Protein AF-A0AAQ5YU45-F1 (afdb_monomer)

Foldseek 3Di:
DVVVVVCCVQVVCVVLVDDAVPDDPPDPPRFAQAACVQWAFPAWDDADPQGTWTWTARNVPRAIKIWGKGDQPPDPPGGDPLVVQQVSLLSNDDDQQAKHFDGKYWNDNDPVVCVPDVTIIITITHDFPDFQLCVLVVVQFADDLLLLLLLLLSNLVRLVSCVVVQKAQQAQDRRQWGAHQQSGTHGHRSSVMDGHDPVDQDFADLPTYDLLQAAPLSLLPGRSDGSLRVLSSSLQVLVCSVVSDRQFDDPDSLSSLLSLCQAQWWDDCVQAVCSVVGNCSVPRGHPDGHDHCNCVVVVVPPPQSSVLSNLSSRNHSVSRDHSVVSCCTPSHVPRDSVPGGHGPRPPPVPDPPPPPDPPPPPPPDDPDDDDDDDDDDDDDDDDDD

Nearest PDB structures (foldseek):
  7nxj-assembly2_C  TM=9.822E-01  e=1.492E-53  Homo sapiens
  7nxk-assembly1_A  TM=9.829E-01  e=3.398E-53  Homo sapiens
  6b3e-assembly2_C  TM=9.779E-01  e=1.340E-51  Homo sapiens
  9fmr-assembly1_H  TM=9.654E-01  e=1.340E-51  Homo sapiens
  8bub-assembly2_E  TM=9.032E-01  e=1.767E-48  Homo sapiens

Sequence (385 aa):
MLLLLKYIFFFVICRICGPRYGEIKETEIDWGKRCVDKFEIIGITGEGTYGQVYKAKDKDTAEMVALKKVRLDNEKEGFPITAIREIKILRQLNHKSIINMKEIVTDKEDALDFKNDKGAFYLVFEYMDHDLMGLLESGLVHFNESHIKSFMRQLLEGLDYCHKKNFLHRDIKCSNILLNNKGQIKLADFGLARLYNSEESRPYTNKVITLWYRPPELLLGEERYTPAIDVWSCGCILGELFTKKPIFQANQELAQLELISRICGSPCPAVWPDVIKLPFFNTMKPKKQYRRRLREEFAFIPPSALDLFDHMLNLDPSKRCTAEQALGSEFLKDVDPDKMPPPEYVLVHVAPLELLWPAQEFSQHSPVCPVYEHKGQPGDITAAL

Solvent-accessible surface area (backbone atoms only — not comparable to full-atom values): 22507 Å² total; per-residue (Å²): 107,71,69,53,52,44,51,46,47,55,49,47,44,55,63,67,54,50,73,53,96,88,56,76,90,82,68,88,70,64,68,57,64,51,40,46,82,51,38,49,75,75,46,79,74,47,78,52,102,59,31,48,28,28,38,26,30,34,70,88,78,68,43,63,26,28,35,40,35,50,62,54,91,84,45,94,85,45,77,50,70,41,58,55,42,24,55,61,49,46,68,77,54,88,53,89,17,36,59,53,69,76,47,37,26,21,74,56,82,50,85,71,59,55,76,84,42,88,71,47,43,27,44,31,26,67,56,60,79,39,31,47,38,63,44,48,72,63,66,66,54,82,74,51,72,68,51,51,38,36,45,52,44,34,46,35,54,30,48,31,54,34,49,77,69,31,37,38,51,50,44,58,49,49,74,29,32,30,32,32,86,75,54,50,39,23,46,43,70,46,48,64,34,43,84,56,55,92,87,54,90,57,80,47,84,42,97,51,37,57,71,55,35,45,38,67,54,44,72,23,55,37,33,71,74,62,70,43,50,48,35,27,14,51,25,41,48,56,51,15,64,74,66,58,44,76,79,39,85,50,95,44,66,66,55,36,50,34,51,47,16,59,33,60,18,41,92,39,56,90,80,21,64,69,50,80,76,33,79,29,48,86,78,61,63,54,98,60,90,36,66,62,35,50,70,69,80,44,59,86,46,58,70,50,50,41,52,52,41,54,35,26,53,36,78,30,60,90,71,25,43,50,42,63,56,50,48,66,29,88,53,28,55,86,65,56,57,92,82,50,82,46,73,78,68,66,75,66,86,67,68,70,93,84,73,85,66,85,80,76,76,79,74,90,69,78,83,76,77,81,86,76,82,92,80,86,88,86,83,84,89,85,89,87,136

Mean predicted aligned error: 10.88 Å

Organism: Amphiprion ocellaris (NCBI:txid80972)

Structure (mmCIF, N/CA/C/O backbone):
data_AF-A0AAQ5YU45-F1
#
_entry.id   AF-A0AAQ5YU45-F1
#
loop_
_atom_site.group_PDB
_atom_site.id
_atom_site.type_symbol
_atom_site.label_atom_id
_atom_site.label_alt_id
_atom_site.label_comp_id
_atom_site.label_asym_id
_atom_site.label_entity_id
_atom_site.label_seq_id
_atom_site.pdbx_PDB_ins_code
_atom_site.Cartn_x
_atom_site.Cartn_y
_atom_site.Cartn_z
_atom_site.occupancy
_atom_site.B_iso_or_equiv
_atom_site.auth_seq_id
_atom_site.auth_comp_id
_atom_site.auth_asym_id
_atom_site.auth_atom_id
_atom_site.pdbx_PDB_model_num
ATOM 1 N N . MET A 1 1 ? 5.987 18.273 33.391 1.00 34.16 1 MET A N 1
ATOM 2 C CA . MET A 1 1 ? 6.199 17.527 32.129 1.00 34.16 1 MET A CA 1
ATOM 3 C C . MET A 1 1 ? 5.004 16.635 31.770 1.00 34.16 1 MET A C 1
ATOM 5 O O . MET A 1 1 ? 4.449 16.844 30.704 1.00 34.16 1 MET A O 1
ATOM 9 N N . LEU A 1 2 ? 4.506 15.757 32.658 1.00 34.09 2 LEU A N 1
ATOM 10 C CA . LEU A 1 2 ? 3.275 14.968 32.409 1.00 34.09 2 LEU A CA 1
ATOM 11 C C . LEU A 1 2 ? 1.988 1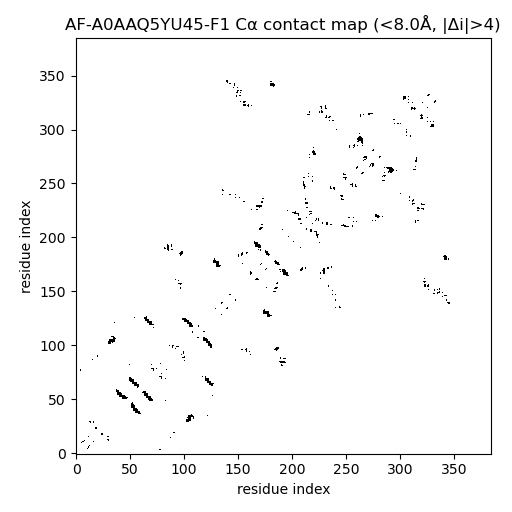5.807 32.248 1.00 34.09 2 LEU A C 1
ATOM 13 O O . LEU A 1 2 ? 1.175 15.517 31.379 1.00 34.09 2 LEU A O 1
ATOM 17 N N . LEU A 1 3 ? 1.828 16.909 32.993 1.00 35.81 3 LEU A N 1
ATOM 18 C CA . LEU A 1 3 ? 0.741 17.871 32.734 1.00 35.81 3 LEU A CA 1
ATOM 19 C C . LEU A 1 3 ? 0.869 18.564 31.367 1.00 35.81 3 LEU A C 1
ATOM 21 O O . LEU A 1 3 ? -0.143 18.918 30.777 1.00 35.81 3 LEU A O 1
ATOM 25 N N . LEU A 1 4 ? 2.090 18.729 30.847 1.00 37.28 4 LEU A N 1
ATOM 26 C CA . LEU A 1 4 ? 2.332 19.303 29.520 1.00 37.28 4 LEU A CA 1
ATOM 27 C C . LEU A 1 4 ? 1.990 18.292 28.420 1.00 37.28 4 LEU A C 1
ATOM 29 O O . LEU A 1 4 ? 1.425 18.674 27.408 1.00 37.28 4 LEU A O 1
ATOM 33 N N . LEU A 1 5 ? 2.262 17.004 28.656 1.00 41.25 5 LEU A N 1
ATOM 34 C CA . LEU A 1 5 ? 1.799 15.905 27.809 1.00 41.25 5 LEU A CA 1
ATOM 35 C C . LEU A 1 5 ? 0.278 15.800 27.816 1.00 41.25 5 LEU A C 1
ATOM 37 O O . LEU A 1 5 ? -0.268 15.560 26.761 1.00 41.25 5 LEU A O 1
ATOM 41 N N . LYS A 1 6 ? -0.420 16.077 28.927 1.00 48.41 6 LYS A N 1
ATOM 42 C CA . LYS A 1 6 ? -1.888 16.214 28.940 1.00 48.41 6 LYS A CA 1
ATOM 43 C C . LYS A 1 6 ? -2.365 17.468 28.207 1.00 48.41 6 LYS A C 1
ATOM 45 O O . LYS A 1 6 ? -3.309 17.381 27.442 1.00 48.41 6 LYS A O 1
ATOM 50 N N . TYR A 1 7 ? -1.735 18.625 28.400 1.00 43.00 7 TYR A N 1
ATOM 51 C CA . TYR A 1 7 ? -2.108 19.831 27.653 1.00 43.00 7 TYR A CA 1
ATOM 52 C C . TYR A 1 7 ? -1.836 19.666 26.162 1.00 43.00 7 TYR A C 1
ATOM 54 O O . TYR A 1 7 ? -2.634 20.099 25.360 1.00 43.00 7 TYR A O 1
ATOM 62 N N . ILE A 1 8 ? -0.776 18.983 25.752 1.00 44.81 8 ILE A N 1
ATOM 63 C CA . ILE A 1 8 ? -0.576 18.655 24.345 1.00 44.81 8 ILE A CA 1
ATOM 64 C C . ILE A 1 8 ? -1.570 17.560 23.951 1.00 44.81 8 ILE A C 1
ATOM 66 O O . ILE A 1 8 ? -2.298 17.757 23.011 1.00 44.81 8 ILE A O 1
ATOM 70 N N . PHE A 1 9 ? -1.740 16.469 24.685 1.00 48.97 9 PHE A N 1
ATOM 71 C CA . PHE A 1 9 ? -2.628 15.363 24.312 1.00 48.97 9 PHE A CA 1
ATOM 72 C C . PHE A 1 9 ? -4.113 15.750 24.285 1.00 48.97 9 PHE A C 1
ATOM 74 O O . PHE A 1 9 ? -4.730 15.600 23.250 1.00 48.97 9 PHE A O 1
ATOM 81 N N . PHE A 1 10 ? -4.684 16.335 25.339 1.00 47.88 10 PHE A N 1
ATOM 82 C CA . PHE A 1 10 ? -6.079 16.800 25.365 1.00 47.88 10 PHE A CA 1
ATOM 83 C C . PHE A 1 10 ? -6.305 18.035 24.488 1.00 47.88 10 PHE A C 1
ATOM 85 O O . PHE A 1 10 ? -7.342 18.133 23.854 1.00 47.88 10 PHE A O 1
ATOM 92 N N . PHE A 1 11 ? -5.364 18.981 24.397 1.00 41.75 11 PHE A N 1
ATOM 93 C CA . PHE A 1 11 ? -5.569 20.186 23.578 1.00 41.75 11 PHE A CA 1
ATOM 94 C C . PHE A 1 11 ? -5.223 19.950 22.103 1.00 41.75 11 PHE A C 1
ATOM 96 O O . PHE A 1 11 ? -5.828 20.579 21.247 1.00 41.75 11 PHE A O 1
ATOM 103 N N . VAL A 1 12 ? -4.297 19.040 21.775 1.00 46.06 12 VAL A N 1
ATOM 104 C CA . VAL A 1 12 ? -4.003 18.585 20.403 1.00 46.06 12 VAL A CA 1
ATOM 105 C C . VAL A 1 12 ? -5.038 17.564 19.963 1.00 46.06 12 VAL A C 1
ATOM 107 O O . VAL A 1 12 ? -5.508 17.695 18.847 1.00 46.06 12 VAL A O 1
ATOM 110 N N . ILE A 1 13 ? -5.488 16.628 20.805 1.00 47.03 13 ILE A N 1
ATOM 111 C CA . ILE A 1 13 ? -6.652 15.795 20.478 1.00 47.03 13 ILE A CA 1
ATOM 112 C C . ILE A 1 13 ? -7.887 16.684 20.388 1.00 47.03 13 ILE A C 1
ATOM 114 O O . ILE A 1 13 ? -8.363 16.766 19.285 1.00 47.03 13 ILE A O 1
ATOM 118 N N . CYS A 1 14 ? -8.342 17.483 21.361 1.00 41.44 14 CYS A N 1
ATOM 119 C CA . CYS A 1 14 ? -9.523 18.353 21.161 1.00 41.44 14 CYS A CA 1
ATOM 120 C C . CYS A 1 14 ? -9.385 19.375 20.005 1.00 41.44 14 CYS A C 1
ATOM 122 O O . CYS A 1 14 ? -10.370 19.612 19.311 1.00 41.44 14 CYS A O 1
ATOM 124 N N . ARG A 1 15 ? -8.207 19.975 19.727 1.00 41.66 15 ARG A N 1
ATOM 125 C CA . ARG A 1 15 ? -8.048 20.887 18.562 1.00 41.66 15 ARG A CA 1
ATOM 126 C C . ARG A 1 15 ? -7.958 20.162 17.231 1.00 41.66 15 ARG A C 1
ATOM 128 O O . ARG A 1 15 ? -8.451 20.689 16.239 1.00 41.66 15 ARG A O 1
ATOM 135 N N . ILE A 1 16 ? -7.308 19.001 17.170 1.00 42.22 16 ILE A N 1
ATOM 136 C CA . ILE A 1 16 ? -7.353 18.180 15.962 1.00 42.22 16 ILE A CA 1
ATOM 137 C C . ILE A 1 16 ? -8.785 17.624 15.859 1.00 42.22 16 ILE A C 1
ATOM 139 O O . ILE A 1 16 ? -9.297 17.523 14.755 1.00 42.22 16 ILE A O 1
ATOM 143 N N . CYS A 1 17 ? -9.438 17.221 16.966 1.00 44.56 17 CYS A N 1
ATOM 144 C CA . CYS A 1 17 ? -10.748 16.531 17.169 1.00 44.56 17 CYS A CA 1
ATOM 145 C C . CYS A 1 17 ? -11.973 17.419 17.053 1.00 44.56 17 CYS A C 1
ATOM 147 O O . CYS A 1 17 ? -13.072 16.976 17.365 1.00 44.56 17 CYS A O 1
ATOM 149 N N . GLY A 1 18 ? -11.811 18.610 16.477 1.00 43.25 18 GLY A N 1
ATOM 150 C CA . GLY A 1 18 ? -12.944 19.287 15.867 1.00 43.25 18 GLY A CA 1
ATOM 151 C C . GLY A 1 18 ? -13.611 18.407 14.791 1.00 43.25 18 GLY A C 1
ATOM 152 O O . GLY A 1 18 ? -12.947 17.524 14.226 1.00 43.25 18 GLY A O 1
ATOM 153 N N . PRO A 1 19 ? -14.907 18.638 14.512 1.00 40.41 19 PRO A N 1
ATOM 154 C CA . PRO A 1 19 ? -15.654 17.918 13.481 1.00 40.41 19 PRO A CA 1
ATOM 155 C C . PRO A 1 19 ? -14.922 17.969 12.135 1.00 40.41 19 PRO A C 1
ATOM 157 O O . PRO A 1 19 ? -14.233 18.950 11.826 1.00 40.41 19 PRO A O 1
ATOM 160 N N . ARG A 1 20 ? -15.047 16.907 11.327 1.00 50.72 20 ARG A N 1
ATOM 161 C CA . ARG A 1 20 ? -14.489 16.904 9.966 1.00 50.72 20 ARG A CA 1
ATOM 162 C C . ARG A 1 20 ? -15.096 18.067 9.172 1.00 50.72 20 ARG A C 1
ATOM 164 O O . ARG A 1 20 ? -16.221 18.495 9.428 1.00 50.72 20 ARG A O 1
ATOM 171 N N . TYR A 1 21 ? -14.366 18.588 8.184 1.00 39.16 21 TYR A N 1
ATOM 172 C CA . TYR A 1 21 ? -14.905 19.618 7.291 1.00 39.16 21 TYR A CA 1
ATOM 173 C C . TYR A 1 21 ? -16.180 19.089 6.607 1.00 39.16 21 TYR A C 1
ATOM 175 O O . TYR A 1 21 ? -16.097 18.163 5.801 1.00 39.16 21 TYR A O 1
ATOM 183 N N . GLY A 1 22 ? -17.343 19.644 6.970 1.00 39.00 22 GLY A N 1
ATOM 184 C CA . GLY A 1 22 ? -18.665 19.220 6.488 1.00 39.00 22 GLY A CA 1
ATOM 185 C C . GLY A 1 22 ? -19.522 18.409 7.476 1.00 39.00 22 GLY A C 1
ATOM 186 O O . GLY A 1 22 ? -20.681 18.152 7.165 1.00 39.00 22 GLY A O 1
ATOM 187 N N . GLU A 1 23 ? -19.016 18.034 8.657 1.00 39.38 23 GLU A N 1
ATOM 188 C CA . GLU A 1 23 ? -19.838 17.422 9.715 1.00 39.38 23 GLU A CA 1
ATOM 189 C C . GLU A 1 23 ? -20.626 18.498 10.484 1.00 39.38 23 GLU A C 1
ATOM 191 O O . GLU A 1 23 ? -20.059 19.458 11.016 1.00 39.38 23 GLU A O 1
ATOM 196 N N . ILE A 1 24 ? -21.954 18.344 10.530 1.00 37.28 24 ILE A N 1
ATOM 197 C CA . ILE A 1 24 ? -22.854 19.173 11.339 1.00 37.28 24 ILE A CA 1
ATOM 198 C C . ILE A 1 24 ? -22.600 18.867 12.824 1.00 37.28 24 ILE A C 1
ATOM 200 O O . ILE A 1 24 ? -22.391 17.724 13.218 1.00 37.28 24 ILE A O 1
ATOM 204 N N . LYS A 1 25 ? -22.624 19.924 13.639 1.00 38.97 25 LYS A N 1
ATOM 205 C CA . LYS A 1 25 ? -22.315 20.022 15.078 1.00 38.97 25 LYS A CA 1
ATOM 206 C C . LYS A 1 25 ? -23.188 19.183 16.044 1.00 38.97 25 LYS A C 1
ATOM 208 O O . LYS A 1 25 ? -23.357 19.593 17.186 1.00 38.97 25 LYS A O 1
ATOM 213 N N . GLU A 1 26 ? -23.763 18.052 15.643 1.00 35.50 26 GLU A N 1
ATOM 214 C CA . GLU A 1 26 ? -24.778 17.371 16.472 1.00 35.50 26 GLU A CA 1
ATOM 215 C C . GLU A 1 26 ? -24.274 16.310 17.454 1.00 35.50 26 GLU A C 1
ATOM 217 O O . GLU A 1 26 ? -25.041 15.873 18.304 1.00 35.50 26 GLU A O 1
ATOM 222 N N . THR A 1 27 ? -22.982 15.985 17.478 1.00 37.72 27 THR A N 1
ATOM 223 C CA . THR A 1 27 ? -22.403 15.238 18.606 1.00 37.72 27 THR A CA 1
ATOM 224 C C . THR A 1 27 ? -20.983 15.719 18.869 1.00 37.72 27 THR A C 1
ATOM 226 O O . THR A 1 27 ? -20.096 15.512 18.041 1.00 37.72 27 THR A O 1
ATOM 229 N N . GLU A 1 28 ? -20.740 16.353 20.018 1.00 41.41 28 GLU A N 1
ATOM 230 C CA . GLU A 1 28 ? -19.390 16.487 20.577 1.00 41.41 28 GLU A CA 1
ATOM 231 C C . GLU A 1 28 ? -18.866 15.078 20.907 1.00 41.41 28 GLU A C 1
ATOM 233 O O . GLU A 1 28 ? -18.992 14.597 22.031 1.00 41.41 28 GLU A O 1
ATOM 238 N N . ILE A 1 29 ? -18.328 14.363 19.913 1.00 50.84 29 ILE A N 1
ATOM 239 C CA . ILE A 1 29 ? -17.645 13.088 20.146 1.00 50.84 29 ILE A CA 1
ATOM 240 C C . ILE A 1 29 ? -16.281 13.437 20.737 1.00 50.84 29 ILE A C 1
ATOM 242 O O . ILE A 1 29 ? -15.320 13.721 20.022 1.00 50.84 29 ILE A O 1
ATOM 246 N N . ASP A 1 30 ? -16.213 13.476 22.060 1.00 59.25 30 ASP A N 1
ATOM 247 C CA . ASP A 1 30 ? -15.002 13.839 22.783 1.00 59.25 30 ASP A CA 1
ATOM 248 C C . ASP A 1 30 ? -14.076 12.616 22.897 1.00 59.25 30 ASP A C 1
ATOM 250 O O . ASP A 1 30 ? -14.161 11.799 23.820 1.00 59.25 30 ASP A O 1
ATOM 254 N N . TRP A 1 31 ? -13.234 12.437 21.876 1.00 64.88 31 TRP A N 1
ATOM 255 C CA . TRP A 1 31 ? -12.285 11.325 21.786 1.00 64.88 31 TRP A CA 1
ATOM 256 C C . TRP A 1 31 ? -11.340 11.326 22.994 1.00 64.88 31 TRP A C 1
ATOM 258 O O . TRP A 1 31 ? -10.782 12.360 23.356 1.00 64.88 31 TRP A O 1
ATOM 268 N N . GLY A 1 32 ? -11.110 10.154 23.585 1.00 59.69 32 GLY A N 1
ATOM 269 C CA . GLY A 1 32 ? -10.247 9.989 24.757 1.00 59.69 32 GLY A CA 1
ATOM 270 C C . GLY A 1 32 ? -10.964 10.086 26.106 1.00 59.69 32 GLY A C 1
ATOM 271 O O . GLY A 1 32 ? -10.295 9.950 27.127 1.00 59.69 32 GLY A O 1
ATOM 272 N N . LYS A 1 33 ? -12.291 10.296 26.132 1.00 67.19 33 LYS A N 1
ATOM 273 C CA . LYS A 1 33 ? -13.103 10.218 27.363 1.00 67.19 33 LYS A CA 1
ATOM 274 C C . LYS A 1 33 ? -13.713 8.840 27.628 1.00 67.19 33 LYS A C 1
ATOM 276 O O . LYS A 1 33 ? -13.956 8.513 28.784 1.00 67.19 33 LYS A O 1
ATOM 281 N N . ARG A 1 34 ? -13.987 8.042 26.587 1.00 77.75 34 ARG A N 1
ATOM 282 C CA . ARG A 1 34 ? -14.461 6.659 26.765 1.00 77.75 34 ARG A CA 1
ATOM 283 C C . ARG A 1 34 ? -13.328 5.791 27.309 1.00 77.75 34 ARG A C 1
ATOM 285 O O . ARG A 1 34 ? -12.190 5.866 26.838 1.00 77.75 34 ARG A O 1
ATOM 292 N N . CYS A 1 35 ? -13.670 4.968 28.292 1.00 82.81 35 CYS A N 1
ATOM 293 C CA . CYS A 1 35 ? -12.766 3.988 28.866 1.00 82.81 35 CYS A CA 1
ATOM 294 C C . CYS A 1 35 ? -12.791 2.693 28.037 1.00 82.81 35 CYS A C 1
ATOM 296 O O . CYS A 1 35 ? -13.784 2.359 27.383 1.00 82.81 35 CYS A O 1
ATOM 298 N N . VAL A 1 36 ? -11.666 1.977 28.017 1.00 86.31 36 VAL A N 1
ATOM 299 C CA . VAL A 1 36 ? -11.518 0.705 27.290 1.00 86.31 36 VAL A CA 1
ATOM 300 C C . VAL A 1 36 ? -12.424 -0.398 27.856 1.00 86.31 36 VAL A C 1
ATOM 302 O O . VAL A 1 36 ? -12.716 -1.367 27.163 1.00 86.31 36 VAL A O 1
ATOM 305 N N . ASP A 1 37 ? -12.918 -0.243 29.087 1.00 87.38 37 ASP A N 1
ATOM 306 C CA . ASP A 1 37 ? -13.865 -1.150 29.745 1.00 87.38 37 ASP A CA 1
ATOM 307 C C . ASP A 1 37 ? -15.204 -1.286 28.990 1.00 87.38 37 ASP A C 1
ATOM 309 O O . ASP A 1 37 ? -15.896 -2.300 29.128 1.00 87.38 37 ASP A O 1
ATOM 313 N N . LYS A 1 38 ? -15.540 -0.308 28.139 1.00 91.12 38 LYS A N 1
ATOM 314 C CA . LYS A 1 38 ? -16.666 -0.337 27.196 1.00 91.12 38 LYS A CA 1
ATOM 315 C C . LYS A 1 38 ? -16.497 -1.362 26.083 1.00 91.12 38 LYS A C 1
ATOM 317 O O . LYS A 1 38 ? -17.459 -1.642 25.374 1.00 91.12 38 LYS A O 1
ATOM 322 N N . PHE A 1 39 ? -15.319 -1.961 25.952 1.00 94.31 39 PHE A N 1
ATOM 323 C CA . PHE A 1 39 ? -15.034 -2.979 24.957 1.00 94.31 39 PHE A CA 1
ATOM 324 C C . PHE A 1 39 ? -14.794 -4.328 25.632 1.00 94.31 39 PHE A C 1
ATOM 326 O O . PHE A 1 39 ? -13.980 -4.476 26.542 1.00 94.31 39 PHE A O 1
ATOM 333 N N . GLU A 1 40 ? -15.518 -5.341 25.179 1.00 95.81 40 GLU A N 1
ATOM 334 C CA . GLU A 1 40 ? -15.243 -6.733 25.506 1.00 95.81 40 GLU A CA 1
ATOM 335 C C . GLU A 1 40 ? -14.115 -7.235 24.599 1.00 95.81 40 GLU A C 1
ATOM 337 O O . GLU A 1 40 ? -14.315 -7.439 23.401 1.00 95.81 40 GLU A O 1
ATOM 342 N N . ILE A 1 41 ? -12.909 -7.392 25.149 1.00 95.12 41 ILE A N 1
ATOM 343 C CA . ILE A 1 41 ? -11.757 -7.920 24.409 1.00 95.12 41 ILE A CA 1
ATOM 344 C C . ILE A 1 41 ? -11.955 -9.421 24.189 1.00 95.12 41 ILE A C 1
ATOM 346 O O . ILE A 1 41 ? -12.025 -10.189 25.142 1.00 95.12 41 ILE A O 1
ATOM 350 N N . ILE A 1 42 ? -12.003 -9.829 22.923 1.00 95.62 42 ILE A N 1
ATOM 351 C CA . ILE A 1 42 ? -12.223 -11.221 22.512 1.00 95.62 42 ILE A CA 1
ATOM 352 C C . ILE A 1 42 ? -10.892 -11.959 22.367 1.00 95.62 42 ILE A C 1
ATOM 354 O O . ILE A 1 42 ? -10.783 -13.126 22.728 1.00 95.62 42 ILE A O 1
ATOM 358 N N . GLY A 1 43 ? -9.865 -11.295 21.835 1.00 92.31 43 GLY A N 1
ATOM 359 C CA . GLY A 1 43 ? -8.557 -11.916 21.651 1.00 92.31 43 GLY A CA 1
ATOM 360 C C . GLY A 1 43 ? -7.558 -11.027 20.925 1.00 92.31 43 GLY A C 1
ATOM 361 O O . GLY A 1 43 ? -7.898 -9.961 20.408 1.00 92.31 43 GLY A O 1
ATOM 362 N N . ILE A 1 44 ? -6.306 -11.477 20.886 1.00 89.19 44 ILE A N 1
ATOM 363 C CA . ILE A 1 44 ? -5.230 -10.820 20.140 1.00 89.19 44 ILE A CA 1
ATOM 364 C C . ILE A 1 44 ? -5.316 -11.270 18.680 1.00 89.19 44 ILE A C 1
ATOM 366 O O . ILE A 1 44 ? -5.408 -12.460 18.400 1.00 89.19 44 ILE A O 1
ATOM 370 N N . THR A 1 45 ? -5.289 -10.311 17.758 1.00 81.38 45 THR A N 1
ATOM 371 C CA . THR A 1 45 ? -5.344 -10.557 16.302 1.00 81.38 45 THR A CA 1
ATOM 372 C C . THR A 1 45 ? -4.013 -10.351 15.602 1.00 81.38 45 THR A C 1
ATOM 374 O O . THR A 1 45 ? -3.787 -10.924 14.546 1.00 81.38 45 THR A O 1
ATOM 377 N N . GLY A 1 46 ? -3.114 -9.565 16.191 1.00 74.19 46 GLY A N 1
ATOM 378 C CA . GLY A 1 46 ? -1.787 -9.360 15.635 1.00 74.19 46 GLY A CA 1
ATOM 379 C C . GLY A 1 46 ? -0.887 -8.563 16.565 1.00 74.19 46 GLY A C 1
ATOM 380 O O . GLY A 1 46 ? -1.346 -7.861 17.471 1.00 74.19 46 GLY A O 1
ATOM 381 N N . GLU A 1 47 ? 0.412 -8.663 16.318 1.00 72.75 47 GLU A N 1
ATOM 382 C CA . GLU A 1 47 ? 1.428 -7.822 16.934 1.00 72.75 47 GLU A CA 1
ATOM 383 C C . GLU A 1 47 ? 2.067 -6.964 15.841 1.00 72.75 47 GLU A C 1
ATOM 385 O O . GLU A 1 47 ? 2.743 -7.468 14.949 1.00 72.75 47 GLU A O 1
ATOM 390 N N . GLY A 1 48 ? 1.807 -5.657 15.878 1.00 63.41 48 GLY A N 1
ATOM 391 C CA . GLY A 1 48 ? 2.411 -4.700 14.959 1.00 63.41 48 GLY A CA 1
ATOM 392 C C . GLY A 1 48 ? 3.620 -3.999 15.576 1.00 63.41 48 GLY A C 1
ATOM 393 O O . GLY A 1 48 ? 3.829 -4.016 16.790 1.00 63.41 48 GLY A O 1
ATOM 394 N N . THR A 1 49 ? 4.362 -3.268 14.742 1.00 58.88 49 THR A N 1
ATOM 395 C CA . THR A 1 49 ? 5.522 -2.440 15.132 1.00 58.88 49 THR A CA 1
ATOM 396 C C . THR A 1 49 ? 5.228 -1.486 16.298 1.00 58.88 49 THR A C 1
ATOM 398 O O . THR A 1 49 ? 6.121 -1.143 17.069 1.00 58.88 49 THR A O 1
ATOM 401 N N . TYR A 1 50 ? 3.971 -1.056 16.440 1.00 62.22 50 TYR A N 1
ATOM 402 C CA . TYR A 1 50 ? 3.545 -0.035 17.402 1.00 62.22 50 TYR A CA 1
ATOM 403 C C . TYR A 1 50 ? 2.712 -0.579 18.569 1.00 62.22 50 TYR A C 1
ATOM 405 O O . TYR A 1 50 ? 2.335 0.195 19.450 1.00 62.22 50 TYR A O 1
ATOM 413 N N . GLY A 1 51 ? 2.447 -1.889 18.599 1.00 74.19 51 GLY A N 1
ATOM 414 C CA . GLY A 1 51 ? 1.692 -2.519 19.674 1.00 74.19 51 GLY A CA 1
ATOM 415 C C . GLY A 1 51 ? 0.822 -3.694 19.257 1.00 74.19 51 GLY A C 1
ATOM 416 O O . GLY A 1 51 ? 0.742 -4.065 18.087 1.00 74.19 51 GLY A O 1
ATOM 417 N N . GLN A 1 52 ? 0.185 -4.293 20.261 1.00 87.44 52 GLN A N 1
ATOM 418 C CA . GLN A 1 52 ? -0.760 -5.390 20.078 1.00 87.44 52 GLN A CA 1
ATOM 419 C C . GLN A 1 52 ? -2.087 -4.855 19.525 1.00 87.44 52 GLN A C 1
ATOM 421 O O . GLN A 1 52 ? -2.561 -3.793 19.944 1.00 87.44 52 GLN A O 1
ATOM 426 N N . VAL A 1 53 ? -2.674 -5.601 18.590 1.00 91.31 53 VAL A N 1
ATOM 427 C CA . VAL A 1 53 ? -4.000 -5.341 18.026 1.00 91.31 53 VAL A CA 1
ATOM 428 C C . VAL A 1 53 ? -4.969 -6.392 18.552 1.00 91.31 53 VAL A C 1
ATOM 430 O O . VAL A 1 53 ? -4.765 -7.594 18.354 1.00 91.31 53 VAL A O 1
ATOM 433 N N . TYR A 1 54 ? -6.034 -5.944 19.206 1.00 93.56 54 TYR A N 1
ATOM 434 C CA . TYR A 1 54 ? -7.057 -6.804 19.792 1.00 93.56 54 TYR A CA 1
ATOM 435 C C . TYR A 1 54 ? -8.344 -6.738 18.978 1.00 93.56 54 TYR A C 1
ATOM 437 O O . TYR A 1 54 ? -8.783 -5.655 18.595 1.00 93.56 54 TYR A O 1
ATOM 445 N N . LYS A 1 55 ? -8.990 -7.886 18.788 1.00 95.50 55 LYS A N 1
ATOM 446 C CA . LYS A 1 55 ? -10.400 -7.950 18.405 1.00 95.50 55 LYS A CA 1
ATOM 447 C C . LYS A 1 55 ? -11.235 -7.717 19.650 1.00 95.50 55 LYS A C 1
ATOM 449 O O . LYS A 1 55 ? -11.030 -8.387 20.663 1.00 95.50 55 LYS A O 1
ATOM 454 N N . ALA A 1 56 ? -12.179 -6.795 19.569 1.00 96.75 56 ALA A N 1
ATOM 455 C CA . ALA A 1 56 ? -13.087 -6.511 20.663 1.00 96.75 56 ALA A CA 1
ATOM 456 C C . ALA A 1 56 ? -14.499 -6.232 20.150 1.00 96.75 56 ALA A C 1
ATOM 458 O O . ALA A 1 56 ? -14.705 -5.977 18.963 1.00 96.75 56 ALA A O 1
ATOM 459 N N . LYS A 1 57 ? -15.469 -6.288 21.055 1.00 97.50 57 LYS A N 1
ATOM 460 C CA . LYS A 1 57 ? -16.860 -5.927 20.801 1.00 97.50 57 LYS A CA 1
ATOM 461 C C . LYS A 1 57 ? -17.229 -4.728 21.663 1.00 97.50 57 LYS A C 1
ATOM 463 O O . LYS A 1 57 ? -17.022 -4.755 22.873 1.00 97.50 57 LYS A O 1
ATOM 468 N N . ASP A 1 58 ? -17.747 -3.675 21.048 1.00 96.12 58 ASP A N 1
ATOM 469 C CA . ASP A 1 58 ? -18.298 -2.533 21.775 1.00 96.12 58 ASP A CA 1
ATOM 470 C C . ASP A 1 58 ? -19.560 -2.985 22.532 1.00 96.12 58 ASP A C 1
ATOM 472 O O . ASP A 1 58 ? -20.485 -3.536 21.932 1.00 96.12 58 ASP A O 1
ATOM 476 N N . LYS A 1 59 ? -19.590 -2.805 23.856 1.00 95.12 59 LYS A N 1
ATOM 477 C CA . LYS A 1 59 ? -20.696 -3.256 24.716 1.00 95.12 59 LYS A CA 1
ATOM 478 C C . LYS A 1 59 ? -21.974 -2.443 24.515 1.00 95.12 59 LYS A C 1
ATOM 480 O O . LYS A 1 59 ? -23.054 -2.973 24.761 1.00 95.12 59 LYS A O 1
ATOM 485 N N . ASP A 1 60 ? -21.859 -1.194 24.067 1.00 93.31 60 ASP A N 1
ATOM 486 C CA . ASP A 1 60 ? -22.996 -0.290 23.890 1.00 93.31 60 ASP A CA 1
ATOM 487 C C . ASP A 1 60 ? -23.677 -0.530 22.531 1.00 93.31 60 ASP A C 1
ATOM 489 O O . ASP A 1 60 ? -24.903 -0.565 22.436 1.00 93.31 60 ASP A O 1
ATOM 493 N N . THR A 1 61 ? -22.886 -0.735 21.471 1.00 94.31 61 THR A N 1
ATOM 494 C CA . THR A 1 61 ? -23.390 -0.888 20.089 1.00 94.31 61 THR A CA 1
ATOM 495 C C . THR A 1 61 ? -23.429 -2.334 19.593 1.00 94.31 61 THR A C 1
ATOM 497 O O . THR A 1 61 ? -23.992 -2.608 18.533 1.00 94.31 61 THR A O 1
ATOM 500 N N . ALA A 1 62 ? -22.824 -3.264 20.337 1.00 94.62 62 ALA A N 1
ATOM 501 C CA . ALA A 1 62 ? -22.559 -4.644 19.933 1.00 94.62 62 ALA A CA 1
ATOM 502 C C . ALA A 1 62 ? -21.690 -4.789 18.663 1.00 94.62 62 ALA A C 1
ATOM 504 O O . ALA A 1 62 ? -21.575 -5.897 18.129 1.00 94.62 62 ALA A O 1
ATOM 505 N N . GLU A 1 63 ? -21.067 -3.708 18.185 1.00 95.06 63 GLU A N 1
ATOM 506 C CA . GLU A 1 63 ? -20.258 -3.705 16.970 1.00 95.06 63 GLU A CA 1
ATOM 507 C C . GLU A 1 63 ? -18.861 -4.297 17.213 1.00 95.06 63 GLU A C 1
ATOM 509 O O . GLU A 1 63 ? -18.230 -4.072 18.247 1.00 95.06 63 GLU A O 1
ATOM 514 N N . MET A 1 64 ? -18.348 -5.035 16.229 1.00 96.50 64 MET A N 1
ATOM 515 C CA . MET A 1 64 ? -16.974 -5.531 16.238 1.00 96.50 64 MET A CA 1
ATOM 516 C C . MET A 1 64 ? -15.983 -4.413 15.895 1.00 96.50 64 MET A C 1
ATOM 518 O O . MET A 1 64 ? -16.155 -3.685 14.913 1.00 96.50 64 MET A O 1
ATOM 522 N N . VAL A 1 65 ? -14.908 -4.310 16.674 1.00 96.88 65 VAL A N 1
ATOM 523 C CA . VAL A 1 65 ? -13.844 -3.313 16.503 1.00 96.88 65 VAL A CA 1
ATOM 524 C C . VAL A 1 65 ? -12.457 -3.941 16.620 1.00 96.88 65 VAL A C 1
ATOM 526 O O . VAL A 1 65 ? -12.278 -5.010 17.211 1.00 96.88 65 VAL A O 1
ATOM 529 N N . ALA A 1 66 ? -11.463 -3.251 16.065 1.00 96.06 66 ALA A N 1
ATOM 530 C CA . ALA A 1 66 ? -10.056 -3.529 16.314 1.00 96.06 66 ALA A CA 1
ATOM 531 C C . ALA A 1 66 ? -9.468 -2.445 17.229 1.00 96.06 66 ALA A C 1
ATOM 533 O O . ALA A 1 66 ? -9.591 -1.254 16.948 1.00 96.06 66 ALA A O 1
ATOM 534 N N . LEU A 1 67 ? -8.821 -2.855 18.320 1.00 94.00 67 LEU A N 1
ATOM 535 C CA . LEU A 1 67 ? -8.149 -1.971 19.272 1.00 94.00 67 LEU A CA 1
ATOM 536 C C . LEU A 1 67 ? -6.637 -2.081 19.079 1.00 94.00 67 LEU A C 1
ATOM 538 O O .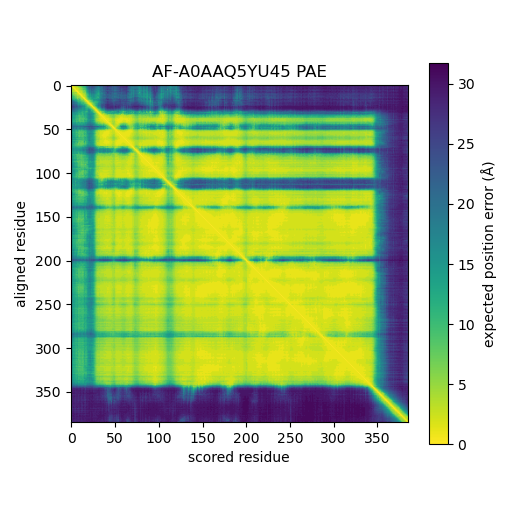 LEU A 1 67 ? -6.045 -3.104 19.417 1.00 94.00 67 LEU A O 1
ATOM 542 N N . LYS A 1 68 ? -5.989 -1.034 18.568 1.00 91.50 68 LYS A N 1
ATOM 543 C CA . LYS A 1 68 ? -4.521 -0.961 18.469 1.00 91.50 68 LYS A CA 1
ATOM 544 C C . LYS A 1 68 ? -3.982 -0.281 19.721 1.00 91.50 68 LYS A C 1
ATOM 546 O O . LYS A 1 68 ? -4.115 0.935 19.867 1.00 91.50 68 LYS A O 1
ATOM 551 N N . LYS A 1 69 ? -3.389 -1.057 20.630 1.00 89.12 69 LYS A N 1
ATOM 552 C CA . LYS A 1 69 ? -2.772 -0.522 21.851 1.00 89.12 69 LYS A CA 1
ATOM 553 C C . LYS A 1 69 ? -1.498 0.230 21.496 1.00 89.12 69 LYS A C 1
ATOM 555 O O . LYS A 1 69 ? -0.604 -0.328 20.871 1.00 89.12 69 LYS A O 1
ATOM 560 N N . VAL A 1 70 ? -1.401 1.483 21.916 1.00 83.88 70 VAL A N 1
ATOM 561 C CA . VAL A 1 70 ? -0.223 2.325 21.709 1.00 83.88 70 VAL A CA 1
ATOM 562 C C . VAL A 1 70 ? 0.791 2.018 22.809 1.00 83.88 70 VAL A C 1
ATOM 564 O O . VAL A 1 70 ? 0.513 2.232 23.988 1.00 83.88 70 VAL A O 1
ATOM 567 N N . ARG A 1 71 ? 1.972 1.507 22.441 1.00 72.69 71 ARG A N 1
ATOM 568 C CA . ARG A 1 71 ? 3.063 1.269 23.403 1.00 72.69 71 ARG A CA 1
ATOM 569 C C . ARG A 1 71 ? 3.653 2.598 23.886 1.00 72.69 71 ARG A C 1
ATOM 571 O O . ARG A 1 71 ? 4.095 3.396 23.065 1.00 72.69 71 ARG A O 1
ATOM 578 N N . LEU A 1 72 ? 3.707 2.811 25.203 1.00 69.69 72 LEU A N 1
ATOM 579 C CA . LEU A 1 72 ? 4.316 4.002 25.828 1.00 69.69 72 LEU A CA 1
ATOM 580 C C . LEU A 1 72 ? 5.649 3.692 26.537 1.00 69.69 72 LEU A C 1
ATOM 582 O O . 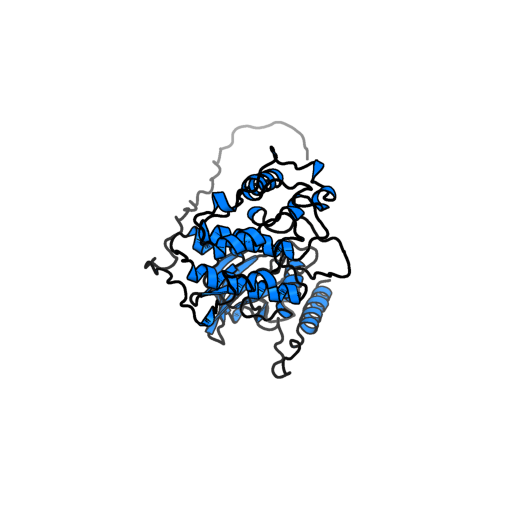LEU A 1 72 ? 6.338 4.597 27.008 1.00 69.69 72 LEU A O 1
ATOM 586 N N . ASP A 1 73 ? 6.014 2.412 26.622 1.00 58.28 73 ASP A N 1
ATOM 587 C CA . ASP A 1 73 ? 6.928 1.897 27.651 1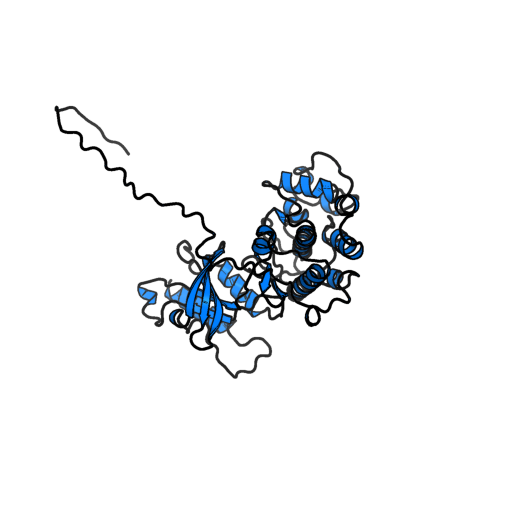.00 58.28 73 ASP A CA 1
ATOM 588 C C . ASP A 1 73 ? 8.402 2.283 27.421 1.00 58.28 73 ASP A C 1
ATOM 590 O O . ASP A 1 73 ? 9.176 2.350 28.373 1.00 58.28 73 ASP A O 1
ATOM 594 N N . ASN A 1 74 ? 8.775 2.634 26.183 1.00 53.88 74 ASN A N 1
ATOM 595 C CA . ASN A 1 74 ? 10.154 2.960 25.787 1.00 53.88 74 ASN A CA 1
ATOM 596 C C . ASN A 1 74 ? 10.354 4.404 25.286 1.00 53.88 74 ASN A C 1
ATOM 598 O O . ASN A 1 74 ? 11.454 4.770 24.868 1.00 53.88 74 ASN A O 1
ATOM 602 N N . GLU A 1 75 ? 9.320 5.245 25.322 1.00 55.16 75 GLU A N 1
ATOM 603 C CA . GLU A 1 75 ? 9.393 6.616 24.815 1.00 55.16 75 GLU A CA 1
ATOM 604 C C . GLU A 1 75 ? 9.786 7.594 25.932 1.00 55.16 75 GLU A C 1
ATOM 606 O O . GLU A 1 75 ? 9.001 7.921 26.826 1.00 55.16 75 GLU A O 1
ATOM 611 N N . LYS A 1 76 ? 11.022 8.111 25.865 1.00 56.97 76 LYS A N 1
ATOM 612 C CA . LYS A 1 76 ? 11.471 9.233 26.713 1.00 56.97 76 LYS A CA 1
ATOM 613 C C . LYS A 1 76 ? 10.691 10.524 26.418 1.00 56.97 76 LYS A C 1
ATOM 615 O O . LYS A 1 76 ? 10.624 11.398 27.280 1.00 56.97 76 LYS A O 1
ATOM 620 N N . GLU A 1 77 ? 10.101 10.623 25.225 1.00 57.88 77 GLU A N 1
ATOM 621 C CA . GLU A 1 77 ? 9.392 11.800 24.706 1.00 57.88 77 GLU A CA 1
ATOM 622 C C . GLU A 1 77 ? 7.860 11.728 24.875 1.00 57.88 77 GLU A C 1
ATOM 624 O O . GLU A 1 77 ? 7.151 12.674 24.530 1.00 57.88 77 GLU A O 1
ATOM 629 N N . GLY A 1 78 ? 7.338 10.664 25.497 1.00 66.81 78 GLY A N 1
ATOM 630 C CA . GLY A 1 78 ? 5.915 10.522 25.805 1.00 66.81 78 GLY A CA 1
ATOM 631 C C . GLY A 1 78 ? 5.144 9.713 24.761 1.00 66.81 78 GLY A C 1
ATOM 632 O O . GLY A 1 78 ? 5.381 8.522 24.611 1.00 66.81 78 GLY A O 1
ATOM 633 N N . PHE A 1 79 ? 4.137 10.317 24.126 1.00 72.00 79 PHE A N 1
ATOM 634 C CA . PHE A 1 79 ? 3.246 9.604 23.205 1.00 72.00 79 PHE A CA 1
ATOM 635 C C . PHE A 1 79 ? 3.911 9.423 21.822 1.00 72.00 79 PHE A C 1
ATOM 637 O O . PHE A 1 79 ? 4.358 10.425 21.258 1.00 72.00 79 PHE A O 1
ATOM 644 N N . PRO A 1 80 ? 3.929 8.209 21.232 1.00 76.31 80 PRO A N 1
ATOM 645 C CA . PRO A 1 80 ? 4.689 7.930 20.017 1.00 76.31 80 PRO A CA 1
ATOM 646 C C . PRO A 1 80 ? 4.344 8.840 18.840 1.00 76.31 80 PRO A C 1
ATOM 648 O O . PRO A 1 80 ? 3.185 8.946 18.424 1.00 76.31 80 PRO A O 1
ATOM 651 N N . ILE A 1 81 ? 5.367 9.437 18.220 1.00 79.88 81 ILE A N 1
ATOM 652 C CA . ILE A 1 81 ? 5.190 10.338 17.068 1.00 79.88 81 ILE A CA 1
ATOM 653 C C . ILE A 1 81 ? 4.492 9.655 15.883 1.00 79.88 81 ILE A C 1
ATOM 655 O O . ILE A 1 81 ? 3.791 10.306 15.105 1.00 79.88 81 ILE A O 1
ATOM 659 N N . THR A 1 82 ? 4.674 8.342 15.732 1.00 79.94 82 THR A N 1
ATOM 660 C CA . THR A 1 82 ? 4.016 7.535 14.697 1.00 79.94 82 THR A CA 1
ATOM 661 C C . THR A 1 82 ? 2.514 7.440 14.935 1.00 79.94 82 THR A C 1
ATOM 663 O O . THR A 1 82 ? 1.755 7.644 13.992 1.00 79.94 82 THR A O 1
ATOM 666 N N . ALA A 1 83 ? 2.075 7.264 16.185 1.00 82.12 83 ALA A N 1
ATOM 667 C CA . ALA A 1 83 ? 0.660 7.261 16.545 1.00 82.12 83 ALA A CA 1
ATOM 668 C C . ALA A 1 83 ? 0.023 8.650 16.356 1.00 82.12 83 ALA A C 1
ATOM 670 O O . ALA A 1 83 ? -1.053 8.753 15.774 1.00 82.12 83 ALA A O 1
ATOM 671 N N . ILE A 1 84 ? 0.704 9.742 16.742 1.00 83.44 84 ILE A N 1
ATOM 672 C CA . ILE A 1 84 ? 0.219 11.119 16.477 1.00 83.44 84 ILE A CA 1
ATOM 673 C C . ILE A 1 84 ? 0.010 11.337 14.977 1.00 83.44 84 ILE A C 1
ATOM 675 O O . ILE A 1 84 ? -0.976 11.942 14.549 1.00 83.44 84 ILE A O 1
ATOM 679 N N . ARG A 1 85 ? 0.959 10.863 14.167 1.00 83.62 85 ARG A N 1
ATOM 680 C CA . ARG A 1 85 ? 0.907 10.996 12.713 1.00 83.62 85 ARG A CA 1
ATOM 681 C C . ARG A 1 85 ? -0.258 10.213 12.123 1.00 83.62 85 ARG A C 1
ATOM 683 O O . ARG A 1 85 ? -1.009 10.785 11.337 1.00 83.62 85 ARG A O 1
ATOM 690 N N . GLU A 1 86 ? -0.418 8.961 12.535 1.00 88.69 86 GLU A N 1
ATOM 691 C CA . GLU A 1 86 ? -1.520 8.091 12.125 1.00 88.69 86 GLU A CA 1
ATOM 692 C C . GLU A 1 86 ? -2.874 8.736 12.458 1.00 88.69 86 GLU A C 1
ATOM 694 O O . GLU A 1 86 ? -3.697 8.911 11.561 1.00 88.69 86 GLU A O 1
ATOM 699 N N . ILE A 1 87 ? -3.052 9.231 13.691 1.00 88.56 87 ILE A N 1
ATOM 700 C CA . ILE A 1 87 ? -4.258 9.959 14.121 1.00 88.56 87 ILE A CA 1
ATOM 701 C C . ILE A 1 87 ? -4.510 11.180 13.228 1.00 88.56 87 ILE A C 1
ATOM 703 O O . ILE A 1 87 ? -5.609 11.366 12.707 1.00 88.56 87 ILE A O 1
ATOM 707 N N . LYS A 1 88 ? -3.498 12.035 13.035 1.00 87.44 88 LYS A N 1
ATOM 708 C CA . LYS A 1 88 ? -3.646 13.281 12.270 1.00 87.44 88 LYS A CA 1
ATOM 709 C C . LYS A 1 88 ? -4.014 13.021 10.808 1.00 87.44 88 LYS A C 1
ATOM 711 O O . LYS A 1 88 ? -4.786 13.791 10.236 1.00 87.44 88 LYS A O 1
ATOM 716 N N . ILE A 1 89 ? -3.442 11.986 10.196 1.00 91.06 89 ILE A N 1
ATOM 717 C CA . ILE A 1 89 ? -3.692 11.638 8.795 1.00 91.06 89 ILE A CA 1
ATOM 718 C C . ILE A 1 89 ? -5.062 10.982 8.650 1.00 91.06 89 ILE A C 1
ATOM 720 O O . ILE A 1 89 ? -5.889 11.492 7.900 1.00 91.06 89 ILE A O 1
ATOM 724 N N . LEU A 1 90 ? -5.353 9.927 9.415 1.00 92.00 90 LEU A N 1
ATOM 725 C CA . LEU A 1 90 ? -6.615 9.188 9.298 1.00 92.00 90 LEU A CA 1
ATOM 726 C C . LEU A 1 90 ? -7.848 10.038 9.596 1.00 92.00 90 LEU A C 1
ATOM 728 O O . LEU A 1 90 ? -8.928 9.762 9.092 1.00 92.00 90 LEU A O 1
ATOM 732 N N . ARG A 1 91 ? -7.711 11.126 10.352 1.00 87.50 91 ARG A N 1
ATOM 733 C CA . ARG A 1 91 ? -8.828 12.053 10.570 1.00 87.50 91 ARG A CA 1
ATOM 734 C C . ARG A 1 91 ? -9.119 12.980 9.400 1.00 87.50 91 ARG A C 1
ATOM 736 O O . ARG A 1 91 ? -10.236 13.478 9.289 1.00 87.50 91 ARG A O 1
ATOM 743 N N . GLN A 1 92 ? -8.151 13.165 8.510 1.00 90.88 92 GLN A N 1
ATOM 744 C CA . GLN A 1 92 ? -8.321 13.881 7.247 1.00 90.88 92 GLN A CA 1
ATOM 745 C C . GLN A 1 92 ? -8.744 12.951 6.103 1.00 90.88 92 GLN A C 1
ATOM 747 O O . GLN A 1 92 ? -9.116 13.445 5.035 1.00 90.88 92 GLN A O 1
ATOM 752 N N . LEU A 1 93 ? -8.705 11.631 6.306 1.00 93.69 93 LEU A N 1
ATOM 753 C CA . LEU A 1 93 ? -9.073 10.630 5.312 1.00 93.69 93 LEU A CA 1
ATOM 754 C C . LEU A 1 93 ? -10.439 10.023 5.650 1.00 93.69 93 LEU A C 1
ATOM 756 O O . LEU A 1 93 ? -10.667 9.535 6.749 1.00 93.69 93 LEU A O 1
ATOM 760 N N . ASN A 1 94 ? -11.359 10.064 4.691 1.00 94.81 94 ASN A N 1
ATOM 761 C CA . ASN A 1 94 ? -12.658 9.409 4.790 1.00 94.81 94 ASN A CA 1
ATOM 762 C C . ASN A 1 94 ? -12.997 8.821 3.419 1.00 94.81 94 ASN A C 1
ATOM 764 O O . ASN A 1 94 ? -13.362 9.561 2.503 1.00 94.81 94 ASN A O 1
ATOM 768 N N . HIS A 1 95 ? -12.786 7.516 3.267 1.00 98.12 95 HIS A N 1
ATOM 769 C CA . HIS A 1 95 ? -12.954 6.803 2.006 1.00 98.12 95 HIS A CA 1
ATOM 770 C C . HIS A 1 95 ? -13.297 5.333 2.274 1.00 98.12 95 HIS A C 1
ATOM 772 O O . HIS A 1 95 ? -12.753 4.742 3.205 1.00 98.12 95 HIS A O 1
ATOM 778 N N . LYS A 1 96 ? -14.156 4.723 1.441 1.00 97.69 96 LYS A N 1
ATOM 779 C CA . LYS A 1 96 ? -14.625 3.336 1.637 1.00 97.69 96 LYS A CA 1
ATOM 780 C C . LYS A 1 96 ? -13.479 2.320 1.723 1.00 97.69 96 LYS A C 1
ATOM 782 O O . LYS A 1 96 ? -13.540 1.411 2.547 1.00 97.69 96 LYS A O 1
ATOM 787 N N . SER A 1 97 ? -12.415 2.549 0.952 1.00 98.50 97 SER A N 1
ATOM 788 C CA . SER A 1 97 ? -11.237 1.676 0.855 1.00 98.50 97 SER A CA 1
ATOM 789 C C . SER A 1 97 ? -10.041 2.099 1.718 1.00 98.50 97 SER A C 1
ATOM 791 O O . SER A 1 97 ? -8.914 1.681 1.465 1.00 98.50 97 SER A O 1
ATOM 793 N N . ILE A 1 98 ? -10.262 2.938 2.731 1.00 98.44 98 ILE A N 1
ATOM 794 C CA . ILE A 1 98 ? -9.269 3.290 3.757 1.00 98.44 98 ILE A CA 1
ATOM 795 C C . ILE A 1 98 ? -9.842 2.889 5.116 1.00 98.44 98 ILE A C 1
ATOM 797 O O . ILE A 1 98 ? -11.042 3.046 5.348 1.00 98.44 98 ILE A O 1
ATOM 801 N N . ILE A 1 99 ? -9.001 2.361 6.006 1.00 97.06 99 ILE A N 1
ATOM 802 C CA . ILE A 1 99 ? -9.432 1.992 7.355 1.00 97.06 99 ILE A CA 1
ATOM 803 C C . ILE A 1 99 ? -9.923 3.221 8.131 1.00 97.06 99 ILE A C 1
ATOM 805 O O . ILE A 1 99 ? -9.221 4.229 8.242 1.00 97.06 99 ILE A O 1
ATOM 809 N N . ASN A 1 100 ? -11.137 3.153 8.675 1.00 92.94 100 ASN A N 1
ATOM 810 C CA . ASN A 1 100 ? -11.695 4.240 9.464 1.00 92.94 100 ASN A CA 1
ATOM 811 C C . ASN A 1 100 ? -11.327 4.077 10.942 1.00 92.94 100 ASN A C 1
ATOM 813 O O . ASN A 1 100 ? -11.696 3.098 11.597 1.00 92.94 100 ASN A O 1
ATOM 817 N N . MET A 1 101 ? -10.629 5.079 11.475 1.00 93.31 101 MET A N 1
ATOM 818 C CA . MET A 1 101 ? -10.430 5.238 12.912 1.00 93.31 101 MET A CA 1
ATOM 819 C C . MET A 1 101 ? -11.680 5.889 13.509 1.00 93.31 101 MET A C 1
ATOM 821 O O . MET A 1 101 ? -12.037 7.007 13.134 1.00 93.31 101 MET A O 1
ATOM 825 N N . LYS A 1 102 ? -12.341 5.178 14.420 1.00 91.00 102 LYS A N 1
ATOM 826 C CA . LYS A 1 102 ? -13.615 5.570 15.031 1.00 91.00 102 LYS A CA 1
ATOM 827 C C . LYS A 1 102 ? -13.427 6.518 16.201 1.00 91.00 102 LYS A C 1
ATOM 829 O O . LYS A 1 102 ? -14.145 7.506 16.299 1.00 91.00 102 LYS A O 1
ATOM 834 N N . GLU A 1 103 ? -12.475 6.200 17.072 1.00 88.50 103 GLU A N 1
ATOM 835 C CA . GLU A 1 103 ? -12.180 6.972 18.275 1.00 88.50 103 GLU A CA 1
ATOM 836 C C . GLU A 1 103 ? -10.830 6.573 18.890 1.00 88.50 103 GLU A C 1
ATOM 838 O O . GLU A 1 103 ? -10.117 5.700 18.387 1.00 88.50 103 GLU A O 1
ATOM 843 N N . ILE A 1 104 ? -10.484 7.230 19.996 1.00 88.44 104 ILE A N 1
ATOM 844 C CA . ILE A 1 104 ? -9.353 6.884 20.860 1.00 88.44 104 ILE A CA 1
ATOM 845 C C . ILE A 1 104 ? -9.913 6.664 22.261 1.00 88.44 104 ILE A C 1
ATOM 847 O O . ILE A 1 104 ? -10.670 7.504 22.746 1.00 88.44 104 ILE A O 1
ATOM 851 N N . VAL A 1 105 ? -9.515 5.574 22.914 1.00 88.31 105 VAL A N 1
ATOM 852 C CA . VAL A 1 105 ? -9.924 5.249 24.289 1.00 88.31 105 VAL A CA 1
ATOM 853 C C . VAL A 1 105 ? -8.718 4.978 25.173 1.00 88.31 105 VAL A C 1
ATOM 855 O O . VAL A 1 105 ? -7.602 4.784 24.685 1.00 88.31 105 VAL A O 1
ATOM 858 N N . THR A 1 106 ? -8.930 4.999 26.483 1.00 84.00 106 THR A N 1
ATOM 859 C CA . THR A 1 106 ? -7.872 4.796 27.478 1.00 84.00 106 THR A CA 1
ATOM 860 C C . THR A 1 106 ? -8.331 3.848 28.580 1.00 84.00 106 THR A C 1
ATOM 862 O O . THR A 1 106 ? -9.522 3.689 28.811 1.00 84.00 106 THR A O 1
ATOM 865 N N . ASP A 1 107 ? -7.397 3.210 29.275 1.00 77.06 107 ASP A N 1
ATOM 866 C CA . ASP A 1 107 ? -7.667 2.301 30.401 1.00 77.06 107 ASP A CA 1
ATOM 867 C C . ASP A 1 107 ? -7.881 2.993 31.761 1.00 77.06 107 ASP A C 1
ATOM 869 O O . ASP A 1 107 ? -7.903 2.325 32.794 1.00 77.06 107 ASP A O 1
ATOM 873 N N . LYS A 1 108 ? -8.037 4.321 31.776 1.00 70.12 108 LYS A N 1
ATOM 874 C CA . LYS A 1 108 ? -8.260 5.127 32.981 1.00 70.12 108 LYS A CA 1
ATOM 875 C C . LYS A 1 108 ? -9.487 6.006 32.782 1.00 70.12 108 LYS A C 1
ATOM 877 O O . LYS A 1 108 ? -9.549 6.749 31.806 1.00 70.12 108 LYS A O 1
ATOM 882 N N . GLU A 1 109 ? -10.430 5.948 33.714 1.00 61.78 109 GLU A N 1
ATOM 883 C CA . GLU A 1 109 ? -11.637 6.781 33.680 1.00 61.78 109 GLU A CA 1
ATOM 884 C C . GLU A 1 109 ? -11.334 8.223 34.103 1.00 61.78 109 GLU A C 1
ATOM 886 O O . GLU A 1 109 ? -11.823 9.168 33.482 1.00 61.78 109 GLU A O 1
ATOM 891 N N . ASP A 1 110 ? -10.456 8.398 35.100 1.00 59.03 110 ASP A N 1
ATOM 892 C CA . ASP A 1 110 ? -10.220 9.690 35.730 1.00 59.03 110 ASP A CA 1
ATOM 893 C C . ASP A 1 110 ? -8.816 10.263 35.511 1.00 59.03 110 ASP A C 1
ATOM 895 O O . ASP A 1 110 ? -7.770 9.617 35.582 1.00 59.03 110 ASP A O 1
ATOM 899 N N . ALA A 1 111 ? -8.785 11.585 35.345 1.00 53.47 111 ALA A N 1
ATOM 900 C CA . ALA A 1 111 ? -7.567 12.375 35.191 1.00 53.47 111 ALA A CA 1
ATOM 901 C C . ALA A 1 111 ? -6.592 12.300 36.384 1.00 53.47 111 ALA A C 1
ATOM 903 O O . ALA A 1 111 ? -5.427 12.678 36.231 1.00 53.47 111 ALA A O 1
ATOM 904 N 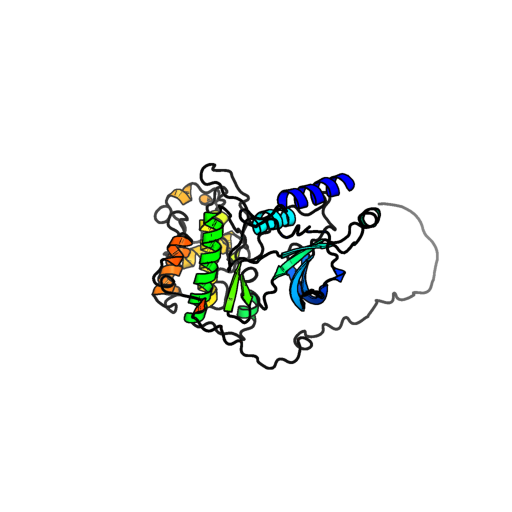N . LEU A 1 112 ? -7.073 11.908 37.568 1.00 52.31 112 LEU A N 1
ATOM 905 C CA . LEU A 1 112 ? -6.262 11.754 38.777 1.00 52.31 112 LEU A CA 1
ATOM 906 C C . LEU A 1 112 ? -5.446 10.456 38.762 1.00 52.31 112 LEU A C 1
ATOM 908 O O . LEU A 1 112 ? -4.329 10.461 39.282 1.00 52.31 112 LEU A O 1
ATOM 912 N N . ASP A 1 113 ? -5.928 9.410 38.088 1.00 56.09 113 ASP A N 1
ATOM 913 C CA . ASP A 1 113 ? -5.266 8.101 38.035 1.00 56.09 113 ASP A CA 1
ATOM 914 C C . ASP A 1 113 ? -3.983 8.128 37.192 1.00 56.09 113 ASP A C 1
ATOM 916 O O . ASP A 1 113 ? -3.020 7.413 37.476 1.00 56.09 113 ASP A O 1
ATOM 920 N N . PHE A 1 114 ? -3.904 9.059 36.234 1.00 56.31 114 PHE A N 1
ATOM 921 C CA . PHE A 1 114 ? -2.707 9.314 35.423 1.00 56.31 114 PHE A CA 1
ATOM 922 C C . PHE A 1 114 ? -1.517 9.905 36.198 1.00 56.31 114 PHE A C 1
ATOM 924 O O . PHE A 1 114 ? -0.420 10.033 35.651 1.00 56.31 114 PHE A O 1
ATOM 931 N N . LYS A 1 115 ? -1.704 10.331 37.458 1.00 53.31 115 LYS A N 1
ATOM 932 C CA . LYS A 1 115 ? -0.586 10.817 38.287 1.00 53.31 115 LYS A CA 1
ATOM 933 C C . LYS A 1 115 ? 0.315 9.685 38.782 1.00 53.31 115 LYS A C 1
ATOM 935 O O . LYS A 1 115 ? 1.484 9.952 39.049 1.00 53.31 115 LYS A O 1
ATOM 940 N N . ASN A 1 116 ? -0.218 8.467 38.891 1.00 54.34 116 ASN A N 1
ATOM 941 C CA . ASN A 1 116 ? 0.466 7.327 39.506 1.00 54.34 116 ASN A CA 1
ATOM 942 C C . ASN A 1 116 ? 0.823 6.225 38.496 1.00 54.34 116 ASN A C 1
ATOM 944 O O . ASN A 1 116 ? 1.759 5.468 38.732 1.00 54.34 116 ASN A O 1
ATOM 948 N N . ASP A 1 117 ? 0.113 6.160 37.369 1.00 60.66 117 ASP A N 1
ATOM 949 C CA . ASP A 1 117 ? 0.297 5.178 36.302 1.00 60.66 117 ASP A CA 1
ATOM 950 C C . ASP A 1 117 ? 0.137 5.876 34.943 1.00 60.66 117 ASP A C 1
ATOM 952 O O . ASP A 1 117 ? -0.713 6.750 34.785 1.00 60.66 117 ASP A O 1
ATOM 956 N N . LYS A 1 118 ? 0.971 5.533 33.957 1.00 62.06 118 LYS A N 1
ATOM 957 C CA . LYS A 1 118 ? 0.951 6.191 32.641 1.00 62.06 118 LYS A CA 1
ATOM 958 C C . LYS A 1 118 ? -0.292 5.827 31.818 1.00 62.06 118 LYS A C 1
ATOM 960 O O . LYS A 1 118 ? -0.622 6.590 30.911 1.00 62.06 118 LYS A O 1
ATOM 965 N N . GLY A 1 119 ? -0.971 4.724 32.154 1.00 69.88 119 GLY A N 1
ATOM 966 C CA . GLY A 1 119 ? -2.108 4.197 31.394 1.00 69.88 119 GLY A CA 1
ATOM 967 C C . GLY A 1 119 ? -1.720 3.756 29.979 1.00 69.88 119 GLY A C 1
ATOM 968 O O . GLY A 1 119 ? -0.585 3.934 29.536 1.00 69.88 119 GLY A O 1
ATOM 969 N N . ALA A 1 120 ? -2.664 3.175 29.250 1.00 78.50 120 ALA A N 1
ATOM 970 C CA . ALA A 1 120 ? -2.517 2.776 27.860 1.00 78.50 120 ALA A CA 1
ATOM 971 C C . ALA A 1 120 ? -3.629 3.379 27.000 1.00 78.50 120 ALA A C 1
ATOM 973 O O . ALA A 1 120 ? -4.811 3.314 27.337 1.00 78.50 120 ALA A O 1
ATOM 974 N N . PHE A 1 121 ? -3.236 3.909 25.842 1.00 83.94 121 PHE A N 1
ATOM 975 C CA . PHE A 1 121 ? -4.170 4.387 24.829 1.00 83.94 121 PHE A CA 1
ATOM 976 C C . PHE A 1 121 ? -4.431 3.310 23.785 1.00 83.94 121 PHE A C 1
ATOM 978 O O . PHE A 1 121 ? -3.528 2.566 23.399 1.00 83.94 121 PHE A O 1
ATOM 985 N N . TYR A 1 122 ? -5.657 3.282 23.281 1.00 89.19 122 TYR A N 1
ATOM 986 C CA . TYR A 1 122 ? -6.094 2.376 22.234 1.00 89.19 122 TYR A CA 1
ATOM 987 C C . TYR A 1 122 ? -6.711 3.193 21.106 1.00 89.19 122 TYR A C 1
ATOM 989 O O . TYR A 1 122 ? -7.618 3.995 21.328 1.00 89.19 122 TYR A O 1
ATOM 997 N N . LEU A 1 123 ? -6.213 2.990 19.889 1.00 90.94 123 LEU A N 1
ATOM 998 C CA . LEU A 1 123 ? -6.860 3.499 18.685 1.00 90.94 123 LEU A CA 1
ATOM 999 C C . LEU A 1 123 ? -7.940 2.493 18.279 1.00 90.94 123 LEU A C 1
ATOM 1001 O O . LEU A 1 123 ? -7.634 1.311 18.102 1.00 90.94 123 LEU A O 1
ATOM 1005 N N . VAL A 1 124 ? -9.185 2.952 18.162 1.00 94.12 124 VAL A N 1
ATOM 1006 C CA . VAL A 1 124 ? -10.337 2.110 17.823 1.00 94.12 124 VAL A CA 1
ATOM 1007 C C . VAL A 1 124 ? -10.607 2.214 16.328 1.00 94.12 124 VAL A C 1
ATOM 1009 O O . VAL A 1 124 ? -10.842 3.304 15.805 1.00 94.12 124 VAL A O 1
ATOM 1012 N N . PHE A 1 125 ? -10.609 1.079 15.638 1.00 95.44 125 PHE A N 1
ATOM 1013 C CA . PHE A 1 125 ? -10.901 0.972 14.211 1.00 95.44 125 PHE A CA 1
ATOM 1014 C C . PHE A 1 125 ? -12.126 0.094 13.970 1.00 95.44 125 PHE A C 1
ATOM 1016 O O . PHE A 1 125 ? -12.510 -0.723 14.811 1.00 95.44 125 PHE A O 1
ATOM 1023 N N . GLU A 1 126 ? -12.730 0.229 12.791 1.00 94.62 126 GLU A N 1
ATOM 1024 C CA . GLU A 1 126 ? -13.596 -0.836 12.278 1.00 94.62 126 GLU A CA 1
ATOM 1025 C C . GLU A 1 126 ? -12.833 -2.168 12.188 1.00 94.62 126 GLU A C 1
ATOM 1027 O O . GLU A 1 126 ? -11.632 -2.198 11.910 1.00 94.62 126 GLU A O 1
ATOM 1032 N N . TYR A 1 127 ? -13.524 -3.273 12.468 1.00 95.62 127 TYR A N 1
ATOM 1033 C CA . TYR A 1 127 ? -12.927 -4.601 12.400 1.00 95.62 127 TYR A CA 1
ATOM 1034 C C . TYR A 1 127 ? -12.941 -5.140 10.966 1.00 95.62 127 TYR A C 1
ATOM 1036 O O . TYR A 1 127 ? -13.960 -5.069 10.279 1.00 95.62 127 TYR A O 1
ATOM 1044 N N . MET A 1 128 ? -11.819 -5.727 10.552 1.00 95.12 128 MET A N 1
ATOM 1045 C CA . MET A 1 128 ? -11.670 -6.457 9.295 1.00 95.12 128 MET A CA 1
ATOM 1046 C C . MET A 1 128 ? -11.293 -7.900 9.619 1.00 95.12 128 MET A C 1
ATOM 1048 O O . MET A 1 128 ? -10.475 -8.137 10.507 1.00 95.12 128 MET A O 1
ATOM 1052 N N . ASP A 1 129 ? -11.919 -8.853 8.932 1.00 91.25 129 ASP A N 1
ATOM 1053 C CA . ASP A 1 129 ? -11.786 -10.277 9.255 1.00 91.25 129 ASP A CA 1
ATOM 1054 C C . ASP A 1 129 ? -10.385 -10.820 8.947 1.00 91.25 129 ASP A C 1
ATOM 1056 O O . ASP A 1 129 ? -9.876 -11.653 9.695 1.00 91.25 129 ASP A O 1
ATOM 1060 N N . HIS A 1 130 ? -9.772 -10.320 7.870 1.00 92.38 130 HIS A N 1
ATOM 1061 C CA . HIS A 1 130 ? -8.526 -10.837 7.317 1.00 92.38 130 HIS A CA 1
ATOM 1062 C C . HIS A 1 130 ? -7.599 -9.717 6.838 1.00 92.38 130 HIS A C 1
ATOM 1064 O O . HIS A 1 130 ? -8.027 -8.592 6.571 1.00 92.38 130 HIS A O 1
ATOM 1070 N N . ASP A 1 131 ? -6.338 -10.070 6.616 1.00 93.75 131 ASP A N 1
ATOM 1071 C CA . ASP A 1 131 ? -5.402 -9.334 5.769 1.00 93.75 131 ASP A CA 1
ATOM 1072 C C . ASP A 1 131 ? -4.959 -10.205 4.579 1.00 93.75 131 ASP A C 1
ATOM 1074 O O . ASP A 1 131 ? -5.087 -11.435 4.601 1.00 93.75 131 ASP A O 1
ATOM 1078 N N . LEU A 1 132 ? -4.475 -9.578 3.501 1.00 94.06 132 LEU A N 1
ATOM 1079 C CA . LEU A 1 132 ? -4.091 -10.321 2.296 1.00 94.06 132 LEU A CA 1
ATOM 1080 C C . LEU A 1 132 ? -2.909 -11.268 2.530 1.00 94.06 132 LEU A C 1
ATOM 1082 O O . LEU A 1 132 ? -2.846 -12.297 1.862 1.00 94.06 132 LEU A O 1
ATOM 1086 N N . MET A 1 133 ? -1.990 -10.955 3.450 1.00 92.56 133 MET A N 1
ATOM 1087 C CA . MET A 1 133 ? -0.839 -11.820 3.725 1.00 92.56 133 MET A CA 1
ATOM 1088 C C . MET A 1 133 ? -1.311 -13.138 4.342 1.00 92.56 133 MET A C 1
ATOM 1090 O O . MET A 1 133 ? -1.025 -14.197 3.787 1.00 92.56 133 MET A O 1
ATOM 1094 N N . GLY A 1 134 ? -2.124 -13.077 5.401 1.00 90.81 134 GLY A N 1
ATOM 1095 C CA . GLY A 1 134 ? -2.689 -14.264 6.044 1.00 90.81 134 GLY A CA 1
ATOM 1096 C C . GLY A 1 134 ? -3.523 -15.122 5.086 1.00 90.81 134 GLY A C 1
ATOM 1097 O O . GLY A 1 134 ? -3.403 -16.349 5.081 1.00 90.81 134 GLY A O 1
ATOM 1098 N N . LEU A 1 135 ? -4.321 -14.499 4.209 1.00 91.31 135 LEU A N 1
ATOM 1099 C CA . LEU A 1 135 ? -5.112 -15.236 3.216 1.00 91.31 135 LEU A CA 1
ATOM 1100 C C . LEU A 1 135 ? -4.242 -15.941 2.171 1.00 91.31 135 LEU A C 1
ATOM 1102 O O . LEU A 1 135 ? -4.497 -17.108 1.864 1.00 91.31 135 LEU A O 1
ATOM 1106 N N . LEU A 1 136 ? -3.219 -15.266 1.642 1.00 90.62 136 LEU A N 1
ATOM 1107 C CA . LEU A 1 136 ? -2.311 -15.844 0.649 1.00 90.62 136 LEU A CA 1
ATOM 1108 C C . LEU A 1 136 ? -1.453 -16.970 1.242 1.00 90.62 136 LEU A C 1
ATOM 1110 O O . LEU A 1 136 ? -1.275 -18.001 0.591 1.00 90.62 136 LEU A O 1
ATOM 1114 N N . GLU A 1 137 ? -0.979 -16.815 2.481 1.00 89.12 137 GLU A N 1
ATOM 1115 C CA . GLU A 1 137 ? -0.178 -17.826 3.183 1.00 89.12 137 GLU A CA 1
ATOM 1116 C C . GLU A 1 137 ? -0.992 -19.055 3.598 1.00 89.12 137 GLU A C 1
ATOM 1118 O O . GLU A 1 137 ? -0.467 -20.168 3.580 1.00 89.12 137 GLU A O 1
ATOM 1123 N N . SER A 1 138 ? -2.282 -18.885 3.913 1.00 87.56 138 SER A N 1
ATOM 1124 C CA . SER A 1 138 ? -3.146 -20.001 4.321 1.00 87.56 138 SER A CA 1
ATOM 1125 C C . SER A 1 138 ? -3.289 -21.082 3.243 1.00 87.56 138 SER A C 1
ATOM 1127 O O . SER A 1 138 ? -3.541 -22.244 3.552 1.00 87.56 138 SER A O 1
ATOM 1129 N N . GLY A 1 139 ? -3.192 -20.704 1.963 1.00 81.12 139 GLY A N 1
ATOM 1130 C CA . GLY A 1 139 ? -3.498 -21.578 0.828 1.00 81.12 139 GLY A CA 1
ATOM 1131 C C . GLY A 1 139 ? -4.975 -21.990 0.712 1.00 81.12 139 GLY A C 1
ATOM 1132 O O . GLY A 1 139 ? -5.327 -22.684 -0.242 1.00 81.12 139 GLY A O 1
ATOM 1133 N N . LEU A 1 140 ? -5.840 -21.546 1.633 1.00 78.31 140 LEU A N 1
ATOM 1134 C CA . LEU A 1 140 ? -7.253 -21.932 1.725 1.00 78.31 140 LEU A CA 1
ATOM 1135 C C . LEU A 1 140 ? -8.152 -21.168 0.748 1.00 78.31 140 LEU A C 1
ATOM 1137 O O . LEU A 1 140 ? -9.283 -21.579 0.496 1.00 78.31 140 LEU A O 1
ATOM 1141 N N . VAL A 1 141 ? -7.660 -20.056 0.197 1.00 81.06 141 VAL A N 1
ATOM 1142 C CA . VAL A 1 141 ? -8.423 -19.193 -0.706 1.00 81.06 141 VAL A CA 1
ATOM 1143 C C . VAL A 1 141 ? -7.738 -19.117 -2.060 1.00 81.06 141 VAL A C 1
ATOM 1145 O O . VAL A 1 141 ? -6.513 -19.033 -2.172 1.00 81.06 141 VAL A O 1
ATOM 1148 N N . HIS A 1 142 ? -8.533 -19.176 -3.124 1.00 83.50 142 HIS A N 1
ATOM 1149 C CA . HIS A 1 142 ? -8.069 -18.948 -4.486 1.00 83.50 142 HIS A CA 1
ATOM 1150 C C . HIS A 1 142 ? -8.803 -17.744 -5.068 1.00 83.50 142 HIS A C 1
ATOM 1152 O O . HIS A 1 142 ? -10.011 -17.772 -5.300 1.00 83.50 142 HIS A O 1
ATOM 1158 N N . PHE A 1 143 ? -8.059 -16.667 -5.305 1.00 91.44 143 PHE A N 1
ATOM 1159 C CA . PHE A 1 143 ? -8.588 -15.489 -5.974 1.00 91.44 143 PHE A CA 1
ATOM 1160 C C . PHE A 1 143 ? -8.578 -15.722 -7.484 1.00 91.44 143 PHE A C 1
ATOM 1162 O O . PHE A 1 143 ? -7.524 -15.911 -8.087 1.00 91.44 143 PHE A O 1
ATOM 1169 N N . ASN A 1 144 ? -9.764 -15.743 -8.092 1.00 93.44 144 ASN A N 1
ATOM 1170 C CA . ASN A 1 144 ? -9.889 -15.707 -9.543 1.00 93.44 144 ASN A CA 1
ATOM 1171 C C . ASN A 1 144 ? -9.656 -14.268 -10.050 1.00 93.44 144 ASN A C 1
ATOM 1173 O O . ASN A 1 144 ? -9.562 -13.320 -9.267 1.00 93.44 144 ASN A O 1
ATOM 1177 N N . GLU A 1 145 ? -9.596 -14.090 -11.370 1.00 96.00 145 GLU A N 1
ATOM 1178 C CA . GLU A 1 145 ? -9.379 -12.773 -11.985 1.00 96.00 145 GLU A CA 1
ATOM 1179 C C . GLU A 1 145 ? -10.418 -11.728 -11.542 1.00 96.00 145 GLU A C 1
ATOM 1181 O O . GLU A 1 145 ? -10.066 -10.572 -11.318 1.00 96.00 145 GLU A O 1
ATOM 1186 N N . SER A 1 146 ? -11.682 -12.128 -11.367 1.00 96.62 146 SER A N 1
ATOM 1187 C CA . SER A 1 146 ? -12.764 -11.247 -10.910 1.00 96.62 146 SER A CA 1
ATOM 1188 C C . SER A 1 146 ? -12.490 -10.706 -9.500 1.00 96.62 146 SER A C 1
ATOM 1190 O O . SER A 1 146 ? -12.588 -9.501 -9.264 1.00 96.62 146 SER A O 1
ATOM 1192 N N . HIS A 1 147 ? -12.050 -11.562 -8.573 1.00 96.44 147 HIS A N 1
ATOM 1193 C CA . HIS A 1 147 ? -11.654 -11.136 -7.227 1.00 96.44 147 HIS A CA 1
ATOM 1194 C C . HIS A 1 147 ? -10.471 -10.159 -7.282 1.00 96.44 147 HIS A C 1
ATOM 1196 O O . HIS A 1 147 ? -10.523 -9.100 -6.662 1.00 96.44 147 HIS A O 1
ATOM 1202 N N . ILE A 1 148 ? -9.441 -10.461 -8.083 1.00 98.06 148 ILE A N 1
ATOM 1203 C CA . ILE A 1 148 ? -8.258 -9.596 -8.234 1.00 98.06 148 ILE A CA 1
ATOM 1204 C C . ILE A 1 148 ? -8.646 -8.228 -8.814 1.00 98.06 148 ILE A C 1
ATOM 1206 O O . ILE A 1 148 ? -8.188 -7.205 -8.307 1.00 98.06 148 ILE A O 1
ATOM 1210 N N . LYS A 1 149 ? -9.531 -8.185 -9.820 1.00 98.50 149 LYS A N 1
ATOM 1211 C CA . LYS A 1 149 ? -10.096 -6.936 -10.360 1.00 98.50 149 LYS A CA 1
ATOM 1212 C C . LYS A 1 149 ? -10.774 -6.111 -9.272 1.00 98.50 149 LYS A C 1
ATOM 1214 O O . LYS A 1 149 ? -10.443 -4.937 -9.116 1.00 98.50 149 LYS A O 1
ATOM 1219 N N . SER A 1 150 ? -11.675 -6.725 -8.503 1.00 98.50 150 SER A N 1
ATOM 1220 C CA . SER A 1 150 ? -12.380 -6.051 -7.406 1.00 98.50 150 SER A CA 1
ATOM 1221 C C . SER A 1 150 ? -11.402 -5.496 -6.366 1.00 98.50 150 SER A C 1
ATOM 1223 O O . SER A 1 150 ? -11.493 -4.327 -5.988 1.00 98.50 150 SER A O 1
ATOM 1225 N N . PHE A 1 151 ? -10.416 -6.293 -5.949 1.00 98.56 151 PHE A N 1
ATOM 1226 C CA . PHE A 1 151 ? -9.457 -5.877 -4.929 1.00 98.56 151 PHE A CA 1
ATOM 1227 C C . PHE A 1 151 ? -8.562 -4.737 -5.397 1.00 98.56 151 PHE A C 1
ATOM 1229 O O . PHE A 1 151 ? -8.402 -3.748 -4.683 1.00 98.56 151 PHE A O 1
ATOM 1236 N N . MET A 1 152 ? -8.006 -4.848 -6.605 1.00 98.81 152 MET A N 1
ATOM 1237 C CA . MET A 1 152 ? -7.135 -3.819 -7.165 1.00 98.81 152 MET A CA 1
ATOM 1238 C C . MET A 1 152 ? -7.889 -2.524 -7.435 1.00 98.81 152 MET A C 1
ATOM 1240 O O . MET A 1 152 ? -7.346 -1.453 -7.170 1.00 98.81 152 MET A O 1
ATOM 1244 N N . ARG A 1 153 ? -9.144 -2.605 -7.896 1.00 98.81 153 ARG A N 1
ATOM 1245 C CA . ARG A 1 153 ? -10.009 -1.435 -8.064 1.00 98.81 153 ARG A CA 1
ATOM 1246 C C . ARG A 1 153 ? -10.187 -0.696 -6.738 1.00 98.81 153 ARG A C 1
ATOM 1248 O O . ARG A 1 153 ? -9.879 0.487 -6.666 1.00 98.81 153 ARG A O 1
ATOM 1255 N N . GLN A 1 154 ? -10.601 -1.396 -5.682 1.00 98.81 154 GLN A N 1
ATOM 1256 C CA . GLN A 1 154 ? -10.803 -0.798 -4.357 1.00 98.81 154 GLN A CA 1
ATOM 1257 C C . GLN A 1 154 ? -9.498 -0.243 -3.757 1.00 98.81 154 GLN A C 1
ATOM 1259 O O . GLN A 1 154 ? -9.471 0.875 -3.244 1.00 98.81 154 GLN A O 1
ATOM 1264 N N . LEU A 1 155 ? -8.394 -0.994 -3.846 1.00 98.88 155 LEU A N 1
ATOM 1265 C CA . LEU A 1 155 ? -7.083 -0.558 -3.356 1.00 98.88 155 LEU A CA 1
ATOM 1266 C C . LEU A 1 155 ? -6.623 0.732 -4.044 1.00 98.88 155 LEU A C 1
ATOM 1268 O O . LEU A 1 155 ? -6.185 1.667 -3.373 1.00 98.88 155 LEU A O 1
ATOM 1272 N N . LEU A 1 156 ? -6.729 0.789 -5.373 1.00 98.88 156 LEU A N 1
ATOM 1273 C CA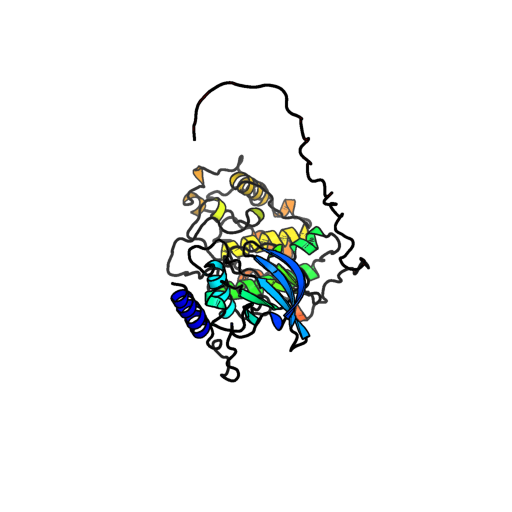 . LEU A 1 156 ? -6.291 1.941 -6.155 1.00 98.88 156 LEU A CA 1
ATOM 1274 C C . LEU A 1 156 ? -7.233 3.140 -6.007 1.00 98.88 156 LEU A C 1
ATOM 1276 O O . LEU A 1 156 ? -6.739 4.259 -6.019 1.00 98.88 156 LEU A O 1
ATOM 1280 N N . GLU A 1 157 ? -8.537 2.943 -5.779 1.00 98.88 157 GLU A N 1
ATOM 1281 C CA . GLU A 1 157 ? -9.457 4.028 -5.395 1.00 98.88 157 GLU A CA 1
ATOM 1282 C C . GLU A 1 157 ? -9.045 4.651 -4.052 1.00 98.88 157 GLU A C 1
ATOM 1284 O O . GLU A 1 157 ? -8.959 5.874 -3.923 1.00 98.88 157 GLU A O 1
ATOM 1289 N N . GLY A 1 158 ? -8.719 3.819 -3.054 1.00 98.81 158 GLY A N 1
ATOM 1290 C CA . GLY A 1 158 ? -8.192 4.291 -1.771 1.00 98.81 158 GLY A CA 1
ATOM 1291 C C . GLY A 1 158 ? -6.852 5.017 -1.906 1.00 98.81 158 GLY A C 1
ATOM 1292 O O . GLY A 1 158 ? -6.649 6.061 -1.282 1.00 98.81 158 GLY A O 1
ATOM 1293 N N . LEU A 1 159 ? -5.946 4.501 -2.739 1.00 98.88 159 LEU A N 1
ATOM 1294 C CA . LEU A 1 159 ? -4.639 5.113 -2.961 1.00 98.88 159 LEU A CA 1
ATOM 1295 C C . LEU A 1 159 ? -4.731 6.431 -3.741 1.00 98.88 159 LEU A C 1
ATOM 1297 O O . LEU A 1 159 ? -4.098 7.408 -3.346 1.00 98.88 159 LEU A O 1
ATOM 1301 N N . ASP A 1 160 ? -5.543 6.484 -4.799 1.00 98.88 160 ASP A N 1
ATOM 1302 C CA . ASP A 1 160 ? -5.797 7.703 -5.572 1.00 98.88 160 ASP A CA 1
ATOM 1303 C C . ASP A 1 160 ? -6.369 8.806 -4.678 1.00 98.88 160 ASP A C 1
ATOM 1305 O O . ASP A 1 160 ? -5.893 9.941 -4.694 1.00 98.88 160 ASP A O 1
ATOM 1309 N N . TYR A 1 161 ? -7.314 8.459 -3.799 1.00 98.75 161 TYR A N 1
ATOM 1310 C CA . TYR A 1 161 ? -7.835 9.388 -2.801 1.00 98.75 161 TYR A CA 1
ATOM 1311 C C . TYR A 1 161 ? -6.740 9.930 -1.866 1.00 98.75 161 TYR A C 1
ATOM 1313 O O . TYR A 1 161 ? -6.680 11.140 -1.620 1.00 98.75 161 TYR A O 1
ATOM 1321 N N . CYS A 1 162 ? -5.851 9.068 -1.356 1.00 98.38 162 CYS A N 1
ATOM 1322 C CA . CYS A 1 162 ? -4.702 9.493 -0.550 1.00 98.38 162 CYS A CA 1
ATOM 1323 C C . CYS A 1 162 ? -3.794 10.453 -1.326 1.00 98.38 162 CYS A C 1
ATOM 1325 O O . CYS A 1 162 ? -3.438 11.515 -0.810 1.00 98.38 162 CYS A O 1
ATOM 1327 N N . HIS A 1 163 ? -3.450 10.108 -2.569 1.00 98.19 163 HIS A N 1
ATOM 1328 C CA . HIS A 1 163 ? -2.557 10.893 -3.422 1.00 98.19 163 HIS A CA 1
ATOM 1329 C C . HIS A 1 163 ? -3.164 12.251 -3.791 1.00 98.19 163 HIS A C 1
ATOM 1331 O O . HIS A 1 163 ? -2.472 13.259 -3.680 1.00 98.19 163 HIS A O 1
ATOM 1337 N N . LYS A 1 164 ? -4.466 12.320 -4.101 1.00 97.44 164 LYS A N 1
ATOM 1338 C CA . LYS A 1 164 ? -5.211 13.577 -4.328 1.00 97.44 164 LYS A CA 1
ATOM 1339 C C . LYS A 1 164 ? -5.285 14.464 -3.084 1.00 97.44 164 LYS A C 1
ATOM 1341 O O . LYS A 1 164 ? -5.376 15.684 -3.196 1.00 97.44 164 LYS A O 1
ATOM 1346 N N . LYS A 1 165 ? -5.202 13.871 -1.890 1.00 96.50 165 LYS A N 1
ATOM 1347 C CA . LYS A 1 165 ? -5.041 14.584 -0.611 1.00 96.50 165 LYS A CA 1
ATOM 1348 C C . LYS A 1 165 ? -3.582 14.827 -0.219 1.00 96.50 165 LYS A C 1
ATOM 1350 O O . LYS A 1 165 ? -3.319 15.251 0.905 1.00 96.50 165 LYS A O 1
ATOM 1355 N N . ASN A 1 166 ? -2.649 14.602 -1.141 1.00 96.00 166 ASN A N 1
ATOM 1356 C CA . ASN A 1 166 ? -1.217 14.780 -0.952 1.00 96.00 166 ASN A CA 1
ATOM 1357 C C . ASN A 1 166 ? -0.631 13.917 0.176 1.00 96.00 166 ASN A C 1
ATOM 1359 O O . ASN A 1 166 ? 0.290 14.347 0.859 1.00 96.00 166 ASN A O 1
ATOM 1363 N N . PHE A 1 167 ? -1.130 12.703 0.405 1.00 96.88 167 PHE A N 1
ATOM 1364 C CA . PHE A 1 167 ? -0.532 11.766 1.359 1.00 96.88 167 PHE A CA 1
ATOM 1365 C C . PHE A 1 167 ? 0.174 10.617 0.644 1.00 96.88 167 PHE A C 1
ATOM 1367 O O . PHE A 1 167 ? -0.440 9.913 -0.148 1.00 96.88 167 PHE A O 1
ATOM 1374 N N . LEU A 1 168 ? 1.445 10.391 0.983 1.00 97.69 168 LEU A N 1
ATOM 1375 C CA . LEU A 1 168 ? 2.168 9.157 0.655 1.00 97.69 168 LEU A CA 1
ATOM 1376 C C . LEU A 1 168 ? 1.914 8.133 1.752 1.00 97.69 168 LEU A C 1
ATOM 1378 O O . LEU A 1 168 ? 2.041 8.489 2.928 1.00 97.69 168 LEU A O 1
ATOM 1382 N N . HIS A 1 169 ? 1.638 6.881 1.394 1.00 98.19 169 HIS A N 1
ATOM 1383 C CA . HIS A 1 169 ? 1.443 5.808 2.368 1.00 98.19 169 HIS A CA 1
ATOM 1384 C C . HIS A 1 169 ? 2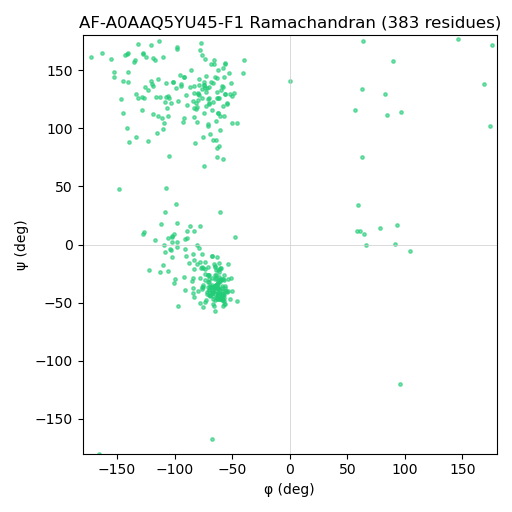.782 5.295 2.917 1.00 98.19 169 HIS A C 1
ATOM 1386 O O . HIS A 1 169 ? 2.997 5.270 4.128 1.00 98.19 169 HIS A O 1
ATOM 1392 N N . ARG A 1 170 ? 3.731 4.968 2.027 1.00 97.88 170 ARG A N 1
ATOM 1393 C CA . ARG A 1 170 ? 5.122 4.574 2.337 1.00 97.88 170 ARG A CA 1
ATOM 1394 C C . ARG A 1 170 ? 5.310 3.271 3.126 1.00 97.88 170 ARG A C 1
ATOM 1396 O O . ARG A 1 170 ? 6.435 2.976 3.528 1.00 97.88 170 ARG A O 1
ATOM 1403 N N . ASP A 1 171 ? 4.255 2.487 3.328 1.00 97.19 171 ASP A N 1
ATOM 1404 C CA . ASP A 1 171 ? 4.344 1.101 3.824 1.00 97.19 171 ASP A CA 1
ATOM 1405 C C . ASP A 1 171 ? 3.224 0.201 3.274 1.00 97.19 171 ASP A C 1
ATOM 1407 O O . ASP A 1 171 ? 2.520 -0.479 4.016 1.00 97.19 171 ASP A O 1
ATOM 1411 N N . ILE A 1 172 ? 2.990 0.243 1.959 1.00 98.69 172 ILE A N 1
ATOM 1412 C CA . ILE A 1 172 ? 2.036 -0.668 1.308 1.00 98.69 172 ILE A CA 1
ATOM 1413 C C . ILE A 1 172 ? 2.672 -2.061 1.175 1.00 98.69 172 ILE A C 1
ATOM 1415 O O . ILE A 1 172 ? 3.766 -2.204 0.631 1.00 98.69 172 ILE A O 1
ATOM 1419 N N . LYS A 1 173 ? 1.968 -3.079 1.679 1.00 97.50 173 LYS A N 1
ATOM 1420 C CA . LYS A 1 173 ? 2.310 -4.514 1.650 1.00 97.50 173 LYS A CA 1
ATOM 1421 C C . LYS A 1 173 ? 1.055 -5.340 1.946 1.00 97.50 173 LYS A C 1
ATOM 1423 O O . LYS A 1 173 ? 0.095 -4.788 2.481 1.00 97.50 173 LYS A O 1
ATOM 1428 N N . CYS A 1 174 ? 1.068 -6.644 1.666 1.00 96.62 174 CYS A N 1
ATOM 1429 C CA . CYS A 1 174 ? -0.106 -7.510 1.844 1.00 96.62 174 CYS A CA 1
ATOM 1430 C C . CYS A 1 174 ? -0.696 -7.478 3.268 1.00 96.62 174 CYS A C 1
ATOM 1432 O O . CYS A 1 174 ? -1.910 -7.383 3.407 1.00 96.62 174 CYS A O 1
ATOM 1434 N N . SER A 1 175 ? 0.136 -7.449 4.317 1.00 94.25 175 SER A N 1
ATOM 1435 C CA . SER A 1 175 ? -0.336 -7.385 5.715 1.00 94.25 175 SER A CA 1
ATOM 1436 C C . SER A 1 175 ? -1.057 -6.076 6.074 1.00 94.25 175 SER A C 1
ATOM 1438 O O . SER A 1 175 ? -1.734 -6.001 7.093 1.00 94.25 175 SER A O 1
ATOM 1440 N N . ASN A 1 176 ? -0.887 -5.027 5.262 1.00 96.94 176 ASN A N 1
ATOM 1441 C CA . ASN A 1 176 ? -1.501 -3.711 5.458 1.00 96.94 176 ASN A CA 1
ATOM 1442 C C . ASN A 1 176 ? -2.716 -3.499 4.535 1.00 96.94 176 ASN A C 1
ATOM 1444 O O . ASN A 1 176 ? -3.269 -2.399 4.476 1.00 96.94 176 ASN A O 1
ATOM 1448 N N . ILE A 1 177 ? -3.139 -4.538 3.808 1.00 98.06 177 ILE A N 1
ATOM 1449 C CA . ILE A 1 177 ? -4.372 -4.543 3.025 1.00 98.06 177 ILE A CA 1
ATOM 1450 C C . ILE A 1 177 ? -5.347 -5.500 3.688 1.00 98.06 177 ILE A C 1
ATOM 1452 O O . ILE A 1 177 ? -5.177 -6.718 3.648 1.00 98.06 177 ILE A O 1
ATOM 1456 N N . LEU A 1 178 ? -6.373 -4.922 4.295 1.00 97.31 178 LEU A N 1
ATOM 1457 C CA . LEU A 1 178 ? -7.378 -5.647 5.050 1.00 97.31 178 LEU A CA 1
ATOM 1458 C C . LEU A 1 178 ? -8.556 -6.011 4.149 1.00 97.31 178 LEU A C 1
ATOM 1460 O O . LEU A 1 178 ? -8.953 -5.219 3.293 1.00 97.31 178 LEU A O 1
ATOM 1464 N N . LEU A 1 179 ? -9.134 -7.187 4.375 1.00 95.81 179 LEU A N 1
ATOM 1465 C CA . LEU A 1 179 ? -10.264 -7.730 3.632 1.00 95.81 179 LEU A CA 1
ATOM 1466 C C . LEU A 1 179 ? -11.298 -8.286 4.612 1.00 95.81 179 LEU A C 1
ATOM 1468 O O . LEU A 1 179 ? -10.967 -9.074 5.494 1.00 95.81 179 LEU A O 1
ATOM 1472 N N . ASN A 1 180 ? -12.559 -7.895 4.456 1.00 93.38 180 ASN A N 1
ATOM 1473 C CA . ASN A 1 180 ? -13.652 -8.484 5.228 1.00 93.38 180 ASN A CA 1
ATOM 1474 C C . ASN A 1 180 ? -14.388 -9.568 4.434 1.00 93.38 180 ASN A C 1
ATOM 1476 O O . ASN A 1 180 ? -14.251 -9.673 3.214 1.00 93.38 180 ASN A O 1
ATOM 1480 N N . ASN A 1 181 ? -15.239 -10.330 5.120 1.00 91.31 181 ASN A N 1
ATOM 1481 C CA . ASN A 1 181 ? -16.019 -11.415 4.518 1.00 91.31 181 ASN A CA 1
ATOM 1482 C C . ASN A 1 181 ? -17.022 -10.948 3.440 1.00 91.31 181 ASN A C 1
ATOM 1484 O O . ASN A 1 181 ? -17.592 -11.770 2.727 1.00 91.31 181 ASN A O 1
ATOM 1488 N N . LYS A 1 182 ? -17.246 -9.633 3.306 1.00 92.06 182 LYS A N 1
ATOM 1489 C CA . LYS A 1 182 ? -18.077 -9.024 2.256 1.00 92.06 182 LYS A CA 1
ATOM 1490 C C . LYS A 1 182 ? -17.276 -8.656 1.002 1.00 92.06 182 LYS A C 1
ATOM 1492 O O . LYS A 1 182 ? -17.833 -8.038 0.102 1.00 92.06 182 LYS A O 1
ATOM 1497 N N . GLY A 1 183 ? -15.987 -8.996 0.930 1.00 93.94 183 GLY A N 1
ATOM 1498 C CA . GLY A 1 183 ? -15.143 -8.683 -0.225 1.00 93.94 183 GLY A CA 1
ATOM 1499 C C . GLY A 1 183 ? -14.643 -7.232 -0.268 1.00 93.94 183 GLY A C 1
ATOM 1500 O O . GLY A 1 183 ? -14.165 -6.785 -1.312 1.00 93.94 183 GLY A O 1
ATOM 1501 N N . GLN A 1 184 ? -14.759 -6.482 0.834 1.00 97.00 184 GLN A N 1
ATOM 1502 C CA . GLN A 1 184 ? -14.365 -5.073 0.885 1.00 97.00 184 GLN A CA 1
ATOM 1503 C C . GLN A 1 184 ? -12.905 -4.930 1.314 1.00 97.00 184 GLN A C 1
ATOM 1505 O O . GLN A 1 184 ? -12.506 -5.459 2.352 1.00 97.00 184 GLN A O 1
ATOM 1510 N N . ILE A 1 185 ? -12.131 -4.178 0.534 1.00 98.31 185 ILE A N 1
ATOM 1511 C CA . ILE A 1 185 ? -10.718 -3.892 0.789 1.00 98.31 185 ILE A CA 1
ATOM 1512 C C . ILE A 1 185 ? -10.570 -2.569 1.528 1.00 98.31 185 ILE A C 1
ATOM 1514 O O . ILE A 1 185 ? -11.167 -1.567 1.132 1.00 98.31 185 ILE A O 1
ATOM 1518 N N . LYS A 1 186 ? -9.701 -2.541 2.542 1.00 98.56 186 LYS A N 1
ATOM 1519 C CA . LYS A 1 186 ? -9.263 -1.310 3.206 1.00 98.56 186 LYS A CA 1
ATOM 1520 C C . LYS A 1 186 ? -7.751 -1.262 3.345 1.00 98.56 186 LYS A C 1
ATOM 1522 O O . LYS A 1 186 ? -7.140 -2.165 3.909 1.00 98.56 186 LYS A O 1
ATOM 1527 N N . LEU A 1 187 ? -7.162 -0.173 2.862 1.00 98.56 187 LEU A N 1
ATOM 1528 C CA . LEU A 1 187 ? -5.767 0.157 3.119 1.00 98.56 187 LEU A CA 1
ATOM 1529 C C . LEU A 1 187 ? -5.605 0.615 4.575 1.00 98.56 187 LEU A C 1
ATOM 1531 O O . LEU A 1 187 ? -6.370 1.466 5.044 1.00 98.56 187 LEU A O 1
ATOM 1535 N N . ALA A 1 188 ? -4.620 0.057 5.274 1.00 96.12 188 ALA A N 1
ATOM 1536 C CA . ALA A 1 188 ? -4.379 0.279 6.694 1.00 96.12 188 ALA A CA 1
ATOM 1537 C C . ALA A 1 188 ? -2.910 0.613 7.011 1.00 96.12 188 ALA A C 1
ATOM 1539 O O . ALA A 1 188 ? -2.036 0.513 6.160 1.00 96.12 188 ALA A O 1
ATOM 1540 N N . ASP A 1 189 ? -2.669 0.977 8.276 1.00 91.88 189 ASP A N 1
ATOM 1541 C CA . ASP A 1 189 ? -1.369 1.336 8.865 1.00 91.88 189 ASP A CA 1
ATOM 1542 C C . ASP A 1 189 ? -0.694 2.583 8.264 1.00 91.88 189 ASP A C 1
ATOM 1544 O O . ASP A 1 189 ? 0.322 2.544 7.570 1.00 91.88 189 ASP A O 1
ATOM 1548 N N . PHE A 1 190 ? -1.230 3.746 8.635 1.00 93.94 190 PHE A N 1
ATOM 1549 C CA . PHE A 1 190 ? -0.724 5.054 8.209 1.00 93.94 190 PHE A CA 1
ATOM 1550 C C . PHE A 1 190 ? 0.397 5.593 9.123 1.00 93.94 190 PHE A C 1
ATOM 1552 O O . PHE A 1 190 ? 0.734 6.779 9.061 1.00 93.94 190 PHE A O 1
ATOM 1559 N N . GLY A 1 191 ? 1.016 4.755 9.967 1.00 89.31 191 GLY A N 1
ATOM 1560 C CA . GLY A 1 191 ? 2.080 5.174 10.894 1.00 89.31 191 GLY A CA 1
ATOM 1561 C C . GLY A 1 191 ? 3.318 5.759 10.195 1.00 89.31 191 GLY A C 1
ATOM 1562 O O . GLY A 1 191 ? 3.972 6.684 10.704 1.00 89.31 191 GLY A O 1
ATOM 1563 N N . LEU A 1 192 ? 3.611 5.280 8.980 1.00 91.75 192 LEU A N 1
ATOM 1564 C CA . LEU A 1 192 ? 4.671 5.804 8.115 1.00 91.75 192 LEU A CA 1
ATOM 1565 C C . LEU A 1 192 ? 4.171 6.790 7.054 1.00 91.75 192 LEU A C 1
ATOM 1567 O O . LEU A 1 192 ? 5.009 7.371 6.363 1.00 91.75 192 LEU A O 1
ATOM 1571 N N . ALA A 1 193 ? 2.874 7.074 6.955 1.00 94.19 193 ALA A N 1
ATOM 1572 C CA . ALA A 1 193 ? 2.355 7.993 5.946 1.00 94.19 193 ALA A CA 1
ATOM 1573 C C . ALA A 1 193 ? 2.849 9.434 6.164 1.00 94.19 193 ALA A C 1
ATOM 1575 O O . ALA A 1 193 ? 3.239 9.809 7.271 1.00 94.19 193 ALA A O 1
ATOM 1576 N N . ARG A 1 194 ? 2.890 10.270 5.120 1.00 93.06 194 ARG A N 1
ATOM 1577 C CA . ARG A 1 194 ? 3.335 11.673 5.243 1.00 93.06 194 ARG A CA 1
ATOM 1578 C C . ARG A 1 194 ? 2.705 12.577 4.195 1.00 93.06 194 ARG A C 1
ATOM 1580 O O . ARG A 1 194 ? 2.461 12.140 3.077 1.00 93.06 194 ARG A O 1
ATOM 1587 N N . LEU A 1 195 ? 2.501 13.844 4.563 1.00 92.38 195 LEU A N 1
ATOM 1588 C CA . LEU A 1 195 ? 2.129 14.886 3.612 1.00 92.38 195 LEU A CA 1
ATOM 1589 C C . LEU A 1 195 ? 3.260 15.081 2.589 1.00 92.38 195 LEU A C 1
ATOM 1591 O O . LEU A 1 195 ? 4.418 15.306 2.955 1.00 92.38 195 LEU A O 1
ATOM 1595 N N . TYR A 1 196 ? 2.893 14.979 1.326 1.00 89.12 196 TYR A N 1
ATOM 1596 C CA . TYR A 1 196 ? 3.674 15.297 0.151 1.00 89.12 196 TYR A CA 1
ATOM 1597 C C . TYR A 1 196 ? 3.415 16.746 -0.251 1.00 89.12 196 TYR A C 1
ATOM 1599 O O . TYR A 1 196 ? 2.305 17.246 -0.101 1.00 89.12 196 TYR A O 1
ATOM 1607 N N . ASN A 1 197 ? 4.436 17.431 -0.748 1.00 83.38 197 ASN A N 1
ATOM 1608 C CA . ASN A 1 197 ? 4.261 18.737 -1.363 1.00 83.38 197 ASN A CA 1
ATOM 1609 C C . ASN A 1 197 ? 4.929 18.690 -2.736 1.00 83.38 197 ASN A C 1
ATOM 1611 O O . ASN A 1 197 ? 6.140 18.497 -2.817 1.00 83.38 197 ASN A O 1
ATOM 1615 N N . SER A 1 198 ? 4.145 18.836 -3.803 1.00 75.50 198 SER A N 1
ATOM 1616 C CA . SER A 1 198 ? 4.664 18.870 -5.171 1.00 75.50 198 SER A CA 1
ATOM 1617 C C . SER A 1 198 ? 5.428 20.160 -5.479 1.00 75.50 198 SER A C 1
ATOM 1619 O O . SER A 1 198 ? 6.294 20.154 -6.348 1.00 75.50 198 SER A O 1
ATOM 1621 N N . GLU A 1 199 ? 5.119 21.259 -4.784 1.00 73.94 199 GLU A N 1
ATOM 1622 C CA . GLU A 1 199 ? 5.708 22.583 -5.029 1.00 73.94 199 GLU A CA 1
ATOM 1623 C C . GLU A 1 199 ? 7.046 22.767 -4.306 1.00 73.94 199 GLU A C 1
ATOM 1625 O O . GLU A 1 199 ? 7.953 23.434 -4.800 1.00 73.94 199 GLU A O 1
ATOM 1630 N N . GLU A 1 200 ? 7.200 22.134 -3.143 1.00 67.06 200 GLU A N 1
ATOM 1631 C CA . GLU A 1 200 ? 8.436 22.166 -2.374 1.00 67.06 200 GLU A CA 1
ATOM 1632 C C . GLU A 1 200 ? 9.116 20.802 -2.429 1.00 67.06 200 GLU A C 1
ATOM 1634 O O . GLU A 1 200 ? 8.751 19.871 -1.710 1.00 67.06 200 GLU A O 1
ATOM 1639 N N . SER A 1 201 ? 10.179 20.698 -3.226 1.00 65.81 201 SER A N 1
ATOM 1640 C CA . SER A 1 201 ? 11.080 19.552 -3.149 1.00 65.81 201 SER A CA 1
ATOM 1641 C C . SER A 1 201 ? 11.800 19.593 -1.793 1.00 65.81 201 SER A C 1
ATOM 1643 O O . SER A 1 201 ? 12.848 20.223 -1.639 1.00 65.81 201 SER A O 1
ATOM 1645 N N . ARG A 1 202 ? 11.220 18.969 -0.766 1.00 81.06 202 ARG A N 1
ATOM 1646 C CA . ARG A 1 202 ? 11.875 18.716 0.524 1.00 81.06 202 ARG A CA 1
ATOM 1647 C C . ARG A 1 202 ? 12.341 17.260 0.557 1.00 81.06 202 ARG A C 1
ATOM 1649 O O . ARG A 1 202 ? 11.602 16.393 0.096 1.00 81.06 202 ARG A O 1
ATOM 1656 N N . PRO A 1 203 ? 13.539 16.967 1.091 1.00 87.31 203 PRO A N 1
ATOM 1657 C CA . PRO A 1 203 ? 13.967 15.589 1.266 1.00 87.31 203 PRO A CA 1
ATOM 1658 C C . PRO A 1 203 ? 13.084 14.887 2.306 1.00 87.31 203 PRO A C 1
ATOM 1660 O O . PRO A 1 203 ? 12.733 15.444 3.352 1.00 87.31 203 PRO A O 1
ATOM 1663 N N . TYR A 1 204 ? 12.744 13.641 2.017 1.00 90.31 204 TYR A N 1
ATOM 1664 C CA . TYR A 1 204 ? 12.050 12.718 2.894 1.00 90.31 204 TYR A CA 1
ATOM 1665 C C . TYR A 1 204 ? 12.996 11.598 3.334 1.00 90.31 204 TYR A C 1
ATOM 1667 O O . TYR A 1 204 ? 14.003 11.305 2.698 1.00 90.31 204 TYR A O 1
ATOM 1675 N N . THR A 1 205 ? 12.640 10.906 4.417 1.00 92.00 205 THR A N 1
ATOM 1676 C CA . THR A 1 205 ? 13.343 9.689 4.845 1.00 92.00 205 THR A CA 1
ATOM 1677 C C . THR A 1 205 ? 13.319 8.641 3.726 1.00 92.00 205 THR A C 1
ATOM 1679 O O . THR A 1 205 ? 12.233 8.203 3.350 1.00 92.00 205 THR A O 1
ATOM 1682 N N . ASN A 1 206 ? 14.485 8.228 3.223 1.00 95.62 206 ASN A N 1
ATOM 1683 C CA . ASN A 1 206 ? 14.614 7.248 2.135 1.00 95.62 206 ASN A CA 1
ATOM 1684 C C . ASN A 1 206 ? 14.271 5.803 2.558 1.00 95.62 206 ASN A C 1
ATOM 1686 O O . ASN A 1 206 ? 13.559 5.111 1.835 1.00 95.62 206 ASN A O 1
ATOM 1690 N N . LYS A 1 207 ? 14.730 5.353 3.738 1.00 94.81 207 LYS A N 1
ATOM 1691 C CA . LYS A 1 207 ? 14.512 3.984 4.251 1.00 94.81 207 LYS A CA 1
ATOM 1692 C C . LYS A 1 207 ? 13.080 3.765 4.752 1.00 94.81 207 LYS A C 1
ATOM 1694 O O . LYS A 1 207 ? 12.836 3.607 5.945 1.00 94.81 207 LYS A O 1
ATOM 1699 N N . VAL A 1 208 ? 12.140 3.785 3.820 1.00 95.44 208 VAL A N 1
ATOM 1700 C CA . VAL A 1 208 ? 10.716 3.480 3.996 1.00 95.44 208 VAL A CA 1
ATOM 1701 C C . VAL A 1 208 ? 10.328 2.306 3.098 1.00 95.44 208 VAL A C 1
ATOM 1703 O O . VAL A 1 208 ? 11.129 1.879 2.263 1.00 95.44 208 VAL A O 1
ATOM 1706 N N . ILE A 1 209 ? 9.106 1.797 3.270 1.00 96.69 209 ILE A N 1
ATOM 1707 C CA . ILE A 1 209 ? 8.573 0.605 2.604 1.00 96.69 209 ILE A CA 1
ATOM 1708 C C . ILE A 1 209 ? 9.358 -0.664 2.975 1.00 96.69 209 ILE A C 1
ATOM 1710 O O . ILE A 1 209 ? 10.593 -0.715 2.970 1.00 96.69 209 ILE A O 1
ATOM 1714 N N . THR A 1 210 ? 8.631 -1.727 3.302 1.00 95.56 210 THR A N 1
ATOM 1715 C CA . THR A 1 210 ? 9.216 -3.054 3.536 1.00 95.56 210 THR A CA 1
ATOM 1716 C C . THR A 1 210 ? 9.974 -3.537 2.286 1.00 95.56 210 THR A C 1
ATOM 1718 O O . THR A 1 210 ? 9.484 -3.386 1.171 1.00 95.56 210 THR A O 1
ATOM 1721 N N . LEU A 1 211 ? 11.176 -4.111 2.453 1.00 98.25 211 LEU A N 1
ATOM 1722 C CA . LEU A 1 211 ? 12.155 -4.316 1.367 1.00 98.25 211 LEU A CA 1
ATOM 1723 C C . LEU A 1 211 ? 11.580 -4.995 0.108 1.00 98.25 211 LEU A C 1
ATOM 1725 O O . LEU A 1 211 ? 11.894 -4.570 -1.001 1.00 98.25 211 LEU A O 1
ATOM 1729 N N . TRP A 1 212 ? 10.711 -5.995 0.271 1.00 98.50 212 TRP A N 1
ATOM 1730 C CA . TRP A 1 212 ? 10.122 -6.752 -0.844 1.00 98.50 212 TRP A CA 1
ATOM 1731 C C . TRP A 1 212 ? 9.208 -5.922 -1.756 1.00 98.50 212 TRP A C 1
ATOM 1733 O O . TRP A 1 212 ? 9.083 -6.208 -2.945 1.00 98.50 212 TRP A O 1
ATOM 1743 N N . TYR A 1 213 ? 8.624 -4.852 -1.217 1.00 98.75 213 TYR A N 1
ATOM 1744 C CA . TYR A 1 213 ? 7.722 -3.935 -1.918 1.00 98.75 213 TYR A CA 1
ATOM 1745 C C . TYR A 1 213 ? 8.396 -2.598 -2.246 1.00 98.75 213 TYR A C 1
ATOM 1747 O O . TYR A 1 213 ? 7.725 -1.675 -2.709 1.00 98.75 213 TYR A O 1
ATOM 1755 N N . ARG A 1 214 ? 9.705 -2.464 -1.979 1.00 98.75 214 ARG A N 1
ATOM 1756 C CA . ARG A 1 214 ? 10.435 -1.203 -2.127 1.00 98.75 214 ARG A CA 1
ATOM 1757 C C . ARG A 1 214 ? 10.804 -0.945 -3.598 1.00 98.75 214 ARG A C 1
ATOM 1759 O O . ARG A 1 214 ? 11.395 -1.825 -4.228 1.00 98.75 214 ARG A O 1
ATOM 1766 N N . PRO A 1 215 ? 10.505 0.249 -4.138 1.00 98.81 215 PRO A N 1
ATOM 1767 C CA . PRO A 1 215 ? 10.819 0.613 -5.516 1.00 98.81 215 PRO A CA 1
ATOM 1768 C C . PRO A 1 215 ? 12.314 0.887 -5.754 1.00 98.81 215 PRO A C 1
ATOM 1770 O O . PRO A 1 215 ? 13.053 1.197 -4.808 1.00 98.81 215 PRO A O 1
ATOM 1773 N N . PRO A 1 216 ? 12.776 0.814 -7.019 1.00 98.62 216 PRO A N 1
ATOM 1774 C CA . PRO A 1 216 ? 14.188 0.950 -7.365 1.00 98.62 216 PRO A CA 1
ATOM 1775 C C . PRO A 1 216 ? 14.774 2.328 -7.030 1.00 98.62 216 PRO A C 1
ATOM 1777 O O . PRO A 1 216 ? 15.927 2.396 -6.619 1.00 98.62 216 PRO A O 1
ATOM 1780 N N . GLU A 1 217 ? 14.010 3.419 -7.127 1.00 98.69 217 GLU A N 1
ATOM 1781 C CA . GLU A 1 217 ? 14.478 4.762 -6.752 1.00 98.69 217 GLU A CA 1
ATOM 1782 C C . GLU A 1 217 ? 14.837 4.875 -5.272 1.00 98.69 217 GLU A C 1
ATOM 1784 O O . GLU A 1 217 ? 15.851 5.484 -4.935 1.00 98.69 217 GLU A O 1
ATOM 1789 N N . LEU A 1 218 ? 14.082 4.217 -4.385 1.00 98.62 218 LEU A N 1
ATOM 1790 C CA . LEU A 1 218 ? 14.414 4.199 -2.964 1.00 98.62 218 LEU A CA 1
ATOM 1791 C C . LEU A 1 218 ? 15.642 3.329 -2.695 1.00 98.62 218 LEU A C 1
ATOM 1793 O O . LEU A 1 218 ? 16.512 3.744 -1.935 1.00 98.62 218 LEU A O 1
ATOM 1797 N N . LEU A 1 219 ? 15.758 2.168 -3.352 1.00 98.62 219 LEU A N 1
ATOM 1798 C CA . LEU A 1 219 ? 16.957 1.321 -3.263 1.00 98.62 219 LEU A CA 1
ATOM 1799 C C . LEU A 1 219 ? 18.219 2.046 -3.751 1.00 98.62 219 LEU A C 1
ATOM 1801 O O . LEU A 1 219 ? 19.307 1.790 -3.248 1.00 98.62 219 LEU A O 1
ATOM 1805 N N . LEU A 1 220 ? 18.069 2.958 -4.711 1.00 98.50 220 LEU A N 1
ATOM 1806 C CA . LEU A 1 220 ? 19.155 3.761 -5.267 1.00 98.50 220 LEU A CA 1
ATOM 1807 C C . LEU A 1 220 ? 19.393 5.089 -4.523 1.00 98.50 220 LEU A C 1
ATOM 1809 O O . LEU A 1 220 ? 20.263 5.863 -4.928 1.00 98.50 220 LEU A O 1
ATOM 1813 N N . GLY A 1 221 ? 18.687 5.325 -3.413 1.00 97.81 221 GLY A N 1
ATOM 1814 C CA . GLY A 1 221 ? 18.962 6.422 -2.483 1.00 97.81 221 GLY A CA 1
ATOM 1815 C C . GLY A 1 221 ? 18.176 7.712 -2.723 1.00 97.81 221 GLY A C 1
ATOM 1816 O O . GLY A 1 221 ? 18.577 8.748 -2.208 1.00 97.81 221 GLY A O 1
ATOM 1817 N N . GLU A 1 222 ? 17.081 7.690 -3.488 1.00 97.44 222 GLU A N 1
ATOM 1818 C CA . GLU A 1 222 ? 16.249 8.882 -3.697 1.00 97.44 222 GLU A CA 1
ATOM 1819 C C . GLU A 1 222 ? 15.624 9.375 -2.380 1.00 97.44 222 GLU A C 1
ATOM 1821 O O . GLU A 1 222 ? 15.009 8.607 -1.636 1.00 97.44 222 GLU A O 1
ATOM 1826 N N . GLU A 1 223 ? 15.732 10.674 -2.107 1.00 96.00 223 GLU A N 1
ATOM 1827 C CA . GLU A 1 223 ? 15.121 11.327 -0.941 1.00 96.00 223 GLU A CA 1
ATOM 1828 C C . GLU A 1 223 ? 13.965 12.250 -1.341 1.00 96.00 223 GLU A C 1
ATOM 1830 O O . GLU A 1 223 ? 13.130 12.592 -0.510 1.00 96.00 223 GLU A O 1
ATOM 1835 N N . ARG A 1 224 ? 13.867 12.638 -2.615 1.00 94.50 224 ARG A N 1
ATOM 1836 C CA . ARG A 1 224 ? 12.831 13.523 -3.169 1.00 94.50 224 ARG A CA 1
ATOM 1837 C C . ARG A 1 224 ? 11.865 12.719 -4.034 1.00 94.50 224 ARG A C 1
ATOM 1839 O O . ARG A 1 224 ? 11.574 13.064 -5.175 1.00 94.50 224 ARG A O 1
ATOM 1846 N N . TYR A 1 225 ? 11.400 11.610 -3.476 1.00 95.38 225 TYR A N 1
ATOM 1847 C CA . TYR A 1 225 ? 10.515 10.673 -4.154 1.00 95.38 225 TYR A CA 1
ATOM 1848 C C . TYR A 1 225 ? 9.068 11.179 -4.239 1.00 95.38 225 TYR A C 1
ATOM 1850 O O . TYR A 1 225 ? 8.645 12.090 -3.524 1.00 95.38 225 TYR A O 1
ATOM 1858 N N . THR A 1 226 ? 8.302 10.561 -5.134 1.00 96.94 226 THR A N 1
ATOM 1859 C CA . THR A 1 226 ? 6.943 10.964 -5.520 1.00 96.94 226 THR A CA 1
ATOM 1860 C C . THR A 1 226 ? 5.910 9.914 -5.084 1.00 96.94 226 THR A C 1
ATOM 1862 O O . THR A 1 226 ? 6.295 8.833 -4.631 1.00 96.94 226 THR A O 1
ATOM 1865 N N . PRO A 1 227 ? 4.596 10.162 -5.264 1.00 98.12 227 PRO A N 1
ATOM 1866 C CA . PRO A 1 227 ? 3.550 9.148 -5.068 1.00 98.12 227 PRO A CA 1
ATOM 1867 C C . PRO A 1 227 ? 3.739 7.833 -5.846 1.00 98.12 227 PRO A C 1
ATOM 1869 O O . PRO A 1 227 ? 3.165 6.809 -5.475 1.00 98.12 227 PRO A O 1
ATOM 1872 N N . ALA A 1 228 ? 4.599 7.813 -6.871 1.00 98.69 228 ALA A N 1
ATOM 1873 C CA . ALA A 1 228 ? 4.912 6.617 -7.652 1.00 98.69 228 ALA A CA 1
ATOM 1874 C C . ALA A 1 228 ? 5.514 5.467 -6.818 1.00 98.69 228 ALA A C 1
ATOM 1876 O O . ALA A 1 228 ? 5.449 4.314 -7.255 1.00 98.69 228 ALA A O 1
ATOM 1877 N N . ILE A 1 229 ? 6.077 5.742 -5.631 1.00 98.81 229 ILE A N 1
ATOM 1878 C CA . ILE A 1 229 ? 6.605 4.693 -4.741 1.00 98.81 229 ILE A CA 1
ATOM 1879 C C . ILE A 1 229 ? 5.506 3.747 -4.247 1.00 98.81 229 ILE A C 1
ATOM 1881 O O . ILE A 1 229 ? 5.729 2.543 -4.157 1.00 98.81 229 ILE A O 1
ATOM 1885 N N . ASP A 1 230 ? 4.311 4.280 -3.982 1.00 98.88 230 ASP A N 1
ATOM 1886 C CA . ASP A 1 230 ? 3.180 3.499 -3.486 1.00 98.88 230 ASP A CA 1
ATOM 1887 C C . ASP A 1 230 ? 2.565 2.671 -4.624 1.00 98.88 230 ASP A C 1
ATOM 1889 O O . ASP A 1 230 ? 2.169 1.523 -4.423 1.00 98.88 230 ASP A O 1
ATOM 1893 N N . VAL A 1 231 ? 2.552 3.216 -5.849 1.00 98.94 231 VAL A N 1
ATOM 1894 C CA . VAL A 1 231 ? 2.075 2.488 -7.035 1.00 98.94 231 VAL A CA 1
ATOM 1895 C C . VAL A 1 231 ? 2.965 1.283 -7.336 1.00 98.94 231 VAL A C 1
ATOM 1897 O O . VAL A 1 231 ? 2.451 0.220 -7.676 1.00 98.94 231 VAL A O 1
ATOM 1900 N N . TRP A 1 232 ? 4.283 1.400 -7.151 1.00 98.94 232 TRP A N 1
ATOM 1901 C CA . TRP A 1 232 ? 5.181 0.248 -7.264 1.00 98.94 232 TRP A CA 1
ATOM 1902 C C . TRP A 1 232 ? 4.818 -0.853 -6.263 1.00 98.94 232 TRP A C 1
ATOM 1904 O O . TRP A 1 232 ? 4.693 -2.013 -6.651 1.00 98.94 232 TRP A O 1
ATOM 1914 N N . SER A 1 233 ? 4.592 -0.499 -4.993 1.00 98.94 233 SER A N 1
ATOM 1915 C CA . SER A 1 233 ? 4.153 -1.457 -3.973 1.00 98.94 233 SER A CA 1
ATOM 1916 C C . SER A 1 233 ? 2.838 -2.144 -4.356 1.00 98.94 233 SER A C 1
ATOM 1918 O O . SER A 1 233 ? 2.747 -3.366 -4.260 1.00 98.94 233 SER A O 1
ATOM 1920 N N . CYS A 1 234 ? 1.847 -1.403 -4.865 1.00 98.94 234 CYS A N 1
ATOM 1921 C CA . CYS A 1 234 ? 0.612 -1.991 -5.396 1.00 98.94 234 CYS A CA 1
ATOM 1922 C C . CYS A 1 234 ? 0.863 -2.898 -6.613 1.00 98.94 234 CYS A C 1
ATOM 1924 O O . CYS A 1 234 ? 0.192 -3.915 -6.754 1.00 98.94 234 CYS A O 1
ATOM 1926 N N . GLY A 1 235 ? 1.837 -2.573 -7.468 1.00 98.88 235 GLY A N 1
ATOM 1927 C CA . GLY A 1 235 ? 2.258 -3.422 -8.583 1.00 98.88 235 GLY A CA 1
ATOM 1928 C C . GLY A 1 235 ? 2.830 -4.752 -8.095 1.00 98.88 235 GLY A C 1
ATOM 1929 O O . GLY A 1 235 ? 2.435 -5.806 -8.587 1.00 98.88 235 GLY A O 1
ATOM 1930 N N . CYS A 1 236 ? 3.685 -4.726 -7.069 1.00 98.88 236 CYS A N 1
ATOM 1931 C CA . CYS A 1 236 ? 4.177 -5.944 -6.423 1.00 98.88 236 CYS A CA 1
ATOM 1932 C C . CYS A 1 236 ? 3.034 -6.807 -5.873 1.00 98.88 236 CYS A C 1
ATOM 1934 O O . CYS A 1 236 ? 3.049 -8.019 -6.075 1.00 98.88 236 CYS A O 1
ATOM 1936 N N . ILE A 1 237 ? 2.031 -6.185 -5.243 1.00 98.81 237 ILE A N 1
ATOM 1937 C CA . ILE A 1 237 ? 0.842 -6.878 -4.721 1.00 98.81 237 ILE A CA 1
ATOM 1938 C C . ILE A 1 237 ? -0.000 -7.472 -5.855 1.00 98.81 237 ILE A C 1
ATOM 1940 O O . ILE A 1 237 ? -0.454 -8.605 -5.738 1.00 98.81 237 ILE A O 1
ATOM 1944 N N . LEU A 1 238 ? -0.170 -6.764 -6.976 1.00 98.81 238 LEU A N 1
ATOM 1945 C CA . LEU A 1 238 ? -0.876 -7.294 -8.145 1.00 98.81 238 LEU A CA 1
ATOM 1946 C C . LEU A 1 238 ? -0.213 -8.572 -8.671 1.00 98.81 238 LEU A C 1
ATOM 1948 O O . LEU A 1 238 ? -0.898 -9.566 -8.905 1.00 98.81 238 LEU A O 1
ATOM 1952 N N . GLY A 1 239 ? 1.115 -8.564 -8.816 1.00 98.38 239 GLY A N 1
ATOM 1953 C CA . GLY A 1 239 ? 1.869 -9.761 -9.191 1.00 98.38 239 GLY A CA 1
ATOM 1954 C C . GLY A 1 239 ? 1.714 -10.884 -8.162 1.00 98.38 239 GLY A C 1
ATOM 1955 O O . GLY A 1 239 ? 1.459 -12.027 -8.532 1.00 98.38 239 GLY A O 1
ATOM 1956 N N . GLU A 1 240 ? 1.795 -10.545 -6.875 1.00 98.00 240 GLU A N 1
ATOM 1957 C CA . GLU A 1 240 ? 1.661 -11.483 -5.759 1.00 98.00 240 GLU A CA 1
ATOM 1958 C C . GLU A 1 240 ? 0.274 -12.137 -5.668 1.00 98.00 240 GLU A C 1
ATOM 1960 O O . GLU A 1 240 ? 0.183 -13.323 -5.359 1.00 98.00 240 GLU A O 1
ATOM 1965 N N . LEU A 1 241 ? -0.801 -11.423 -6.010 1.00 97.50 241 LEU A N 1
ATOM 1966 C CA . LEU A 1 241 ? -2.149 -11.993 -6.090 1.00 97.50 241 LEU A CA 1
ATOM 1967 C C . LEU A 1 241 ? -2.253 -13.091 -7.163 1.00 97.50 241 LEU A C 1
ATOM 1969 O O . LEU A 1 241 ? -2.987 -14.060 -6.975 1.00 97.50 241 LEU A O 1
ATOM 1973 N N . PHE A 1 242 ? -1.502 -12.972 -8.265 1.00 97.12 242 PHE A N 1
ATOM 1974 C CA . PHE A 1 242 ? -1.462 -13.982 -9.326 1.00 97.12 242 PHE A CA 1
ATOM 1975 C C . PHE A 1 242 ? -0.480 -15.127 -9.034 1.00 97.12 242 PHE A C 1
ATOM 1977 O O . PHE A 1 242 ? -0.772 -16.279 -9.356 1.00 97.12 242 PHE A O 1
ATOM 1984 N N . THR A 1 243 ? 0.676 -14.848 -8.426 1.00 95.56 243 THR A N 1
ATOM 1985 C CA . THR A 1 243 ? 1.703 -15.864 -8.111 1.00 95.56 243 THR A CA 1
ATOM 1986 C C . THR A 1 243 ? 1.502 -16.554 -6.765 1.00 95.56 243 THR A C 1
ATOM 1988 O O . THR A 1 243 ? 2.136 -17.579 -6.509 1.00 95.56 243 THR A O 1
ATOM 1991 N N . LYS A 1 244 ? 0.665 -15.984 -5.890 1.00 93.94 244 LYS A N 1
ATOM 1992 C CA . LYS A 1 244 ? 0.476 -16.361 -4.479 1.00 93.94 244 LYS A CA 1
ATOM 1993 C C . LYS A 1 244 ? 1.733 -16.224 -3.609 1.00 93.94 244 LYS A C 1
ATOM 1995 O O . LYS A 1 244 ? 1.774 -16.751 -2.502 1.00 93.94 244 LYS A O 1
ATOM 2000 N N . LYS A 1 245 ? 2.784 -15.572 -4.115 1.00 94.00 245 LYS A N 1
ATOM 2001 C CA . LYS A 1 245 ? 4.061 -15.364 -3.416 1.00 94.00 245 LYS A CA 1
ATOM 2002 C C . LYS A 1 245 ? 4.646 -14.000 -3.779 1.00 94.00 245 LYS A C 1
ATOM 2004 O O . LYS A 1 245 ? 4.610 -13.654 -4.964 1.00 94.00 245 LYS A O 1
ATOM 2009 N N . PRO A 1 246 ? 5.242 -13.259 -2.826 1.00 97.19 246 PRO A N 1
ATOM 2010 C CA . PRO A 1 246 ? 5.888 -11.987 -3.128 1.00 97.19 246 PRO A CA 1
ATOM 2011 C C . PRO A 1 246 ? 6.896 -12.117 -4.278 1.00 97.19 246 PRO A C 1
ATOM 2013 O O . PRO A 1 246 ? 7.755 -13.000 -4.273 1.00 97.19 246 PRO A O 1
ATOM 2016 N N . ILE A 1 247 ? 6.794 -11.232 -5.272 1.00 98.12 247 ILE A N 1
ATOM 2017 C CA . ILE A 1 247 ? 7.535 -11.360 -6.541 1.00 98.12 247 ILE A CA 1
ATOM 2018 C C . ILE A 1 247 ? 9.022 -10.976 -6.443 1.00 98.12 247 ILE A C 1
ATOM 2020 O O . ILE A 1 247 ? 9.821 -11.382 -7.285 1.00 98.12 247 ILE A O 1
ATOM 2024 N N . PHE A 1 248 ? 9.414 -10.216 -5.414 1.00 98.50 248 PHE A N 1
ATOM 2025 C CA . PHE A 1 248 ? 10.798 -9.795 -5.183 1.00 98.50 248 PHE A CA 1
ATOM 2026 C C . PHE A 1 248 ? 11.199 -10.011 -3.719 1.00 98.50 248 PHE A C 1
ATOM 2028 O O . PHE A 1 248 ? 11.007 -9.132 -2.881 1.00 98.50 248 PHE A O 1
ATOM 2035 N N . GLN A 1 249 ? 11.780 -11.171 -3.410 1.00 97.88 249 GLN A N 1
ATOM 2036 C CA . GLN A 1 249 ? 12.174 -11.543 -2.048 1.00 97.88 249 GLN A CA 1
ATOM 2037 C C . GLN A 1 249 ? 13.693 -11.574 -1.877 1.00 97.88 249 GLN A C 1
ATOM 2039 O O . GLN A 1 249 ? 14.349 -12.563 -2.204 1.00 97.88 249 GLN A O 1
ATOM 2044 N N . ALA A 1 250 ? 14.260 -10.511 -1.315 1.00 97.81 250 ALA A N 1
ATOM 2045 C CA . ALA A 1 250 ? 15.638 -10.501 -0.838 1.00 97.81 250 ALA A CA 1
ATOM 2046 C C . ALA A 1 250 ? 15.729 -10.030 0.618 1.00 97.81 250 ALA A C 1
ATOM 2048 O O . ALA A 1 250 ? 14.799 -9.449 1.173 1.00 97.81 250 ALA A O 1
ATOM 2049 N N . ASN A 1 251 ? 16.880 -10.280 1.239 1.00 96.50 251 ASN A N 1
ATOM 2050 C CA . ASN A 1 251 ? 17.207 -9.866 2.607 1.00 96.50 251 ASN A CA 1
ATOM 2051 C C . ASN A 1 251 ? 18.156 -8.652 2.667 1.00 96.50 251 ASN A C 1
ATOM 2053 O O . ASN A 1 251 ? 18.445 -8.154 3.751 1.00 96.50 251 ASN A O 1
ATOM 2057 N N . GLN A 1 252 ? 18.653 -8.178 1.520 1.00 97.25 252 GLN A N 1
ATOM 2058 C CA . GLN A 1 252 ? 19.564 -7.037 1.406 1.00 97.25 252 GLN A CA 1
ATOM 2059 C C . GLN A 1 252 ? 19.208 -6.175 0.192 1.00 97.25 252 GLN A C 1
ATOM 2061 O O . GLN A 1 252 ? 18.775 -6.696 -0.835 1.00 97.25 252 GLN A O 1
ATOM 2066 N N . GLU A 1 253 ? 19.441 -4.864 0.282 1.00 97.81 253 GLU A N 1
ATOM 2067 C CA . GLU A 1 253 ? 19.046 -3.885 -0.746 1.00 97.81 253 GLU A CA 1
ATOM 2068 C C . GLU A 1 253 ? 19.702 -4.150 -2.112 1.00 97.81 253 GLU A C 1
ATOM 2070 O O . GLU A 1 253 ? 19.032 -4.074 -3.140 1.00 97.81 253 GLU A O 1
ATOM 2075 N N . LEU A 1 254 ? 20.979 -4.552 -2.141 1.00 97.19 254 LEU A N 1
ATOM 2076 C CA . LEU A 1 254 ? 21.668 -4.897 -3.392 1.00 97.19 254 LEU A CA 1
ATOM 2077 C C . LEU A 1 254 ? 21.078 -6.153 -4.049 1.00 97.19 254 LEU A C 1
ATOM 2079 O O . LEU A 1 254 ? 20.884 -6.190 -5.263 1.00 97.19 254 LEU A O 1
ATOM 2083 N N . ALA A 1 255 ? 20.767 -7.175 -3.249 1.00 98.12 255 ALA A N 1
ATOM 2084 C CA . ALA A 1 255 ? 20.129 -8.392 -3.739 1.00 98.12 255 ALA A CA 1
ATOM 2085 C C . ALA A 1 255 ? 18.691 -8.118 -4.215 1.00 98.12 255 ALA A C 1
ATOM 2087 O O . ALA A 1 255 ? 18.273 -8.663 -5.234 1.00 98.12 255 ALA A O 1
ATOM 2088 N N . GLN A 1 256 ? 17.966 -7.222 -3.538 1.00 98.56 256 GLN A N 1
ATOM 2089 C CA . GLN A 1 256 ? 16.637 -6.774 -3.954 1.00 98.56 256 GLN A CA 1
ATOM 2090 C C . GLN A 1 256 ? 16.693 -6.079 -5.322 1.00 98.56 256 GLN A C 1
ATOM 2092 O O . GLN A 1 256 ? 15.922 -6.417 -6.219 1.00 98.56 256 GLN A O 1
ATOM 2097 N N . LEU A 1 257 ? 17.643 -5.158 -5.512 1.00 98.50 257 LEU A N 1
ATOM 2098 C CA . LEU A 1 257 ? 17.842 -4.465 -6.786 1.00 98.50 257 LEU A CA 1
ATOM 2099 C C . LEU A 1 257 ? 18.216 -5.433 -7.920 1.00 98.50 257 LEU A C 1
ATOM 2101 O O . LEU A 1 257 ? 17.752 -5.274 -9.049 1.00 98.50 257 LEU A O 1
ATOM 2105 N N . GLU A 1 258 ? 19.023 -6.455 -7.628 1.00 98.25 258 GLU A N 1
ATOM 2106 C CA . GLU A 1 258 ? 19.362 -7.526 -8.573 1.00 98.25 258 GLU A CA 1
ATOM 2107 C C . GLU A 1 258 ? 18.119 -8.332 -8.991 1.00 98.25 258 GLU A C 1
ATOM 2109 O O . GLU A 1 258 ? 17.944 -8.583 -10.184 1.00 98.25 258 GLU A O 1
ATOM 2114 N N . LEU A 1 259 ? 17.234 -8.705 -8.056 1.00 98.38 259 LEU A N 1
ATOM 2115 C CA . LEU A 1 259 ? 15.979 -9.404 -8.376 1.00 98.38 259 LEU A CA 1
ATOM 2116 C C . LEU A 1 259 ? 15.054 -8.551 -9.245 1.00 98.38 259 LEU A C 1
ATOM 2118 O O . LEU A 1 259 ? 14.564 -9.032 -10.267 1.00 98.38 259 LEU A O 1
ATOM 2122 N N . ILE A 1 260 ? 14.878 -7.276 -8.885 1.00 98.69 260 ILE A N 1
ATOM 2123 C CA . ILE A 1 260 ? 14.111 -6.322 -9.693 1.00 98.69 260 ILE A CA 1
ATOM 2124 C C . ILE A 1 260 ? 14.705 -6.240 -11.099 1.00 98.69 260 ILE A C 1
ATOM 2126 O O . ILE A 1 260 ? 13.978 -6.337 -12.085 1.00 98.69 260 ILE A O 1
ATOM 2130 N N . SER A 1 261 ? 16.030 -6.132 -11.209 1.00 98.56 261 SER A N 1
ATOM 2131 C CA . SER A 1 261 ? 16.703 -5.970 -12.499 1.00 98.56 261 SER A CA 1
ATOM 2132 C C . SER A 1 261 ? 16.530 -7.176 -13.422 1.00 98.56 261 SER A C 1
ATOM 2134 O O . SER A 1 261 ? 16.390 -7.004 -14.631 1.00 98.56 261 SER A O 1
ATOM 2136 N N . ARG A 1 262 ? 16.488 -8.397 -12.876 1.00 98.31 262 ARG A N 1
ATOM 2137 C CA . ARG A 1 262 ? 16.281 -9.626 -13.665 1.00 98.31 262 ARG A CA 1
ATOM 2138 C C . ARG A 1 262 ? 14.929 -9.667 -14.374 1.00 98.31 262 ARG A C 1
ATOM 2140 O O . ARG A 1 262 ? 14.850 -10.211 -15.470 1.00 98.31 262 ARG A O 1
ATOM 2147 N N . ILE A 1 263 ? 13.893 -9.091 -13.765 1.00 98.44 263 ILE A N 1
ATOM 2148 C CA . ILE A 1 263 ? 12.519 -9.107 -14.286 1.00 98.44 263 ILE A CA 1
ATOM 2149 C C . ILE A 1 263 ? 12.219 -7.809 -15.044 1.00 98.44 263 ILE A C 1
ATOM 2151 O O . ILE A 1 263 ? 11.822 -7.821 -16.213 1.00 98.44 263 ILE A O 1
ATOM 2155 N N . CYS A 1 264 ? 12.449 -6.669 -14.398 1.00 98.69 264 CYS A N 1
ATOM 2156 C CA . CYS A 1 264 ? 12.090 -5.348 -14.904 1.00 98.69 264 CYS A CA 1
ATOM 2157 C C . CYS A 1 264 ? 13.130 -4.751 -15.866 1.00 98.69 264 CYS A C 1
ATOM 2159 O O . CYS A 1 264 ? 12.834 -3.740 -16.508 1.00 98.69 264 CYS A O 1
ATOM 2161 N N . GLY A 1 265 ? 14.297 -5.390 -16.010 1.00 98.38 265 GLY A N 1
ATOM 2162 C CA . GLY A 1 265 ? 15.470 -4.871 -16.715 1.00 98.38 265 GLY A CA 1
ATOM 2163 C C . GLY A 1 265 ? 16.390 -4.074 -15.785 1.00 98.38 265 GLY A C 1
ATOM 2164 O O . GLY A 1 265 ? 15.961 -3.590 -14.740 1.00 98.38 265 GLY A O 1
ATOM 2165 N N . SER A 1 266 ? 17.667 -3.927 -16.143 1.00 98.25 266 SER A N 1
ATOM 2166 C CA . SER A 1 266 ? 18.598 -3.143 -15.318 1.00 98.25 266 SER A CA 1
ATOM 2167 C C . SER A 1 266 ? 18.325 -1.636 -15.442 1.00 98.25 266 SER A C 1
ATOM 2169 O O . SER A 1 266 ? 18.215 -1.141 -16.571 1.00 98.25 266 SER A O 1
ATOM 2171 N N . PRO A 1 267 ? 18.301 -0.879 -14.324 1.00 98.06 267 PRO A N 1
ATOM 2172 C CA . PRO A 1 267 ? 18.272 0.580 -14.363 1.00 98.06 267 PRO A CA 1
ATOM 2173 C C . PRO A 1 267 ? 19.439 1.114 -15.198 1.00 98.06 267 PRO A C 1
ATOM 2175 O O . PRO A 1 267 ? 20.604 0.828 -14.919 1.00 98.06 267 PRO A O 1
ATOM 2178 N N . CYS A 1 268 ? 19.132 1.856 -16.260 1.00 97.31 268 CYS A N 1
ATOM 2179 C CA . CYS A 1 268 ? 20.129 2.480 -17.122 1.00 97.31 268 CYS A CA 1
ATOM 2180 C C . CYS A 1 268 ? 19.537 3.709 -17.833 1.00 97.31 268 CYS A C 1
ATOM 2182 O O . CYS A 1 268 ? 18.314 3.782 -17.987 1.00 97.31 268 CYS A O 1
ATOM 2184 N N . PRO A 1 269 ? 20.375 4.644 -18.321 1.00 97.56 269 PRO A N 1
ATOM 2185 C CA . PRO A 1 269 ? 19.907 5.907 -18.904 1.00 97.56 269 PRO A CA 1
ATOM 2186 C C . PRO A 1 269 ? 18.943 5.752 -20.088 1.00 97.56 269 PRO A C 1
ATOM 2188 O O . PRO A 1 269 ? 18.122 6.629 -20.332 1.00 97.56 269 PRO A O 1
ATOM 2191 N N . ALA A 1 270 ? 19.014 4.633 -20.816 1.00 97.56 270 ALA A N 1
ATOM 2192 C CA . ALA A 1 270 ? 18.135 4.364 -21.954 1.00 97.56 270 ALA A CA 1
ATOM 2193 C C . ALA A 1 270 ? 16.663 4.182 -21.542 1.00 97.56 270 ALA A C 1
ATOM 2195 O O . ALA A 1 270 ? 15.761 4.608 -22.259 1.00 97.56 270 ALA A O 1
ATOM 2196 N N . VAL A 1 271 ? 16.411 3.557 -20.387 1.00 97.44 271 VAL A N 1
ATOM 2197 C CA . VAL A 1 271 ? 15.047 3.324 -19.877 1.00 97.44 271 VAL A CA 1
ATOM 2198 C C . VAL A 1 271 ? 14.646 4.353 -18.824 1.00 97.44 271 VAL A C 1
ATOM 2200 O O . VAL A 1 271 ? 13.473 4.716 -18.753 1.00 97.44 271 VAL A O 1
ATOM 2203 N N . TRP A 1 272 ? 15.626 4.869 -18.081 1.00 98.38 272 TRP A N 1
ATOM 2204 C CA . TRP A 1 272 ? 15.470 5.833 -16.999 1.00 98.38 272 TRP A CA 1
ATOM 2205 C C . TRP A 1 272 ? 16.602 6.873 -17.060 1.00 98.38 272 TRP A C 1
ATOM 2207 O O . TRP A 1 272 ? 17.652 6.672 -16.446 1.00 98.38 272 TRP A O 1
ATOM 2217 N N . PRO A 1 273 ? 16.425 7.976 -17.812 1.00 98.19 273 PRO A N 1
ATOM 2218 C CA . PRO A 1 273 ? 17.479 8.971 -18.038 1.00 98.19 273 PRO A CA 1
ATOM 2219 C C . PRO A 1 273 ? 18.059 9.557 -16.748 1.00 98.19 273 PRO A C 1
ATOM 2221 O O . PRO A 1 273 ? 19.274 9.699 -16.620 1.00 98.19 273 PRO A O 1
ATOM 2224 N N . ASP A 1 274 ? 17.197 9.826 -15.766 1.00 98.06 274 ASP A N 1
ATOM 2225 C CA . ASP A 1 274 ? 17.572 10.458 -14.500 1.00 98.06 274 ASP A CA 1
ATOM 2226 C C . ASP A 1 274 ? 18.220 9.510 -13.482 1.00 98.06 274 ASP A C 1
ATOM 2228 O O . ASP A 1 274 ? 18.696 9.973 -12.447 1.00 98.06 274 ASP A O 1
ATOM 2232 N N . VAL A 1 275 ? 18.338 8.209 -13.780 1.00 98.19 275 VAL A N 1
ATOM 2233 C CA . VAL A 1 275 ? 18.969 7.234 -12.871 1.00 98.19 275 VAL A CA 1
ATOM 2234 C C . VAL A 1 275 ? 20.404 7.622 -12.497 1.00 98.19 275 VAL A C 1
ATOM 2236 O O . VAL A 1 275 ? 20.860 7.348 -11.392 1.00 98.19 275 VAL A O 1
ATOM 2239 N N . ILE A 1 276 ? 21.112 8.315 -13.396 1.00 97.69 276 ILE A N 1
ATOM 2240 C CA . ILE A 1 276 ? 22.494 8.772 -13.187 1.00 97.69 276 ILE A CA 1
ATOM 2241 C C . ILE A 1 276 ? 22.630 9.799 -12.061 1.00 97.69 276 ILE A C 1
ATOM 2243 O O . ILE A 1 276 ? 23.737 10.011 -11.571 1.00 97.69 276 ILE A O 1
ATOM 2247 N N . LYS A 1 277 ? 21.525 10.447 -11.672 1.00 97.31 277 LYS A N 1
ATOM 2248 C CA . LYS A 1 277 ? 21.479 11.444 -10.598 1.00 97.31 277 LYS A CA 1
ATOM 2249 C C . LYS A 1 277 ? 21.360 10.796 -9.216 1.00 97.31 277 LYS A C 1
ATOM 2251 O O . LYS A 1 277 ? 21.544 11.484 -8.216 1.00 97.31 277 LYS A O 1
ATOM 2256 N N . LEU A 1 278 ? 21.045 9.500 -9.150 1.00 97.88 278 LEU A N 1
ATOM 2257 C CA . LEU A 1 278 ? 20.762 8.823 -7.890 1.00 97.88 278 LEU A CA 1
ATOM 2258 C C . LEU A 1 278 ? 22.044 8.479 -7.122 1.00 97.88 278 LEU A C 1
ATOM 2260 O O . LEU A 1 278 ? 22.992 7.966 -7.731 1.00 97.88 278 LEU A O 1
ATOM 2264 N N . PRO A 1 279 ? 22.070 8.681 -5.788 1.00 97.69 279 PRO A N 1
ATOM 2265 C CA . PRO A 1 279 ? 23.279 8.522 -4.978 1.00 97.69 279 PRO A CA 1
ATOM 2266 C C . PRO A 1 279 ? 23.979 7.173 -5.141 1.00 97.69 279 PRO A C 1
ATOM 2268 O O . PRO A 1 279 ? 25.208 7.114 -5.204 1.00 97.69 279 PRO A O 1
ATOM 2271 N N . PHE A 1 280 ? 23.213 6.083 -5.234 1.00 97.62 280 PHE A N 1
ATOM 2272 C CA . PHE A 1 280 ? 23.769 4.731 -5.250 1.00 97.62 280 PHE A CA 1
ATOM 2273 C C . PHE A 1 280 ? 23.816 4.087 -6.638 1.00 97.62 280 PHE A C 1
ATOM 2275 O O . PHE A 1 280 ? 24.221 2.935 -6.752 1.00 97.62 280 PHE A O 1
ATOM 2282 N N . PHE A 1 281 ? 23.492 4.805 -7.720 1.00 96.75 281 PHE A N 1
ATOM 2283 C CA . PHE A 1 281 ? 23.516 4.228 -9.073 1.00 96.75 281 PHE A CA 1
ATOM 2284 C C . PHE A 1 281 ? 24.896 3.679 -9.475 1.00 96.75 281 PHE A C 1
ATOM 2286 O O . PHE A 1 281 ? 25.004 2.636 -10.123 1.00 96.75 281 PHE A O 1
ATOM 2293 N N . ASN A 1 282 ? 25.974 4.359 -9.073 1.00 92.75 282 ASN A N 1
ATOM 2294 C CA . ASN A 1 282 ? 27.328 3.924 -9.409 1.00 92.75 282 ASN A CA 1
ATOM 2295 C C . ASN A 1 282 ? 27.892 2.845 -8.474 1.00 92.75 282 ASN A C 1
ATOM 2297 O O . ASN A 1 282 ? 28.802 2.128 -8.886 1.00 92.75 282 ASN A O 1
ATOM 2301 N N . THR A 1 283 ? 27.352 2.708 -7.261 1.00 94.44 283 THR A N 1
ATOM 2302 C CA . THR A 1 283 ? 27.845 1.784 -6.226 1.00 94.44 283 THR A CA 1
ATOM 2303 C C . THR A 1 283 ? 27.014 0.504 -6.127 1.00 94.44 283 THR A C 1
ATOM 2305 O O . THR A 1 283 ? 27.567 -0.564 -5.879 1.00 94.44 283 THR A O 1
ATOM 2308 N N . MET A 1 284 ? 25.706 0.579 -6.377 1.00 92.00 284 MET A N 1
ATOM 2309 C CA . MET A 1 284 ? 24.773 -0.547 -6.374 1.00 92.00 284 MET A CA 1
ATOM 2310 C C . MET A 1 284 ? 24.394 -0.936 -7.802 1.00 92.00 284 MET A C 1
ATOM 2312 O O . MET A 1 284 ? 23.304 -0.634 -8.285 1.00 92.00 284 MET A O 1
ATOM 2316 N N . LYS A 1 285 ? 25.306 -1.624 -8.496 1.00 85.50 285 LYS A N 1
ATOM 2317 C CA . LYS A 1 285 ? 25.042 -2.138 -9.846 1.00 85.50 285 LYS A CA 1
ATOM 2318 C C . LYS A 1 285 ? 24.650 -3.616 -9.809 1.00 85.50 285 LYS A C 1
ATOM 2320 O O . LYS A 1 285 ? 25.329 -4.400 -9.141 1.00 85.50 285 LYS A O 1
ATOM 2325 N N . PRO A 1 286 ? 23.604 -4.020 -10.552 1.00 84.94 286 PRO A N 1
ATOM 2326 C CA . PRO A 1 286 ? 23.328 -5.428 -10.807 1.00 84.94 286 PRO A CA 1
ATOM 2327 C C . PRO A 1 286 ? 24.537 -6.123 -11.444 1.00 84.94 286 PRO A C 1
ATOM 2329 O O . PRO A 1 286 ? 25.356 -5.490 -12.115 1.00 84.94 286 PRO A O 1
ATOM 2332 N N . LYS A 1 287 ? 24.626 -7.446 -11.294 1.00 85.75 287 LYS A N 1
ATOM 2333 C CA . LYS A 1 287 ? 25.761 -8.247 -11.793 1.00 85.75 287 LYS A CA 1
ATOM 2334 C C . LYS A 1 287 ? 25.929 -8.172 -13.311 1.00 85.75 287 LYS A C 1
ATOM 2336 O O . LYS A 1 287 ? 27.023 -8.399 -13.823 1.00 85.75 287 LYS A O 1
ATOM 2341 N N . LYS A 1 288 ? 24.833 -7.934 -14.032 1.00 92.38 288 LYS A N 1
ATOM 2342 C CA . LYS A 1 288 ? 24.768 -7.848 -15.493 1.00 92.38 288 LYS A CA 1
ATOM 2343 C C . LYS A 1 288 ? 23.773 -6.765 -15.900 1.00 92.38 288 LYS A C 1
ATOM 2345 O O . LYS A 1 288 ? 22.914 -6.363 -15.115 1.00 92.38 288 LYS A O 1
ATOM 2350 N N . GLN A 1 289 ? 23.858 -6.329 -17.152 1.00 94.69 289 GLN A N 1
ATOM 2351 C CA . GLN A 1 289 ? 22.795 -5.544 -17.764 1.00 94.69 289 GLN A CA 1
ATOM 2352 C C . GLN A 1 289 ? 21.714 -6.495 -18.291 1.00 94.69 289 GLN A C 1
ATOM 2354 O O . GLN A 1 289 ? 21.940 -7.240 -19.242 1.00 94.69 289 GLN A O 1
ATOM 2359 N N . TYR A 1 290 ? 20.557 -6.500 -17.639 1.00 98.06 290 TYR A N 1
ATOM 2360 C CA . TYR A 1 290 ? 19.422 -7.351 -17.969 1.00 98.06 290 TYR A CA 1
ATOM 2361 C C . TYR A 1 290 ? 18.448 -6.616 -18.894 1.00 98.06 290 TYR A C 1
ATOM 2363 O O . TYR A 1 290 ? 18.129 -5.443 -18.682 1.00 98.06 290 TYR A O 1
ATOM 2371 N N . ARG A 1 291 ? 17.939 -7.328 -19.904 1.00 97.94 291 ARG A N 1
ATOM 2372 C CA . ARG A 1 291 ? 16.755 -6.924 -20.675 1.00 97.94 291 ARG A CA 1
ATOM 2373 C C . ARG A 1 291 ? 15.512 -7.109 -19.799 1.00 97.94 291 ARG A C 1
ATOM 2375 O O . ARG A 1 291 ? 15.431 -8.080 -19.054 1.00 97.94 291 ARG A O 1
ATOM 2382 N N . ARG A 1 292 ? 14.527 -6.219 -19.941 1.00 98.44 292 ARG A N 1
ATOM 2383 C CA . ARG A 1 292 ? 13.200 -6.393 -19.333 1.00 98.44 292 ARG A CA 1
ATOM 2384 C C . ARG A 1 292 ? 12.525 -7.650 -19.884 1.00 98.44 292 ARG A C 1
ATOM 2386 O O . ARG A 1 292 ? 12.384 -7.783 -21.098 1.00 98.44 292 ARG A O 1
ATOM 2393 N N . ARG A 1 293 ? 12.101 -8.541 -18.988 1.00 98.25 293 ARG A N 1
ATOM 2394 C CA . ARG A 1 293 ? 11.437 -9.818 -19.297 1.00 98.25 293 ARG A CA 1
ATOM 2395 C C . ARG A 1 293 ? 10.118 -10.018 -18.556 1.00 98.25 293 ARG A C 1
ATOM 2397 O O . ARG A 1 293 ? 9.540 -11.088 -18.651 1.00 98.25 293 ARG A O 1
ATOM 2404 N N . LEU A 1 294 ? 9.603 -8.993 -17.873 1.00 98.56 294 LEU A N 1
ATOM 2405 C CA . LEU A 1 294 ? 8.348 -9.056 -17.114 1.00 98.56 294 LEU A CA 1
ATOM 2406 C C . LEU A 1 294 ? 7.205 -9.733 -17.892 1.00 98.56 294 LEU A C 1
ATOM 2408 O O . LEU A 1 294 ? 6.585 -10.656 -17.383 1.00 98.56 294 LEU A O 1
ATOM 2412 N N . ARG A 1 295 ? 6.965 -9.351 -19.150 1.00 98.50 295 ARG A N 1
ATOM 2413 C CA . ARG A 1 295 ? 5.904 -9.973 -19.964 1.00 98.50 295 ARG A CA 1
ATOM 2414 C C . ARG A 1 295 ? 6.174 -11.432 -20.338 1.00 98.50 295 ARG A C 1
ATOM 2416 O O . ARG A 1 295 ? 5.225 -12.176 -20.535 1.00 98.50 295 ARG A O 1
ATOM 2423 N N . GLU A 1 296 ? 7.442 -11.827 -20.447 1.00 98.31 296 GLU A N 1
ATOM 2424 C CA . GLU A 1 296 ? 7.842 -13.214 -20.722 1.00 98.31 296 GLU A CA 1
ATOM 2425 C C . GLU A 1 296 ? 7.620 -14.083 -19.473 1.00 98.31 296 GLU A C 1
ATOM 2427 O O . GLU A 1 296 ? 6.971 -15.121 -19.553 1.00 98.31 296 GLU A O 1
ATOM 2432 N N . GLU A 1 297 ? 8.105 -13.630 -18.314 1.00 98.06 297 GLU A N 1
ATOM 2433 C CA . GLU A 1 297 ? 8.024 -14.360 -17.037 1.00 98.06 297 GLU A CA 1
ATOM 2434 C C . GLU A 1 297 ? 6.580 -14.486 -16.522 1.00 98.06 297 GLU A C 1
ATOM 2436 O O . GLU A 1 297 ? 6.202 -15.501 -15.940 1.00 98.06 297 GLU A O 1
ATOM 2441 N N . PHE A 1 298 ? 5.752 -13.466 -16.761 1.00 98.31 298 PHE A N 1
ATOM 2442 C CA . PHE A 1 298 ? 4.370 -13.398 -16.283 1.00 98.3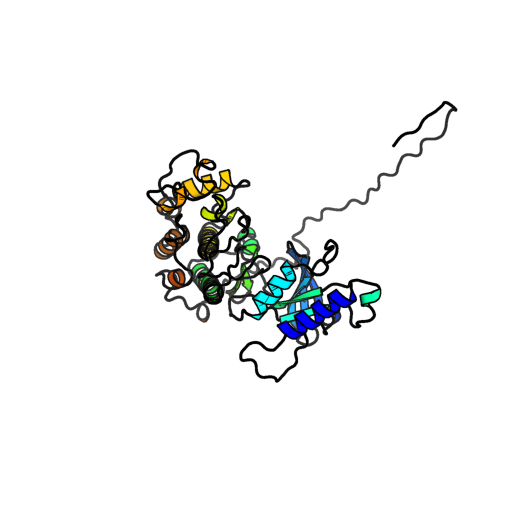1 298 PHE A CA 1
ATOM 2443 C C . PHE A 1 298 ? 3.337 -13.585 -17.403 1.00 98.31 298 PHE A C 1
ATOM 2445 O O . PHE A 1 298 ? 2.210 -13.111 -17.293 1.00 98.31 298 PHE A O 1
ATOM 2452 N N . ALA A 1 299 ? 3.689 -14.308 -18.472 1.00 98.19 299 ALA A N 1
ATOM 2453 C CA . ALA A 1 299 ? 2.804 -14.551 -19.618 1.00 98.19 299 ALA A CA 1
ATOM 2454 C C . ALA A 1 299 ? 1.504 -15.311 -19.272 1.00 98.19 299 ALA A C 1
ATOM 2456 O O . ALA A 1 299 ? 0.569 -15.328 -20.067 1.00 98.19 299 ALA A O 1
ATOM 2457 N N . PHE A 1 300 ? 1.440 -15.944 -18.094 1.00 97.88 300 PHE A N 1
ATOM 2458 C CA . PHE A 1 300 ? 0.240 -16.607 -17.576 1.00 97.88 300 PHE A CA 1
ATOM 2459 C C . PHE A 1 300 ? -0.793 -15.628 -16.983 1.00 97.88 300 PHE A C 1
ATOM 2461 O O . PHE A 1 300 ? -1.934 -16.022 -16.746 1.00 97.88 300 PHE A O 1
ATOM 2468 N N . ILE A 1 301 ? -0.410 -14.372 -16.718 1.00 98.31 301 ILE A N 1
ATOM 2469 C CA . ILE A 1 301 ? -1.320 -13.322 -16.245 1.00 98.31 301 ILE A CA 1
ATOM 2470 C C . ILE A 1 301 ? -2.206 -12.857 -17.420 1.00 98.31 301 ILE A C 1
ATOM 2472 O O . ILE A 1 301 ? -1.682 -12.650 -18.518 1.00 98.31 301 ILE A O 1
ATOM 2476 N N . PRO A 1 302 ? -3.526 -12.644 -17.221 1.00 98.38 302 PRO A N 1
ATOM 2477 C CA . PRO A 1 302 ? -4.423 -12.149 -18.267 1.00 98.38 302 PRO A CA 1
ATOM 2478 C C . PRO A 1 302 ? -3.890 -10.876 -18.950 1.00 98.38 302 PRO A C 1
ATOM 2480 O O . PRO A 1 302 ? -3.413 -9.985 -18.244 1.00 98.38 302 PRO A O 1
ATOM 2483 N N . PRO A 1 303 ? -4.006 -10.722 -20.286 1.00 98.56 303 PRO A N 1
ATOM 2484 C CA . PRO A 1 303 ? -3.342 -9.641 -21.025 1.00 98.56 303 PRO A CA 1
ATOM 2485 C C . PRO A 1 303 ? -3.588 -8.232 -20.472 1.00 98.56 303 PRO A C 1
ATOM 2487 O O . PRO A 1 303 ? -2.636 -7.495 -20.234 1.00 98.56 303 PRO A O 1
ATOM 2490 N N . SER A 1 304 ? -4.841 -7.882 -20.164 1.00 98.50 304 SER A N 1
ATOM 2491 C CA . SER A 1 304 ? -5.177 -6.569 -19.596 1.00 98.50 304 SER A CA 1
ATOM 2492 C C . SER A 1 304 ? -4.559 -6.349 -18.210 1.00 98.50 304 SER A C 1
ATOM 2494 O O . SER A 1 304 ? -4.144 -5.240 -17.882 1.00 98.50 304 SER A O 1
ATOM 2496 N N . ALA A 1 305 ? -4.483 -7.402 -17.389 1.00 98.69 305 ALA A N 1
ATOM 2497 C CA . ALA A 1 305 ? -3.849 -7.340 -16.073 1.00 98.69 305 ALA A CA 1
ATOM 2498 C C . ALA A 1 305 ? -2.327 -7.202 -16.203 1.00 98.69 305 ALA A C 1
ATOM 2500 O O . ALA A 1 305 ? -1.711 -6.433 -15.468 1.00 98.69 305 ALA A O 1
ATOM 2501 N N . LEU A 1 306 ? -1.734 -7.912 -17.168 1.00 98.81 306 LEU A N 1
ATOM 2502 C CA . LEU A 1 306 ? -0.311 -7.853 -17.480 1.00 98.81 306 LEU A CA 1
ATOM 2503 C C . LEU A 1 306 ? 0.098 -6.470 -18.004 1.00 98.81 306 LEU A C 1
ATOM 2505 O O . LEU A 1 306 ? 1.177 -5.993 -17.662 1.00 98.81 306 LEU A O 1
ATOM 2509 N N . ASP A 1 307 ? -0.765 -5.800 -18.771 1.00 98.81 307 ASP A N 1
ATOM 2510 C CA . ASP A 1 307 ? -0.546 -4.418 -19.213 1.00 98.81 307 ASP A CA 1
ATOM 2511 C C . ASP A 1 307 ? -0.494 -3.439 -18.038 1.00 98.81 307 ASP A C 1
ATOM 2513 O O . ASP A 1 307 ? 0.436 -2.635 -17.938 1.00 98.81 307 ASP A O 1
ATOM 2517 N N . LEU A 1 308 ? -1.452 -3.535 -17.110 1.00 98.88 308 LEU A N 1
ATOM 2518 C CA . LEU A 1 308 ? -1.430 -2.731 -15.890 1.00 98.88 308 LEU A CA 1
ATOM 2519 C C . LEU A 1 308 ? -0.180 -3.038 -15.048 1.00 98.88 308 LEU A C 1
ATOM 2521 O O . LEU A 1 308 ? 0.517 -2.121 -14.615 1.00 98.88 308 LEU A O 1
ATOM 2525 N N . PHE A 1 309 ? 0.133 -4.320 -14.853 1.00 98.88 309 PHE A N 1
ATOM 2526 C CA . PHE A 1 309 ? 1.293 -4.772 -14.086 1.00 98.88 309 PHE A CA 1
ATOM 2527 C C . PHE A 1 309 ? 2.618 -4.243 -14.662 1.00 98.88 309 PHE A C 1
ATOM 2529 O O . PHE A 1 309 ? 3.470 -3.752 -13.917 1.00 98.88 309 PHE A O 1
ATOM 2536 N N . ASP A 1 310 ? 2.769 -4.261 -15.988 1.00 98.81 310 ASP A N 1
ATOM 2537 C CA . ASP A 1 310 ? 3.932 -3.721 -16.695 1.00 98.81 310 ASP A CA 1
ATOM 2538 C C . ASP A 1 310 ? 4.086 -2.203 -16.477 1.00 98.81 310 ASP A C 1
ATOM 2540 O O . ASP A 1 310 ? 5.195 -1.736 -16.203 1.00 98.81 310 ASP A O 1
ATOM 2544 N N . HIS A 1 311 ? 2.985 -1.442 -16.514 1.00 98.75 311 HIS A N 1
ATOM 2545 C CA . HIS A 1 311 ? 2.987 0.003 -16.249 1.00 98.75 311 HIS A CA 1
ATOM 2546 C C . HIS A 1 311 ? 3.269 0.361 -14.780 1.00 98.75 311 HIS A C 1
ATOM 2548 O O . HIS A 1 311 ? 3.970 1.343 -14.515 1.00 98.75 311 HIS A O 1
ATOM 2554 N N . MET A 1 312 ? 2.769 -0.427 -13.821 1.00 98.94 312 MET A N 1
ATOM 2555 C CA . MET A 1 312 ? 3.022 -0.215 -12.388 1.00 98.94 312 MET A CA 1
ATOM 2556 C C . MET A 1 312 ? 4.474 -0.531 -12.002 1.00 98.94 312 MET A C 1
ATOM 2558 O O . MET A 1 312 ? 5.032 0.124 -11.125 1.00 98.94 312 MET A O 1
ATOM 2562 N N . LEU A 1 313 ? 5.117 -1.492 -12.677 1.00 98.88 313 LEU A N 1
ATOM 2563 C CA . LEU A 1 313 ? 6.518 -1.873 -12.447 1.00 98.88 313 LEU A CA 1
ATOM 2564 C C . LEU A 1 313 ? 7.495 -1.237 -13.447 1.00 98.88 313 LEU A C 1
ATOM 2566 O O . LEU A 1 313 ? 8.501 -1.841 -13.851 1.00 98.88 313 LEU A O 1
ATOM 2570 N N . ASN A 1 314 ? 7.209 -0.005 -13.866 1.00 98.75 314 ASN A N 1
ATOM 2571 C CA . ASN A 1 314 ? 8.161 0.792 -14.629 1.00 98.75 314 ASN A CA 1
ATOM 2572 C C . ASN A 1 314 ? 9.306 1.269 -13.717 1.00 98.75 314 ASN A C 1
ATOM 2574 O O . ASN A 1 314 ? 9.069 1.709 -12.586 1.00 98.75 314 ASN A O 1
ATOM 2578 N N . LEU A 1 315 ? 10.551 1.152 -14.190 1.00 98.75 315 LEU A N 1
ATOM 2579 C CA . LEU A 1 315 ? 11.739 1.508 -13.403 1.00 98.75 315 LEU A CA 1
ATOM 2580 C C . LEU A 1 315 ? 11.835 3.015 -13.194 1.00 98.75 315 LEU A C 1
ATOM 2582 O O . LEU A 1 315 ? 12.106 3.456 -12.086 1.00 98.75 315 LEU A O 1
ATOM 2586 N N . ASP A 1 316 ? 11.597 3.779 -14.260 1.00 98.69 316 ASP A N 1
ATOM 2587 C CA . ASP A 1 316 ? 11.576 5.234 -14.211 1.00 98.69 316 ASP A CA 1
ATOM 2588 C C . ASP A 1 316 ? 10.271 5.691 -13.537 1.00 98.69 316 ASP A C 1
ATOM 2590 O O . ASP A 1 316 ? 9.195 5.487 -14.114 1.00 98.69 316 ASP A O 1
ATOM 2594 N N . PRO A 1 317 ? 10.323 6.302 -12.338 1.00 98.56 317 PRO A N 1
ATOM 2595 C CA . PRO A 1 317 ? 9.122 6.716 -11.622 1.00 98.56 317 PRO A CA 1
ATOM 2596 C C . PRO A 1 317 ? 8.309 7.767 -12.390 1.00 98.56 317 PRO A C 1
ATOM 2598 O O . PRO A 1 317 ? 7.109 7.866 -12.160 1.00 98.56 317 PRO A O 1
ATOM 2601 N N . SER A 1 318 ? 8.912 8.511 -13.328 1.00 98.12 318 SER A N 1
ATOM 2602 C CA . SER A 1 318 ? 8.192 9.470 -14.183 1.00 98.12 318 SER A CA 1
ATOM 2603 C C . SER A 1 318 ? 7.362 8.806 -15.289 1.00 98.12 318 SER A C 1
ATOM 2605 O O . SER A 1 318 ? 6.438 9.416 -15.820 1.00 98.12 318 SER A O 1
ATOM 2607 N N . LYS A 1 319 ? 7.678 7.549 -15.630 1.00 98.50 319 LYS A N 1
ATOM 2608 C CA . LYS A 1 319 ? 6.960 6.735 -16.627 1.00 98.50 319 LYS A CA 1
ATOM 2609 C C . LYS A 1 319 ? 6.065 5.674 -15.990 1.00 98.50 319 LYS A C 1
ATOM 2611 O O . LYS A 1 319 ? 5.402 4.919 -16.703 1.00 98.50 319 LYS A O 1
ATOM 2616 N N . ARG A 1 320 ? 6.093 5.557 -14.662 1.00 98.75 320 ARG A N 1
ATOM 2617 C CA . ARG A 1 320 ? 5.208 4.681 -13.898 1.00 98.75 320 ARG A CA 1
ATOM 2618 C C . ARG A 1 320 ? 3.821 5.310 -13.860 1.00 98.75 320 ARG A C 1
ATOM 2620 O O . ARG A 1 320 ? 3.707 6.519 -13.672 1.00 98.75 320 ARG A O 1
ATOM 2627 N N . CYS A 1 321 ? 2.777 4.507 -14.051 1.00 98.81 321 CYS A N 1
ATOM 2628 C CA . CYS A 1 321 ? 1.419 5.039 -14.002 1.00 98.81 321 CYS A CA 1
ATOM 2629 C C . CYS A 1 321 ? 1.102 5.619 -12.614 1.00 98.81 321 CYS A C 1
ATOM 2631 O O . CYS A 1 321 ? 1.616 5.151 -11.597 1.00 98.81 321 CYS A O 1
ATOM 2633 N N . THR A 1 322 ? 0.230 6.619 -12.556 1.00 98.94 322 THR A N 1
ATOM 2634 C CA . THR A 1 322 ? -0.374 7.080 -11.299 1.00 98.94 322 THR A CA 1
ATOM 2635 C C . THR A 1 322 ? -1.495 6.133 -10.855 1.00 98.94 322 THR A C 1
ATOM 2637 O O . THR A 1 322 ? -1.949 5.290 -11.634 1.00 98.94 322 THR A O 1
ATOM 2640 N N . ALA A 1 323 ? -1.975 6.269 -9.613 1.00 98.81 323 ALA A N 1
ATOM 2641 C CA . ALA A 1 323 ? -3.147 5.523 -9.143 1.00 98.81 323 ALA A CA 1
ATOM 2642 C C . ALA A 1 323 ? -4.396 5.823 -10.001 1.00 98.81 323 ALA A C 1
ATOM 2644 O O . ALA A 1 323 ? -5.089 4.902 -10.425 1.00 98.81 323 ALA A O 1
ATOM 2645 N N . GLU A 1 324 ? -4.616 7.092 -10.356 1.00 98.75 324 GLU A N 1
ATOM 2646 C CA . GLU A 1 324 ? -5.673 7.520 -11.282 1.00 98.75 324 GLU A CA 1
ATOM 2647 C C . GLU A 1 324 ? -5.561 6.860 -12.665 1.00 98.75 324 GLU A C 1
ATOM 2649 O O . GLU A 1 324 ? -6.536 6.317 -13.184 1.00 98.75 324 GLU A O 1
ATOM 2654 N N . GLN A 1 325 ? -4.363 6.849 -13.259 1.00 98.81 325 GLN A N 1
ATOM 2655 C CA . GLN A 1 325 ? -4.137 6.202 -14.555 1.00 98.81 325 GLN A CA 1
ATOM 2656 C C . GLN A 1 325 ? -4.358 4.687 -14.486 1.00 98.81 325 GLN A C 1
ATOM 2658 O O . GLN A 1 325 ? -4.897 4.102 -15.424 1.00 98.81 325 GLN A O 1
ATOM 2663 N N . ALA A 1 326 ? -3.976 4.049 -13.375 1.00 98.81 326 ALA A N 1
ATOM 2664 C CA . ALA A 1 326 ? -4.201 2.626 -13.156 1.00 98.81 326 ALA A CA 1
ATOM 2665 C C . ALA A 1 326 ? -5.701 2.279 -13.133 1.00 98.81 326 ALA A C 1
ATOM 2667 O O . ALA A 1 326 ? -6.109 1.299 -13.762 1.00 98.81 326 ALA A O 1
ATOM 2668 N N . LEU A 1 327 ? -6.532 3.107 -12.487 1.00 98.75 327 LEU A N 1
ATOM 2669 C CA . LEU A 1 327 ? -7.995 2.952 -12.474 1.00 98.75 327 LEU A CA 1
ATOM 2670 C C . LEU A 1 327 ? -8.618 3.060 -13.874 1.00 98.75 327 LEU A C 1
ATOM 2672 O O . LEU A 1 327 ? -9.612 2.392 -14.148 1.00 98.75 327 LEU A O 1
ATOM 2676 N N . GLY A 1 328 ? -8.015 3.852 -14.764 1.00 98.50 328 GLY A N 1
ATOM 2677 C CA . GLY A 1 328 ? -8.423 3.984 -16.166 1.00 98.50 328 GLY A CA 1
ATOM 2678 C C . GLY A 1 328 ? -7.934 2.869 -17.099 1.00 98.50 328 GLY A C 1
ATOM 2679 O O . GLY A 1 328 ? -8.226 2.913 -18.292 1.00 98.50 328 GLY A O 1
ATOM 2680 N N . SER A 1 329 ? -7.182 1.882 -16.602 1.00 98.69 329 SER A N 1
ATOM 2681 C CA . SER A 1 329 ? -6.685 0.769 -17.423 1.00 98.69 329 SER A CA 1
ATOM 2682 C C . SER A 1 329 ? -7.807 -0.165 -17.887 1.00 98.69 329 SER A C 1
ATOM 2684 O O . SER A 1 329 ? -8.815 -0.326 -17.202 1.00 98.69 329 SER A O 1
ATOM 2686 N N . GLU A 1 330 ? -7.599 -0.875 -19.002 1.00 98.56 330 GLU A N 1
ATOM 2687 C CA . GLU A 1 330 ? -8.540 -1.896 -19.503 1.00 98.56 330 GLU A CA 1
ATOM 2688 C C . GLU A 1 330 ? -8.892 -2.959 -18.452 1.00 98.56 330 GLU A C 1
ATOM 2690 O O . GLU A 1 330 ? -9.992 -3.504 -18.457 1.00 98.56 330 GLU A O 1
ATOM 2695 N N . PHE A 1 331 ? -7.975 -3.247 -17.524 1.00 98.69 331 PHE A N 1
ATOM 2696 C CA . PHE A 1 331 ? -8.217 -4.215 -16.461 1.00 98.69 331 PHE A CA 1
ATOM 2697 C C . PHE A 1 331 ? -9.235 -3.732 -15.419 1.00 98.69 331 PHE A C 1
ATOM 2699 O O . PHE A 1 331 ? -9.914 -4.568 -14.822 1.00 98.69 331 PHE A O 1
ATOM 2706 N N . LEU A 1 332 ? -9.334 -2.415 -15.191 1.00 98.69 332 LEU A N 1
ATOM 2707 C CA . LEU A 1 332 ? -10.055 -1.836 -14.052 1.00 98.69 332 LEU A CA 1
ATOM 2708 C C . LEU A 1 332 ? -11.177 -0.863 -14.422 1.00 98.69 332 LEU A C 1
ATOM 2710 O O . LEU A 1 332 ? -12.068 -0.677 -13.595 1.00 98.69 332 LEU A O 1
ATOM 2714 N N . LYS A 1 333 ? -11.166 -0.253 -15.613 1.00 98.00 333 LYS A N 1
ATOM 2715 C CA . LYS A 1 333 ? -12.055 0.868 -15.975 1.00 98.00 333 LYS A CA 1
ATOM 2716 C C . LYS A 1 333 ? -13.548 0.574 -15.770 1.00 98.00 333 LYS A C 1
ATOM 2718 O O . LYS A 1 333 ? -14.249 1.409 -15.201 1.00 98.00 333 LYS A O 1
ATOM 2723 N N . ASP A 1 334 ? -13.988 -0.638 -16.111 1.00 97.19 334 ASP A N 1
ATOM 2724 C CA . ASP A 1 334 ? -15.396 -1.067 -16.064 1.00 97.19 334 ASP A CA 1
ATOM 2725 C C . ASP A 1 334 ? -15.732 -1.907 -14.817 1.00 97.19 334 ASP A C 1
ATOM 2727 O O . ASP A 1 334 ? -16.806 -2.501 -14.717 1.00 97.19 334 ASP A O 1
ATOM 2731 N N . VAL A 1 335 ? -14.802 -1.999 -13.862 1.00 98.06 335 VAL A N 1
ATOM 2732 C CA . VAL A 1 335 ? -14.980 -2.784 -12.637 1.00 98.06 335 VAL A CA 1
ATOM 2733 C C . VAL A 1 335 ? -15.796 -1.983 -11.628 1.00 98.06 335 VAL A C 1
ATOM 2735 O O . VAL A 1 335 ? -15.380 -0.908 -11.197 1.00 98.06 335 VAL A O 1
ATOM 2738 N N . ASP A 1 336 ? -16.926 -2.550 -11.212 1.00 97.44 336 ASP A N 1
ATOM 2739 C CA . ASP A 1 336 ? -17.772 -2.041 -10.133 1.00 97.44 336 ASP A CA 1
ATOM 2740 C C . ASP A 1 336 ? -17.780 -3.054 -8.972 1.00 97.44 336 ASP A C 1
ATOM 2742 O O . ASP A 1 336 ? -18.541 -4.026 -9.020 1.00 97.44 336 ASP A O 1
ATOM 2746 N N . PRO A 1 337 ? -16.928 -2.867 -7.941 1.00 96.38 337 PRO A N 1
ATOM 2747 C CA . PRO A 1 337 ? -16.793 -3.813 -6.835 1.00 96.38 337 PRO A CA 1
ATOM 2748 C C . PRO A 1 337 ? -18.100 -4.077 -6.083 1.00 96.38 337 PRO A C 1
ATOM 2750 O O . PRO A 1 337 ? -18.298 -5.183 -5.590 1.00 96.38 337 PRO A O 1
ATOM 2753 N N . ASP A 1 338 ? -19.005 -3.094 -6.030 1.00 93.69 338 ASP A N 1
ATOM 2754 C CA . ASP A 1 338 ? -20.263 -3.188 -5.283 1.00 93.69 338 ASP A CA 1
ATOM 2755 C C . ASP A 1 338 ? -21.282 -4.118 -5.981 1.00 93.69 338 ASP A C 1
ATOM 2757 O O . ASP A 1 338 ? -22.250 -4.567 -5.364 1.00 93.69 338 ASP A O 1
ATOM 2761 N N . LYS A 1 339 ? -21.054 -4.451 -7.262 1.00 94.56 339 LYS A N 1
ATOM 2762 C CA . LYS A 1 339 ? -21.864 -5.394 -8.058 1.00 94.56 339 LYS A CA 1
ATOM 2763 C C . LYS A 1 339 ? -21.225 -6.775 -8.217 1.00 94.56 339 LYS A C 1
ATOM 2765 O O . LYS A 1 339 ? -21.773 -7.619 -8.928 1.00 94.56 339 LYS A O 1
ATOM 2770 N N . MET A 1 340 ? -20.067 -7.012 -7.608 1.00 94.31 340 MET A N 1
ATOM 2771 C CA . MET A 1 340 ? -19.327 -8.266 -7.744 1.00 94.31 340 MET A CA 1
ATOM 2772 C C . MET A 1 340 ? -19.540 -9.148 -6.510 1.00 94.31 340 MET A C 1
ATOM 2774 O O . MET A 1 340 ? -19.559 -8.634 -5.392 1.00 94.31 340 MET A O 1
ATOM 2778 N N . PRO A 1 341 ? -19.696 -10.474 -6.676 1.00 91.06 341 PRO A N 1
ATOM 2779 C CA . PRO A 1 341 ? -19.813 -11.365 -5.533 1.00 91.06 341 PRO A CA 1
ATOM 2780 C C . PRO A 1 341 ? -18.505 -11.368 -4.722 1.00 91.06 341 PRO A C 1
ATOM 2782 O O . PRO A 1 341 ? -17.419 -11.289 -5.310 1.00 91.06 341 PRO A O 1
ATOM 2785 N N . PRO A 1 342 ? -18.585 -11.465 -3.383 1.00 88.62 342 PRO A N 1
ATOM 2786 C CA . PRO A 1 342 ? -17.400 -11.626 -2.555 1.00 88.62 342 PRO A CA 1
ATOM 2787 C C . PRO A 1 342 ? -16.728 -12.981 -2.830 1.00 88.62 342 PRO A C 1
ATOM 2789 O O . PRO A 1 342 ? -17.387 -13.909 -3.306 1.00 88.62 342 PRO A O 1
ATOM 2792 N N . PRO A 1 343 ? -15.434 -13.132 -2.499 1.00 83.75 343 PRO A N 1
ATOM 2793 C CA . PRO A 1 343 ? -14.788 -14.434 -2.541 1.00 83.75 343 PRO A CA 1
ATOM 2794 C C . PRO A 1 343 ? -15.498 -15.405 -1.597 1.00 83.75 343 PRO A C 1
ATOM 2796 O O . PRO A 1 343 ? -15.740 -15.083 -0.434 1.00 83.75 343 PRO A O 1
ATOM 2799 N N . GLU A 1 344 ? -15.780 -16.614 -2.074 1.00 77.50 344 GLU A N 1
ATOM 2800 C CA . GLU A 1 344 ? -16.158 -17.709 -1.188 1.00 77.50 344 GLU A CA 1
ATOM 2801 C C . GLU A 1 344 ? -14.918 -18.133 -0.401 1.00 77.50 344 GLU A C 1
ATOM 2803 O O . GLU A 1 344 ? -14.003 -18.780 -0.917 1.00 77.50 344 GLU A O 1
ATOM 2808 N N . TYR A 1 345 ? -14.865 -17.736 0.865 1.00 67.94 345 TYR A N 1
ATOM 2809 C CA . TYR A 1 345 ? -13.956 -18.356 1.812 1.00 67.94 345 TYR A CA 1
ATOM 2810 C C . TYR A 1 345 ? -14.469 -19.773 1.990 1.00 67.94 345 TYR A C 1
ATOM 2812 O O . TYR A 1 345 ? -15.594 -19.960 2.461 1.00 67.94 345 TYR A O 1
ATOM 2820 N N . VAL A 1 346 ? -13.682 -20.773 1.586 1.00 50.25 346 VAL A N 1
ATOM 2821 C CA . VAL A 1 346 ? -13.983 -22.147 1.968 1.00 50.25 346 VAL A CA 1
ATOM 2822 C C . VAL A 1 346 ? -13.927 -22.143 3.489 1.00 50.25 346 VAL A C 1
ATOM 2824 O O . VAL A 1 346 ? -12.850 -22.173 4.083 1.00 50.25 346 VAL A O 1
ATOM 2827 N N . LEU A 1 347 ? -15.097 -22.055 4.122 1.00 40.44 347 LEU A N 1
ATOM 2828 C CA . LEU A 1 347 ? -15.302 -22.495 5.485 1.00 40.44 347 LEU A CA 1
ATOM 2829 C C . LEU A 1 347 ? -15.054 -23.999 5.440 1.00 40.44 347 LEU A C 1
ATOM 2831 O O . LEU A 1 347 ? -15.974 -24.812 5.469 1.00 40.44 347 LEU A O 1
ATOM 2835 N N . VAL A 1 348 ? -13.784 -24.396 5.346 1.00 35.34 348 VAL A N 1
ATOM 2836 C CA . VAL A 1 348 ? -13.401 -25.645 5.968 1.00 35.34 348 VAL A CA 1
ATOM 2837 C C . VAL A 1 348 ? -13.880 -25.434 7.391 1.00 35.34 348 VAL A C 1
ATOM 2839 O O . VAL A 1 348 ? -13.543 -24.420 8.005 1.00 35.34 348 VAL A O 1
ATOM 2842 N N . HIS A 1 349 ? -14.757 -26.308 7.870 1.00 32.62 349 HIS A N 1
ATOM 2843 C CA . HIS A 1 349 ? -15.036 -26.452 9.286 1.00 32.62 349 HIS A CA 1
ATOM 2844 C C . HIS A 1 349 ? -13.710 -26.784 9.980 1.00 32.62 349 HIS A C 1
ATOM 2846 O O . HIS A 1 349 ? -13.437 -27.922 10.345 1.00 32.62 349 HIS A O 1
ATOM 2852 N N . VAL A 1 350 ? -12.837 -25.791 10.102 1.00 33.19 350 VAL A N 1
ATOM 2853 C CA . VAL A 1 350 ? -11.804 -25.771 11.100 1.00 33.19 350 VAL A CA 1
ATOM 2854 C C . VAL A 1 350 ? -12.609 -25.564 12.366 1.00 33.19 350 VAL A C 1
ATOM 2856 O O . VAL A 1 350 ? -13.404 -24.625 12.474 1.00 33.19 350 VAL A O 1
ATOM 2859 N N . ALA A 1 351 ? -12.474 -26.516 13.280 1.00 28.30 351 ALA A N 1
ATOM 2860 C CA . ALA A 1 351 ? -12.859 -26.349 14.667 1.00 28.30 351 ALA A CA 1
ATOM 2861 C C . ALA A 1 351 ? -12.483 -24.929 15.159 1.00 28.30 351 ALA A C 1
ATOM 2863 O O . ALA A 1 351 ? -11.616 -24.289 14.550 1.00 28.30 351 ALA A O 1
ATOM 2864 N N . PRO A 1 352 ? -13.112 -24.423 16.238 1.00 30.98 352 PRO A N 1
ATOM 2865 C CA . PRO A 1 352 ? -12.745 -23.137 16.832 1.00 30.98 352 PRO A CA 1
ATOM 2866 C C . PRO A 1 352 ? -11.223 -22.968 16.860 1.00 30.98 352 PRO A C 1
ATOM 2868 O O . PRO A 1 352 ? -10.514 -23.965 17.001 1.00 30.98 352 PRO A O 1
ATOM 2871 N N . LEU A 1 353 ? -10.738 -21.729 16.730 1.00 38.66 353 LEU A N 1
ATOM 2872 C CA . LEU A 1 353 ? -9.325 -21.296 16.682 1.00 38.66 353 LEU A CA 1
ATOM 2873 C C . LEU A 1 353 ? -8.372 -21.879 17.766 1.00 38.66 353 LEU A C 1
ATOM 2875 O O . LEU A 1 353 ? -7.212 -21.494 17.838 1.00 38.66 353 LEU A O 1
ATOM 2879 N N . GLU A 1 354 ? -8.829 -22.817 18.584 1.00 38.47 354 GLU A N 1
ATOM 2880 C CA . GLU A 1 354 ? -8.139 -23.555 19.634 1.00 38.47 354 GLU A CA 1
ATOM 2881 C C . GLU A 1 354 ? -7.204 -24.681 19.137 1.00 38.47 354 GLU A C 1
ATOM 2883 O O . GLU A 1 354 ? -6.472 -25.229 19.954 1.00 38.47 354 GLU A O 1
ATOM 2888 N N . LEU A 1 355 ? -7.169 -25.048 17.843 1.00 32.91 355 LEU A N 1
ATOM 2889 C CA . LEU A 1 355 ? -6.461 -26.275 17.399 1.00 32.91 355 LEU A CA 1
ATOM 2890 C C . LEU A 1 355 ? -5.41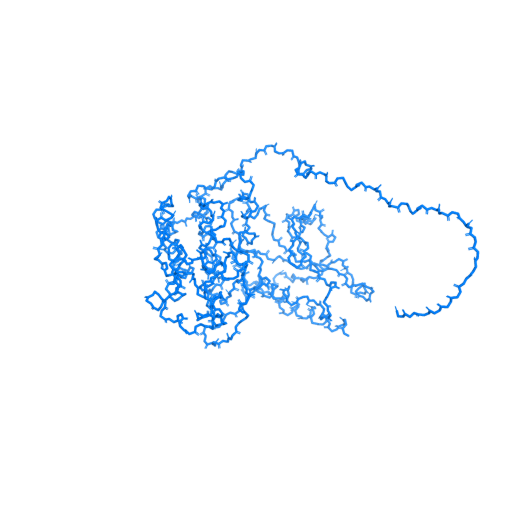2 -26.143 16.275 1.00 32.91 355 LEU A C 1
ATOM 2892 O O . LEU A 1 355 ? -4.926 -27.164 15.794 1.00 32.91 355 LEU A O 1
ATOM 2896 N N . LEU A 1 356 ? -4.993 -24.937 15.872 1.00 29.88 356 LEU A N 1
ATOM 2897 C CA . LEU A 1 356 ? -3.920 -24.762 14.865 1.00 29.88 356 LEU A CA 1
ATOM 2898 C C . LEU A 1 356 ? -2.610 -24.157 15.395 1.00 29.88 356 LEU A C 1
ATOM 2900 O O . LEU A 1 356 ? -1.751 -23.761 14.611 1.00 29.88 356 LEU A O 1
ATOM 2904 N N . TRP A 1 357 ? -2.398 -24.168 16.711 1.00 30.12 357 TRP A N 1
ATOM 2905 C CA . TRP A 1 357 ? -1.073 -23.948 17.293 1.00 30.12 357 TRP A CA 1
ATOM 2906 C C . TRP A 1 357 ? -0.543 -25.292 17.815 1.00 30.12 357 TRP A C 1
ATOM 2908 O O . TRP A 1 357 ? -1.165 -25.855 18.718 1.00 30.12 357 TRP A O 1
ATOM 2918 N N . PRO A 1 358 ? 0.573 -25.853 17.307 1.00 26.91 358 PRO A N 1
ATOM 2919 C CA . PRO A 1 358 ? 1.236 -26.934 18.020 1.00 26.91 358 PRO A CA 1
ATOM 2920 C C . PRO A 1 358 ? 1.720 -26.348 19.340 1.00 26.91 358 PRO A C 1
ATOM 2922 O O . PRO A 1 358 ? 2.637 -25.527 19.346 1.00 26.91 358 PRO A O 1
ATOM 2925 N N . ALA A 1 359 ? 1.047 -26.703 20.437 1.00 30.64 359 ALA A N 1
ATOM 2926 C CA . ALA A 1 359 ? 1.447 -26.349 21.786 1.00 30.64 359 ALA A CA 1
ATOM 2927 C C . ALA A 1 359 ? 2.951 -26.614 21.928 1.00 30.64 359 ALA A C 1
ATOM 2929 O O . ALA A 1 359 ? 3.393 -27.758 22.012 1.00 30.64 359 ALA A O 1
ATOM 2930 N N . GLN A 1 360 ? 3.756 -25.551 21.917 1.00 30.67 360 GLN A N 1
ATOM 2931 C CA . GLN A 1 360 ? 5.057 -25.619 22.547 1.00 30.67 360 GLN A CA 1
ATOM 2932 C C . GLN A 1 360 ? 4.737 -25.707 24.030 1.00 30.67 360 GLN A C 1
ATOM 2934 O O . GLN A 1 360 ? 4.447 -24.701 24.677 1.00 30.67 360 GLN A O 1
ATOM 2939 N N . GLU A 1 361 ? 4.693 -26.939 24.531 1.00 27.69 361 GLU A N 1
ATOM 2940 C CA . GLU A 1 361 ? 4.753 -27.214 25.953 1.00 27.69 361 GLU A CA 1
ATOM 2941 C C . GLU A 1 361 ? 5.957 -26.449 26.505 1.00 27.69 361 GLU A C 1
ATOM 2943 O O . GLU A 1 361 ? 7.115 -26.820 26.307 1.00 27.69 361 GLU A O 1
ATOM 2948 N N . PHE A 1 362 ? 5.684 -25.346 27.197 1.00 29.36 362 PHE A N 1
ATOM 2949 C CA . PHE A 1 362 ? 6.609 -24.822 28.181 1.00 29.36 362 PHE A CA 1
ATOM 2950 C C . PHE A 1 362 ? 6.695 -25.882 29.278 1.00 29.36 362 PHE A C 1
ATOM 2952 O O . PHE A 1 362 ? 5.917 -25.875 30.233 1.00 29.36 362 PHE A O 1
ATOM 2959 N N . SER A 1 363 ? 7.629 -26.825 29.130 1.00 27.42 363 SER A N 1
ATOM 2960 C CA . SER A 1 363 ? 8.020 -27.683 30.236 1.00 27.42 363 SER A CA 1
ATOM 2961 C C . SER A 1 363 ? 8.563 -26.770 31.330 1.00 27.42 363 SER A C 1
ATOM 2963 O O . SER A 1 363 ? 9.624 -26.154 31.185 1.00 27.42 363 SER A O 1
ATOM 2965 N N . GLN A 1 364 ? 7.816 -26.668 32.423 1.00 33.38 364 GLN A N 1
ATOM 2966 C CA . GLN A 1 364 ? 8.295 -26.146 33.690 1.00 33.38 364 GLN A CA 1
ATOM 2967 C C . GLN A 1 364 ? 9.428 -27.043 34.191 1.00 33.38 364 GLN A C 1
ATOM 2969 O O . GLN A 1 364 ? 9.202 -27.953 34.981 1.00 33.38 364 GLN A O 1
ATOM 2974 N N . HIS A 1 365 ? 10.654 -26.802 33.741 1.00 28.75 365 HIS A N 1
ATOM 2975 C CA . HIS A 1 365 ? 11.856 -27.298 34.397 1.00 28.75 365 HIS A CA 1
ATOM 2976 C C . HIS A 1 365 ? 12.742 -26.105 34.729 1.00 28.75 365 HIS A C 1
ATOM 2978 O O . HIS A 1 365 ? 13.603 -25.682 33.963 1.00 28.75 365 HIS A O 1
ATOM 2984 N N . SER A 1 366 ? 12.492 -25.559 35.919 1.00 30.14 366 SER A N 1
ATOM 2985 C CA . SER A 1 366 ? 13.502 -24.852 36.696 1.00 30.14 366 SER A CA 1
ATOM 2986 C C . SER A 1 366 ? 14.753 -25.733 36.787 1.00 30.14 366 SER A C 1
ATOM 2988 O O . SER A 1 366 ? 14.635 -26.879 37.229 1.00 30.14 366 SER A O 1
ATOM 2990 N N . PRO A 1 367 ? 15.956 -25.249 36.443 1.00 28.70 367 PRO A N 1
ATOM 2991 C CA . PRO A 1 367 ? 17.163 -25.922 36.875 1.00 28.70 367 PRO A CA 1
ATOM 2992 C C . PRO A 1 367 ? 17.296 -25.692 38.381 1.00 28.70 367 PRO A C 1
ATOM 2994 O O . PRO A 1 367 ? 17.663 -24.615 38.848 1.00 28.70 367 PRO A O 1
ATOM 2997 N N . VAL A 1 368 ? 16.935 -26.718 39.146 1.00 31.05 368 VAL A N 1
ATOM 2998 C CA . VAL A 1 368 ? 17.307 -26.850 40.551 1.00 31.05 368 VAL A CA 1
ATOM 2999 C C . VAL A 1 368 ? 18.833 -26.933 40.593 1.00 31.05 368 VAL A C 1
ATOM 3001 O O . VAL A 1 368 ? 19.424 -27.883 40.081 1.00 31.05 368 VAL A O 1
ATOM 3004 N N . CYS A 1 369 ? 19.474 -25.917 41.168 1.00 27.75 369 CYS A N 1
ATOM 3005 C CA . CYS A 1 369 ? 20.891 -25.957 41.510 1.00 27.75 369 CYS A CA 1
ATOM 3006 C C . CYS A 1 369 ? 21.165 -27.169 42.421 1.00 27.75 369 CYS A C 1
ATOM 3008 O O . CYS A 1 369 ? 20.482 -27.311 43.440 1.00 27.75 369 CYS A O 1
ATOM 3010 N N . PRO A 1 370 ? 22.161 -28.023 42.126 1.00 29.69 370 PRO A N 1
ATOM 3011 C CA . PRO A 1 370 ? 22.573 -29.057 43.059 1.00 29.69 370 PRO A CA 1
ATOM 3012 C C . PRO A 1 370 ? 23.272 -28.412 44.256 1.00 29.69 370 PRO A C 1
ATOM 3014 O O . PRO A 1 370 ? 24.277 -27.713 44.116 1.00 29.69 370 PRO A O 1
ATOM 3017 N N . VAL A 1 371 ? 22.728 -28.674 45.439 1.00 28.97 371 VAL A N 1
ATOM 3018 C CA . VAL A 1 371 ? 23.388 -28.464 46.726 1.00 28.97 371 VAL A CA 1
ATOM 3019 C C . VAL A 1 371 ? 24.618 -29.374 46.766 1.00 28.97 371 VAL A C 1
ATOM 3021 O O . VAL A 1 371 ? 24.476 -30.594 46.784 1.00 28.97 371 VAL A O 1
ATOM 3024 N N . TYR A 1 372 ? 25.818 -28.792 46.770 1.00 27.98 372 TYR A N 1
ATOM 3025 C CA . TYR A 1 372 ? 27.045 -29.500 47.131 1.00 27.98 372 TYR A CA 1
ATOM 3026 C C . TYR A 1 372 ? 27.460 -29.099 48.546 1.00 27.98 372 TYR A C 1
ATOM 3028 O O . TYR A 1 372 ? 27.659 -27.924 48.852 1.00 27.98 372 TYR A O 1
ATOM 3036 N N . GLU A 1 373 ? 27.550 -30.111 49.405 1.00 28.22 373 GLU A N 1
ATOM 3037 C CA . GLU A 1 373 ? 27.989 -30.026 50.792 1.00 28.22 373 GLU A CA 1
ATOM 3038 C C . GLU A 1 373 ? 29.448 -29.566 50.927 1.00 28.22 373 GLU A C 1
ATOM 3040 O O . GLU A 1 373 ? 30.341 -29.946 50.168 1.00 28.22 373 GLU A O 1
ATOM 3045 N N . HIS A 1 374 ? 29.668 -28.776 51.976 1.00 27.59 374 HIS A N 1
ATOM 3046 C CA . HIS A 1 374 ? 30.946 -28.305 52.495 1.00 27.59 374 HIS A CA 1
ATOM 3047 C C . HIS A 1 374 ? 32.009 -29.401 52.676 1.00 27.59 374 HIS A C 1
ATOM 3049 O O . HIS A 1 374 ? 31.804 -30.333 53.453 1.00 27.59 374 HIS A O 1
ATOM 3055 N N . LYS A 1 375 ? 33.224 -29.157 52.158 1.00 29.06 375 LYS A N 1
ATOM 3056 C CA . LYS A 1 375 ? 34.496 -29.510 52.825 1.00 29.06 375 LYS A CA 1
ATOM 3057 C C . LYS A 1 375 ? 35.600 -28.485 52.507 1.00 29.06 375 LYS A C 1
ATOM 3059 O O . LYS A 1 375 ? 35.935 -28.301 51.347 1.00 29.06 375 LYS A O 1
ATOM 3064 N N . GLY A 1 376 ? 36.211 -27.918 53.556 1.00 28.11 376 GLY A N 1
ATOM 3065 C CA . GLY A 1 376 ? 37.616 -27.463 53.564 1.00 28.11 376 GLY A CA 1
ATOM 3066 C C . GLY A 1 376 ? 37.911 -25.976 53.291 1.00 28.11 376 GLY A C 1
ATOM 3067 O O . GLY A 1 376 ? 37.717 -25.497 52.187 1.00 28.11 376 GLY A O 1
ATOM 3068 N N . GLN A 1 377 ? 38.428 -25.286 54.317 1.00 28.58 377 GLN A N 1
ATOM 3069 C CA . GLN A 1 377 ? 38.998 -23.918 54.371 1.00 28.58 377 GLN A CA 1
ATOM 3070 C C . GLN A 1 377 ? 40.336 -23.755 53.578 1.00 28.58 377 GLN A C 1
ATOM 3072 O O . GLN A 1 377 ? 40.814 -24.746 53.033 1.00 28.58 377 GLN A O 1
ATOM 3077 N N . PRO A 1 378 ? 41.105 -22.645 53.734 1.00 37.94 378 PRO A N 1
ATOM 3078 C CA . PRO A 1 378 ? 40.837 -21.231 53.418 1.00 37.94 378 PRO A CA 1
ATOM 3079 C C . PRO A 1 378 ? 41.937 -20.640 52.493 1.00 37.94 378 PRO A C 1
ATOM 3081 O O . PRO A 1 378 ? 43.057 -21.144 52.456 1.00 37.94 378 PRO A O 1
ATOM 3084 N N . GLY A 1 379 ? 41.680 -19.521 51.806 1.00 26.89 379 GLY A N 1
ATOM 3085 C CA . GLY A 1 379 ? 42.762 -18.806 51.115 1.00 26.89 379 GLY A CA 1
ATOM 3086 C C . GLY A 1 379 ? 42.319 -17.631 50.248 1.00 26.89 379 GLY A C 1
ATOM 3087 O O . GLY A 1 379 ? 41.845 -17.826 49.140 1.00 26.89 379 GLY A O 1
ATOM 3088 N N . ASP A 1 380 ? 42.512 -16.435 50.795 1.00 26.34 380 ASP A N 1
ATOM 3089 C CA . ASP A 1 380 ? 43.068 -15.244 50.150 1.00 26.34 380 ASP A CA 1
ATOM 3090 C C . ASP A 1 380 ? 42.471 -14.605 48.868 1.00 26.34 380 ASP A C 1
ATOM 3092 O O . ASP A 1 380 ? 42.614 -15.087 47.753 1.00 26.34 380 ASP A O 1
ATOM 3096 N N . ILE A 1 381 ? 42.007 -13.361 49.088 1.00 26.44 381 ILE A N 1
ATOM 3097 C CA . ILE A 1 381 ? 42.432 -12.112 48.413 1.00 26.44 381 ILE A CA 1
ATOM 3098 C C . ILE A 1 381 ? 41.824 -11.740 47.024 1.00 26.44 381 ILE A C 1
ATOM 3100 O O . ILE A 1 381 ? 41.901 -12.452 46.032 1.00 26.44 381 ILE A O 1
ATOM 3104 N N . THR A 1 382 ? 41.359 -10.476 46.985 1.00 25.34 382 THR A N 1
ATOM 3105 C CA . THR A 1 382 ? 41.189 -9.496 45.873 1.00 25.34 382 THR A CA 1
ATOM 3106 C C . THR A 1 382 ? 39.956 -9.463 44.947 1.00 25.34 382 THR A C 1
ATOM 3108 O O . THR A 1 382 ? 39.766 -10.282 44.061 1.00 25.34 382 THR A O 1
ATOM 3111 N N . ALA A 1 383 ? 39.193 -8.373 45.137 1.00 23.17 383 ALA A N 1
ATOM 3112 C CA . ALA A 1 383 ? 38.594 -7.421 44.183 1.00 23.17 383 ALA A CA 1
ATOM 3113 C C . ALA A 1 383 ? 38.802 -7.603 42.660 1.00 23.17 383 ALA A C 1
ATOM 3115 O O . ALA A 1 383 ? 39.937 -7.756 42.221 1.00 23.17 383 ALA A O 1
ATOM 3116 N N . ALA A 1 384 ? 37.750 -7.345 41.861 1.00 23.75 384 ALA A N 1
ATOM 3117 C CA . ALA A 1 384 ? 37.618 -6.147 41.001 1.00 23.75 384 ALA A CA 1
ATOM 3118 C C . ALA A 1 384 ? 36.445 -6.241 39.991 1.00 23.75 384 ALA A C 1
ATOM 3120 O O . ALA A 1 384 ? 36.304 -7.254 39.314 1.00 23.75 384 ALA A O 1
ATOM 3121 N N . LEU A 1 385 ? 35.747 -5.098 39.863 1.00 29.30 385 LEU A N 1
ATOM 3122 C CA . LEU A 1 385 ? 34.849 -4.599 38.796 1.00 29.30 385 LEU A CA 1
ATOM 3123 C C . LEU A 1 385 ? 33.455 -5.219 38.615 1.00 29.30 385 LEU A C 1
ATOM 3125 O O . LEU A 1 385 ? 33.335 -6.339 38.079 1.00 29.30 385 LEU A O 1
#

InterPro domains:
  IPR000719 Protein kinase domain [PF00069] (40-331)
  IPR000719 Protein kinase domain [PS50011] (39-332)
  IPR000719 Protein kinase domain [SM00220] (39-332)
  IPR008271 Serine/threonine-protein kinase, active site [PS00108] (167-179)
  IPR011009 Protein kinase-like domain superfamily [SSF56112] (33-337)
  IPR050108 Cyclin-dependent kinase [PTHR24056] (36-332)

pLDDT: mean 81.15, std 23.98, range [23.17, 98.94]

Radius of gyration: 25.27 Å; Cα contacts (8 Å, |Δi|>4): 596; chains: 1; bounding box: 68×53×76 Å

Secondary structure (DSSP, 8-state):
-HHHHHHHHHHHHHHHTSPPTT--SS----TT-SBGGGEEEEEEEEEETTEEEEEEEETTT--EEEEEEEP-TT-TTSS-HHHHHHHHHHTT---TTBPPEEEEEES-SSTTGGGT----EEEEEE--SEEHHHHHHH------HHHHHHHHHHHHHHHHHHHHTTEE-----GGGEEE-TTS-EEE--GGG-EE--SSS-----SS-S-GGG--HHHHTT-SS--THHHHHHHHHHHHHHHHSS-S---SSHHHHHHHHHHHH----TTT-GGGGGSTTTTTS--SS-PPP-HHHHTTTS-HHHHHHHHHHT-SSTTTSPPHHHHHTSTTTTT--GGGSPPP--------STTSSS--------------PPP-----------